Protein AF-0000000077964978 (afdb_homodimer)

Nearest PDB structures (foldseek):
  7sk1-assembly1_A  TM=8.969E-01  e=1.109E-13  Rattus norvegicus
  4xdj-assembly1_A  TM=9.283E-01  e=5.230E-10  Homo sapiens
  6w8f-assembly1_B  TM=9.084E-01  e=6.895E-09  Mus musculus
  6w82-assembly1_B  TM=8.521E-01  e=3.526E-09  Mus musculus
  6w83-assembly1_B  TM=8.823E-01  e=1.155E-08  Mus musculus

InterPro domains:
  IPR001779 Two pore domain potassium channel, TWIK-1 [PR01096] (26-46)
  IPR001779 Two pore domain potassium channel, TWIK-1 [PR01096] (47-63)
  IPR001779 Two pore domain potassium channel, TWIK-1 [PR01096] (124-151)
  IPR003280 Two pore domain potassium channel [PR01333] (87-115)
  IPR003280 Two pore domain potassium channel [PR01333] (198-207)
  IPR003280 Two pore domain potassium channel [PTHR11003] (4-211)
  IPR013099 Potassium channel domain [PF07885] (67-130)
  IPR013099 Potassium channel domain [PF07885] (166-213)

Foldseek 3Di:
DVVVVVVVVVVVVVCCVVCVVVVVVVVVVVVVVLVVVCVVPVVDDSVNVVVVVVVVVVVVLQLQPPDDPPDRDDCPDPLNVVLCVVLVLVLQCQSNHDDDDPVSVVCSVVVNVPSNVVVVVVVVVVVVVCCCVQPVPQLVVCCVVVVDPSVRSVVVSVVVVVVCCCCVQAVVQLVVLPVQPVPDDSVRSSVVSVCLVVSVRHNPDQRQPVHDPVRRSVRSVVSD/DVVVVVVVVVVVVVCCVVCVVVVVVVVVVVVVVLVVVCVVPVVDDPVNVVVVVVVVVVVVLQLQPPDDPPDRDDCPDPLNVVLCVVLVLVLQCQSNHDDDDPVSVVCSVVVNVPSNVVVVVVVVVVVVVCCCVQPVPQLVVCCVVVVDPSVRSVVVSVVVVVVCCCCVQAVVQLVVLPVQPVPDDSVRSSVVSVCLVVSVRNNPDQRQPVHDPVRRSVRSVVSD

pLDDT: mean 82.5, std 12.32, range [48.19, 96.38]

Structure (mmCIF, N/CA/C/O backbone):
data_AF-0000000077964978-model_v1
#
loop_
_entity.id
_entity.type
_entity.pdbx_description
1 polymer 'Potassium channel domain-containing protein'
#
loop_
_atom_site.group_PDB
_atom_site.id
_atom_site.type_symbol
_atom_site.label_atom_id
_atom_site.label_alt_id
_atom_site.label_comp_id
_atom_site.label_asym_id
_atom_site.label_entity_id
_atom_site.label_seq_id
_atom_site.pdbx_PDB_ins_code
_atom_site.Cartn_x
_atom_site.Cartn_y
_atom_site.Cartn_z
_atom_site.occupancy
_atom_site.B_iso_or_equiv
_atom_site.auth_seq_id
_atom_site.auth_comp_id
_atom_site.auth_asym_id
_atom_site.auth_atom_id
_atom_site.pdbx_PDB_model_num
ATOM 1 N N . MET A 1 1 ? -13.477 -11.719 -21.312 1 79.12 1 MET A N 1
ATOM 2 C CA . MET A 1 1 ? -12.883 -10.383 -21.219 1 79.12 1 MET A CA 1
ATOM 3 C C . MET A 1 1 ? -13.961 -9.328 -21 1 79.12 1 MET A C 1
ATOM 5 O O . MET A 1 1 ? -13.859 -8.5 -20.094 1 79.12 1 MET A O 1
ATOM 9 N N . ALA A 1 2 ? -15.039 -9.367 -21.719 1 83.62 2 ALA A N 1
ATOM 10 C CA . ALA A 1 2 ? -16.109 -8.383 -21.578 1 83.62 2 ALA A CA 1
ATOM 11 C C . ALA A 1 2 ? -16.75 -8.469 -20.203 1 83.62 2 ALA A C 1
ATOM 13 O O . ALA A 1 2 ? -17 -7.445 -19.562 1 83.62 2 ALA A O 1
ATOM 14 N N . MET A 1 3 ? -16.906 -9.633 -19.688 1 89.06 3 MET A N 1
ATOM 15 C CA . MET A 1 3 ? -17.5 -9.828 -18.359 1 89.06 3 MET A CA 1
ATOM 16 C C . MET A 1 3 ? -16.578 -9.312 -17.266 1 89.06 3 MET A C 1
ATOM 18 O O . MET A 1 3 ? -17.031 -8.773 -16.266 1 89.06 3 MET A O 1
ATOM 22 N N . TYR A 1 4 ? -15.383 -9.453 -17.531 1 90 4 TYR A N 1
ATOM 23 C CA . TYR A 1 4 ? -14.414 -8.977 -16.547 1 90 4 TYR A CA 1
ATOM 24 C C . TYR A 1 4 ? -14.391 -7.453 -16.516 1 90 4 TYR A C 1
ATOM 26 O O . TYR A 1 4 ? -14.312 -6.859 -15.43 1 90 4 TYR A O 1
ATOM 34 N N . VAL A 1 5 ? -14.5 -6.859 -17.688 1 90.94 5 VAL A N 1
ATOM 35 C CA . VAL A 1 5 ? -14.531 -5.402 -17.766 1 90.94 5 VAL A CA 1
ATOM 36 C C . VAL A 1 5 ? -15.781 -4.871 -17.062 1 90.94 5 VAL A C 1
ATOM 38 O O . VAL A 1 5 ? -15.719 -3.889 -16.328 1 90.94 5 VAL A O 1
ATOM 41 N N . LEU A 1 6 ? -16.859 -5.531 -17.281 1 93.69 6 LEU A N 1
ATOM 42 C CA . LEU A 1 6 ? -18.094 -5.145 -16.609 1 93.69 6 LEU A CA 1
ATOM 43 C C . LEU A 1 6 ? -18 -5.328 -15.109 1 93.69 6 LEU A C 1
ATOM 45 O O . LEU A 1 6 ? -18.516 -4.512 -14.344 1 93.69 6 LEU A O 1
ATOM 49 N N . PHE A 1 7 ? -17.312 -6.414 -14.758 1 94.69 7 PHE A N 1
ATOM 50 C CA . PHE A 1 7 ? -17.078 -6.672 -13.344 1 94.69 7 PHE A CA 1
ATOM 51 C C . PHE A 1 7 ? -16.266 -5.543 -12.719 1 94.69 7 PHE A C 1
ATOM 53 O O . PHE A 1 7 ? -16.594 -5.074 -11.625 1 94.69 7 PHE A O 1
ATOM 60 N N . ILE A 1 8 ? -15.328 -5.059 -13.406 1 93.75 8 ILE A N 1
ATOM 61 C CA . ILE A 1 8 ? -14.469 -3.982 -12.93 1 93.75 8 ILE A CA 1
ATOM 62 C C . ILE A 1 8 ? -15.266 -2.682 -12.852 1 93.75 8 ILE A C 1
ATOM 64 O O . ILE A 1 8 ? -15.195 -1.963 -11.852 1 93.75 8 ILE A O 1
ATOM 68 N N . ILE A 1 9 ? -16.016 -2.389 -13.836 1 94.38 9 ILE A N 1
ATOM 69 C CA . ILE A 1 9 ? -16.812 -1.168 -13.891 1 94.38 9 ILE A CA 1
ATOM 70 C C . ILE A 1 9 ? -17.859 -1.187 -12.773 1 94.38 9 ILE A C 1
ATOM 72 O O . ILE A 1 9 ? -18.078 -0.171 -12.109 1 94.38 9 ILE A O 1
ATOM 76 N N . PHE A 1 10 ? -18.438 -2.346 -12.586 1 95.94 10 PHE A N 1
ATOM 77 C CA . PHE A 1 10 ? -19.422 -2.502 -11.516 1 95.94 10 PHE A CA 1
ATOM 78 C C . PHE A 1 10 ? -18.797 -2.182 -10.156 1 95.94 10 PHE A C 1
ATOM 80 O O . PHE A 1 10 ? -19.375 -1.43 -9.367 1 95.94 10 PHE A O 1
ATOM 87 N N . GLY A 1 11 ? -17.641 -2.725 -9.898 1 95.62 11 GLY A N 1
ATOM 88 C CA . GLY A 1 11 ? -16.953 -2.439 -8.648 1 95.62 11 GLY A CA 1
ATOM 89 C C . GLY A 1 11 ? -16.641 -0.968 -8.461 1 95.62 11 GLY A C 1
ATOM 90 O O . GLY A 1 11 ? -16.812 -0.425 -7.367 1 95.62 11 GLY A O 1
ATOM 91 N N . ALA A 1 12 ? -16.219 -0.323 -9.516 1 94.5 12 ALA A N 1
ATOM 92 C CA . ALA A 1 12 ? -15.867 1.092 -9.461 1 94.5 12 ALA A CA 1
ATOM 93 C C . ALA A 1 12 ? -17.094 1.955 -9.164 1 94.5 12 ALA A C 1
ATOM 95 O O . ALA A 1 12 ? -17.031 2.865 -8.336 1 94.5 12 ALA A O 1
ATOM 96 N N . VAL A 1 13 ? -18.172 1.664 -9.805 1 96.06 13 VAL A N 1
ATOM 97 C CA . VAL A 1 13 ? -19.391 2.447 -9.641 1 96.06 13 VAL A CA 1
ATOM 98 C C . VAL A 1 13 ? -19.953 2.252 -8.234 1 96.06 13 VAL A C 1
ATOM 100 O O . VAL A 1 13 ? -20.359 3.215 -7.582 1 96.06 13 VAL A O 1
ATOM 103 N N . VAL A 1 14 ? -19.969 1.035 -7.766 1 96.31 14 VAL A N 1
ATOM 104 C CA . VAL A 1 14 ? -20.5 0.744 -6.434 1 96.31 14 VAL A CA 1
ATOM 105 C C . VAL A 1 14 ? -19.672 1.496 -5.383 1 96.31 14 VAL A C 1
ATOM 107 O O . VAL A 1 14 ? -20.234 2.125 -4.484 1 96.31 14 VAL A O 1
ATOM 110 N N . LEU A 1 15 ? -18.391 1.481 -5.539 1 94.69 15 LEU A N 1
ATOM 111 C CA . LEU A 1 15 ? -17.531 2.16 -4.57 1 94.69 15 LEU A CA 1
ATOM 112 C C . LEU A 1 15 ? -17.703 3.672 -4.656 1 94.69 15 LEU A C 1
ATOM 114 O O . LEU A 1 15 ? -17.703 4.363 -3.637 1 94.69 15 LEU A O 1
ATOM 118 N N . MET A 1 16 ? -17.812 4.105 -5.867 1 94.12 16 MET A N 1
ATOM 119 C CA . MET A 1 16 ? -18.047 5.531 -6.059 1 94.12 16 MET A CA 1
ATOM 120 C C . MET A 1 16 ? -19.297 5.984 -5.328 1 94.12 16 MET A C 1
ATOM 122 O O . MET A 1 16 ? -19.281 6.977 -4.598 1 94.12 16 MET A O 1
ATOM 126 N N . VAL A 1 17 ? -20.375 5.273 -5.473 1 94.81 17 VAL A N 1
ATOM 127 C CA . VAL A 1 17 ? -21.672 5.629 -4.898 1 94.81 17 VAL A CA 1
ATOM 128 C C . VAL A 1 17 ? -21.625 5.457 -3.383 1 94.81 17 VAL A C 1
ATOM 130 O O . VAL A 1 17 ? -22.156 6.289 -2.643 1 94.81 17 VAL A O 1
ATOM 133 N N . LEU A 1 18 ? -20.922 4.465 -2.893 1 94.44 18 LEU A N 1
ATOM 134 C CA . LEU A 1 18 ? -20.891 4.16 -1.467 1 94.44 18 LEU A CA 1
ATOM 135 C C . LEU A 1 18 ? -20 5.145 -0.718 1 94.44 18 LEU A C 1
ATOM 137 O O . LEU A 1 18 ? -20.297 5.516 0.42 1 94.44 18 LEU A O 1
ATOM 141 N N . GLU A 1 19 ? -18.938 5.574 -1.352 1 94.5 19 GLU A N 1
ATOM 142 C CA . GLU A 1 19 ? -17.891 6.258 -0.6 1 94.5 19 GLU A CA 1
ATOM 143 C C . GLU A 1 19 ? -17.969 7.77 -0.79 1 94.5 19 GLU A C 1
ATOM 145 O O . GLU A 1 19 ? -17.469 8.531 0.034 1 94.5 19 GLU A O 1
ATOM 150 N N . GLN A 1 20 ? -18.625 8.258 -1.766 1 91.69 20 GLN A N 1
ATOM 151 C CA . GLN A 1 20 ? -18.688 9.688 -2.053 1 91.69 20 GLN A CA 1
ATOM 152 C C . GLN A 1 20 ? -19.328 10.453 -0.904 1 91.69 20 GLN A C 1
ATOM 154 O O . GLN A 1 20 ? -18.828 11.5 -0.492 1 91.69 20 GLN A O 1
ATOM 159 N N . PRO A 1 21 ? -20.484 9.961 -0.372 1 91.69 21 PRO A N 1
ATOM 160 C CA . PRO A 1 21 ? -21.078 10.672 0.752 1 91.69 21 PRO A CA 1
ATOM 161 C C . PRO A 1 21 ? -20.188 10.711 1.983 1 91.69 21 PRO A C 1
ATOM 163 O O . PRO A 1 21 ? -20.125 11.734 2.672 1 91.69 21 PRO A O 1
ATOM 166 N N . GLU A 1 22 ? -19.484 9.625 2.289 1 91.94 22 GLU A N 1
ATOM 167 C CA . GLU A 1 22 ? -18.578 9.57 3.43 1 91.94 22 GLU A CA 1
ATOM 168 C C . GLU A 1 22 ? -17.391 10.516 3.229 1 91.94 22 GLU A C 1
ATOM 170 O O . GLU A 1 22 ? -16.953 11.18 4.168 1 91.94 22 GLU A O 1
ATOM 175 N N . GLU A 1 23 ? -16.922 10.539 2.021 1 90.19 23 GLU A N 1
ATOM 176 C CA . GLU A 1 23 ? -15.82 11.438 1.697 1 90.19 23 GLU A CA 1
ATOM 177 C C . GLU A 1 23 ? -16.234 12.898 1.888 1 90.19 23 GLU A C 1
ATOM 179 O O . GLU A 1 23 ? -15.461 13.695 2.438 1 90.19 23 GLU A O 1
ATOM 184 N N . SER A 1 24 ? -17.422 13.219 1.438 1 89.12 24 SER A N 1
ATOM 185 C CA . SER A 1 24 ? -17.906 14.586 1.579 1 89.12 24 SER A CA 1
ATOM 186 C C . SER A 1 24 ? -18.031 14.984 3.047 1 89.12 24 SER A C 1
ATOM 188 O O . SER A 1 24 ? -17.766 16.125 3.412 1 89.12 24 SER A O 1
ATOM 190 N N . LEU A 1 25 ? -18.438 14.047 3.826 1 89.88 25 LEU A N 1
ATOM 191 C CA . LEU A 1 25 ? -18.547 14.297 5.258 1 89.88 25 LEU A CA 1
ATOM 192 C C . LEU A 1 25 ? -17.188 14.57 5.871 1 89.88 25 LEU A C 1
ATOM 194 O O . LEU A 1 25 ? -17.031 15.469 6.703 1 89.88 25 LEU A O 1
ATOM 198 N N . LEU A 1 26 ? -16.203 13.82 5.469 1 88.69 26 LEU A N 1
ATOM 199 C CA . LEU A 1 26 ? -14.859 13.992 5.988 1 88.69 26 LEU A CA 1
ATOM 200 C C . LEU A 1 26 ? -14.273 15.328 5.547 1 88.69 26 LEU A C 1
ATOM 202 O O . LEU A 1 26 ? -13.586 16 6.324 1 88.69 26 LEU A O 1
ATOM 206 N N . VAL A 1 27 ? -14.531 15.664 4.312 1 87.62 27 VAL A N 1
ATOM 207 C CA . VAL A 1 27 ? -14.055 16.938 3.795 1 87.62 27 VAL A CA 1
ATOM 208 C C . VAL A 1 27 ? -14.664 18.078 4.598 1 87.62 27 VAL A C 1
ATOM 210 O O . VAL A 1 27 ? -13.977 19.047 4.953 1 87.62 27 VAL A O 1
ATOM 213 N N . LYS A 1 28 ? -15.922 17.953 4.863 1 88.12 28 LYS A N 1
ATOM 214 C CA . LYS A 1 28 ? -16.594 18.969 5.676 1 88.12 28 LYS A CA 1
ATOM 215 C C . LYS A 1 28 ? -16 19.047 7.074 1 88.12 28 LYS A C 1
ATOM 217 O O . LYS A 1 28 ? -15.844 20.125 7.637 1 88.12 28 LYS A O 1
ATOM 222 N N . GLU A 1 29 ? -15.648 17.922 7.586 1 88.19 29 GLU A N 1
ATOM 223 C CA . GLU A 1 29 ? -15.031 17.875 8.914 1 88.19 29 GLU A CA 1
ATOM 224 C C . GLU A 1 29 ? -13.703 18.609 8.93 1 88.19 29 GLU A C 1
ATOM 226 O O . GLU A 1 29 ? -13.414 19.359 9.867 1 88.19 29 GLU A O 1
ATOM 231 N N . VAL A 1 30 ? -12.914 18.406 7.922 1 88.19 30 VAL A N 1
ATOM 232 C CA . VAL A 1 30 ? -11.609 19.062 7.848 1 88.19 30 VAL A CA 1
ATOM 233 C C . VAL A 1 30 ? -11.797 20.562 7.688 1 88.19 30 VAL A C 1
ATOM 235 O O . VAL A 1 30 ? -11.07 21.359 8.297 1 88.19 30 VAL A O 1
ATOM 238 N N . ARG A 1 31 ? -12.75 20.938 6.918 1 87.69 31 ARG A N 1
ATOM 239 C CA . ARG A 1 31 ? -13.031 22.359 6.715 1 87.69 31 ARG A CA 1
ATOM 240 C C . ARG A 1 31 ? -13.492 23.016 8.016 1 87.69 31 ARG A C 1
ATOM 242 O O . ARG A 1 31 ? -13.102 24.156 8.305 1 87.69 31 ARG A O 1
ATOM 249 N N . GLU A 1 32 ? -14.281 22.312 8.703 1 90.94 32 GLU A N 1
ATOM 250 C CA . GLU A 1 32 ? -14.742 22.828 9.984 1 90.94 32 GLU A CA 1
ATOM 251 C C . GLU A 1 32 ? -13.594 22.938 10.984 1 90.94 32 GLU A C 1
ATOM 253 O O . GLU A 1 32 ? -13.516 23.906 11.742 1 90.94 32 GLU A O 1
ATOM 258 N N . LEU A 1 33 ? -12.734 21.953 11.008 1 90.38 33 LEU A N 1
ATOM 259 C CA . LEU A 1 33 ? -11.562 21.984 11.875 1 90.38 33 LEU A CA 1
ATOM 260 C C . LEU A 1 33 ? -10.672 23.188 11.555 1 90.38 33 LEU A C 1
ATOM 262 O O . LEU A 1 33 ? -10.203 23.875 12.461 1 90.38 33 LEU A O 1
ATOM 266 N N . LYS A 1 34 ? -10.453 23.406 10.312 1 90.94 34 LYS A N 1
ATOM 267 C CA . LYS A 1 34 ? -9.633 24.531 9.859 1 90.94 34 LYS A CA 1
ATOM 268 C C . LYS A 1 34 ? -10.273 25.859 10.227 1 90.94 34 LYS A C 1
ATOM 270 O O . LYS A 1 34 ? -9.609 26.766 10.742 1 90.94 34 LYS A O 1
ATOM 275 N N . ALA A 1 35 ? -11.586 25.953 9.969 1 92.12 35 ALA A N 1
ATOM 276 C CA . ALA A 1 35 ? -12.32 27.172 10.281 1 92.12 35 ALA A CA 1
ATOM 277 C C . ALA A 1 35 ? -12.273 27.484 11.773 1 92.12 35 ALA A C 1
ATOM 279 O O . ALA A 1 35 ? -12.055 28.625 12.18 1 92.12 35 ALA A O 1
ATOM 280 N N . ARG A 1 36 ? -12.477 26.469 12.523 1 93.38 36 ARG A N 1
ATOM 281 C CA . ARG A 1 36 ? -12.43 26.625 13.977 1 93.38 36 ARG A CA 1
ATOM 282 C C . ARG A 1 36 ? -11.039 27.062 14.43 1 93.38 36 ARG A C 1
ATOM 284 O O . ARG A 1 36 ? -10.906 27.906 15.312 1 93.38 36 ARG A O 1
ATOM 291 N N . PHE A 1 37 ? -10.008 26.453 13.883 1 94.44 37 PHE A N 1
ATOM 292 C CA . PHE A 1 37 ? -8.633 26.812 14.211 1 94.44 37 PHE A CA 1
ATOM 293 C C . PHE A 1 37 ? -8.352 28.266 13.867 1 94.44 37 PHE A C 1
ATOM 295 O O . PHE A 1 37 ? -7.75 28.984 14.664 1 94.44 37 PHE A O 1
ATOM 302 N N . LEU A 1 38 ? -8.789 28.734 12.711 1 93.88 38 LEU A N 1
ATOM 303 C CA . LEU A 1 38 ? -8.57 30.094 12.266 1 93.88 38 LEU A CA 1
ATOM 304 C C . LEU A 1 38 ? -9.359 31.078 13.125 1 93.88 38 LEU A C 1
ATOM 306 O O . LEU A 1 38 ? -8.883 32.188 13.398 1 93.88 38 LEU A O 1
ATOM 310 N N . ASP A 1 39 ? -10.562 30.672 13.539 1 95.06 39 ASP A N 1
ATOM 311 C CA . ASP A 1 39 ? -11.391 31.516 14.398 1 95.06 39 ASP A CA 1
ATOM 312 C C . ASP A 1 39 ? -10.734 31.719 15.758 1 95.06 39 ASP A C 1
ATOM 314 O O . ASP A 1 39 ? -10.773 32.812 16.312 1 95.06 39 ASP A O 1
ATOM 318 N N . ASN A 1 40 ? -10.086 30.672 16.266 1 94.62 40 ASN A N 1
ATOM 319 C CA . ASN A 1 40 ? -9.453 30.719 17.594 1 94.62 40 ASN A CA 1
ATOM 320 C C . ASN A 1 40 ? -8.086 31.406 17.531 1 94.62 40 ASN A C 1
ATOM 322 O O . ASN A 1 40 ? -7.543 31.797 18.562 1 94.62 40 ASN A O 1
ATOM 326 N N . ASN A 1 41 ? -7.531 31.453 16.359 1 94.88 41 ASN A N 1
ATOM 327 C CA . ASN A 1 41 ? -6.23 32.094 16.156 1 94.88 41 ASN A CA 1
ATOM 328 C C . ASN A 1 41 ? -6.27 33.094 15.023 1 94.88 41 ASN A C 1
ATOM 330 O O . ASN A 1 41 ? -5.727 32.844 13.945 1 94.88 41 ASN A O 1
ATOM 334 N N . PRO A 1 42 ? -6.75 34.344 15.312 1 92.12 42 PRO A N 1
ATOM 335 C CA . PRO A 1 42 ? -6.977 35.344 14.258 1 92.12 42 PRO A CA 1
ATOM 336 C C . PRO A 1 42 ? -5.68 35.875 13.664 1 92.12 42 PRO A C 1
ATOM 338 O O . PRO A 1 42 ? -5.688 36.469 12.578 1 92.12 42 PRO A O 1
ATOM 341 N N . CYS A 1 43 ? -4.543 35.594 14.203 1 93.5 43 CYS A N 1
ATOM 342 C CA . CYS A 1 43 ? -3.27 36.094 13.695 1 93.5 43 CYS A CA 1
ATOM 343 C C . CYS A 1 43 ? -2.779 35.25 12.531 1 93.5 43 CYS A C 1
ATOM 345 O O . CYS A 1 43 ? -1.848 35.625 11.82 1 93.5 43 CYS A O 1
ATOM 347 N N . VAL A 1 44 ? -3.408 34.125 12.336 1 94.56 44 VAL A N 1
ATOM 348 C CA . VAL A 1 44 ? -2.963 33.188 11.305 1 94.56 44 VAL A CA 1
ATOM 349 C C . VAL A 1 44 ? -3.703 33.5 10 1 94.56 44 VAL A C 1
ATOM 351 O O . VAL A 1 44 ? -4.934 33.531 9.977 1 94.56 44 VAL A O 1
ATOM 354 N N . ASP A 1 45 ? -2.895 33.719 8.977 1 92.44 45 ASP A N 1
ATOM 355 C CA . ASP A 1 45 ? -3.457 33.875 7.637 1 92.44 45 ASP A CA 1
ATOM 356 C C . ASP A 1 45 ? -3.807 32.531 7.035 1 92.44 45 ASP A C 1
ATOM 358 O O . ASP A 1 45 ? -3.061 31.547 7.195 1 92.44 45 ASP A O 1
ATOM 362 N N . GLU A 1 46 ? -4.934 32.406 6.371 1 90.25 46 GLU A N 1
ATOM 363 C CA . 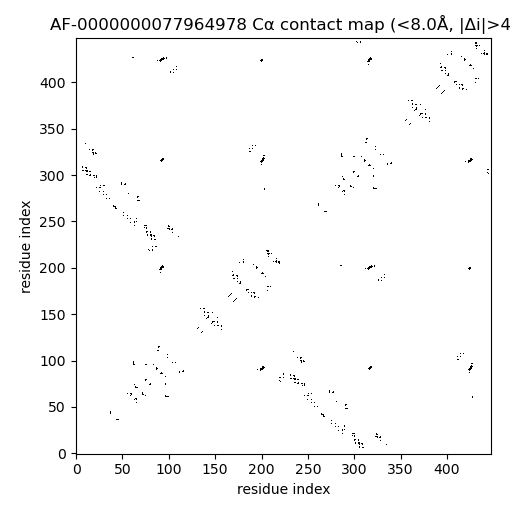GLU A 1 46 ? -5.41 31.156 5.809 1 90.25 46 GLU A CA 1
ATOM 364 C C . GLU A 1 46 ? -4.426 30.609 4.781 1 90.25 46 GLU A C 1
ATOM 366 O O . GLU A 1 46 ? -4.148 29.406 4.758 1 90.25 46 GLU A O 1
ATOM 371 N N . LYS A 1 47 ? -3.943 31.469 3.943 1 89.69 47 LYS A N 1
ATOM 372 C CA . LYS A 1 47 ? -3.008 31.031 2.91 1 89.69 47 LYS A CA 1
ATOM 373 C C . LYS A 1 47 ? -1.709 30.516 3.525 1 89.69 47 LYS A C 1
ATOM 375 O O . LYS A 1 47 ? -1.144 29.516 3.055 1 89.69 47 LYS A O 1
ATOM 380 N N . ARG A 1 48 ? -1.276 31.125 4.547 1 89.5 48 ARG A N 1
ATOM 381 C CA . ARG A 1 48 ? -0.055 30.703 5.223 1 89.5 48 ARG A CA 1
ATOM 382 C C . ARG A 1 48 ? -0.26 29.375 5.941 1 89.5 48 ARG A C 1
ATOM 384 O O . ARG A 1 48 ? 0.646 28.531 5.984 1 89.5 48 ARG A O 1
ATOM 391 N N . LEU A 1 49 ? -1.457 29.25 6.512 1 91.5 49 LEU A N 1
ATOM 392 C CA . LEU A 1 49 ? -1.788 27.984 7.156 1 91.5 49 LEU A CA 1
ATOM 393 C C . LEU A 1 49 ? -1.807 26.844 6.141 1 91.5 49 LEU A C 1
ATOM 395 O O . LEU A 1 49 ? -1.262 25.766 6.398 1 91.5 49 LEU A O 1
ATOM 399 N N . ASP A 1 50 ? -2.385 27.125 4.98 1 89.06 50 ASP A N 1
ATOM 400 C CA . ASP A 1 50 ? -2.451 26.109 3.932 1 89.06 50 ASP A CA 1
ATOM 401 C C . ASP A 1 50 ? -1.054 25.703 3.463 1 89.06 50 ASP A C 1
ATOM 403 O O . ASP A 1 50 ? -0.787 24.531 3.223 1 89.06 50 ASP A O 1
ATOM 407 N N . LEU A 1 51 ? -0.2 26.688 3.311 1 88.19 51 LEU A N 1
ATOM 408 C CA . LEU A 1 51 ? 1.172 26.406 2.898 1 88.19 51 LEU A CA 1
ATOM 409 C C . LEU A 1 51 ? 1.896 25.578 3.947 1 88.19 51 LEU A C 1
ATOM 411 O O . LEU A 1 51 ? 2.602 24.625 3.609 1 88.19 51 LEU A O 1
ATOM 415 N N . PHE A 1 52 ? 1.631 25.953 5.188 1 91.5 52 PHE A N 1
ATOM 416 C CA . PHE A 1 52 ? 2.219 25.203 6.289 1 91.5 52 PHE A CA 1
ATOM 417 C C . PHE A 1 52 ? 1.733 23.766 6.281 1 91.5 52 PHE A C 1
ATOM 419 O O . PHE A 1 52 ? 2.535 22.828 6.379 1 91.5 52 PHE A O 1
ATOM 426 N N . LEU A 1 53 ? 0.469 23.609 6.156 1 88.31 53 LEU A N 1
ATOM 427 C CA . LEU A 1 53 ? -0.125 22.266 6.152 1 88.31 53 LEU A CA 1
ATOM 428 C C . LEU A 1 53 ? 0.38 21.453 4.965 1 88.31 53 LEU A C 1
ATOM 430 O O . LEU A 1 53 ? 0.696 20.266 5.109 1 88.31 53 LEU A O 1
ATOM 434 N N . ASN A 1 54 ? 0.487 22.016 3.809 1 85.25 54 ASN A N 1
ATOM 435 C CA . ASN A 1 54 ? 0.972 21.312 2.625 1 85.25 54 ASN A CA 1
ATOM 436 C C . ASN A 1 54 ? 2.41 20.828 2.807 1 85.25 54 ASN A C 1
ATOM 438 O O . ASN A 1 54 ? 2.758 19.719 2.391 1 85.25 54 ASN A O 1
ATOM 442 N N . ASN A 1 55 ? 3.221 21.656 3.438 1 87.19 55 ASN A N 1
ATOM 443 C CA . ASN A 1 55 ? 4.609 21.281 3.68 1 87.19 55 ASN A CA 1
ATOM 444 C C . ASN A 1 55 ? 4.719 20.141 4.688 1 87.19 55 ASN A C 1
ATOM 446 O O . ASN A 1 55 ? 5.488 19.203 4.48 1 87.19 55 ASN A O 1
ATOM 450 N N . VAL A 1 56 ? 3.889 20.234 5.672 1 85.56 56 VAL A N 1
ATOM 451 C CA . VAL A 1 56 ? 3.926 19.188 6.699 1 85.56 56 VAL A CA 1
ATOM 452 C C . VAL A 1 56 ? 3.375 17.891 6.133 1 85.56 56 VAL A C 1
ATOM 454 O O . VAL A 1 56 ? 3.904 16.812 6.414 1 85.56 56 VAL A O 1
ATOM 457 N N . PHE A 1 57 ? 2.396 17.953 5.273 1 83.12 57 PHE A N 1
ATOM 458 C CA . PHE A 1 57 ? 1.795 16.766 4.672 1 83.12 57 PHE A CA 1
ATOM 459 C C . PHE A 1 57 ? 2.771 16.094 3.719 1 83.12 57 PHE A C 1
ATOM 461 O O . PHE A 1 57 ? 2.799 14.859 3.621 1 83.12 57 PHE A O 1
ATOM 468 N N . SER A 1 58 ? 3.479 16.859 3.061 1 80.81 58 SER A N 1
ATOM 469 C CA . SER A 1 58 ? 4.441 16.297 2.123 1 80.81 58 SER A CA 1
ATOM 470 C C . SER A 1 58 ? 5.492 15.461 2.846 1 80.81 58 SER A C 1
ATOM 472 O O . SER A 1 58 ? 5.941 14.438 2.328 1 80.81 58 SER A O 1
ATOM 474 N N . VAL A 1 59 ? 5.836 15.867 4.062 1 82.38 59 VAL A N 1
ATOM 475 C CA . VAL A 1 59 ? 6.809 15.117 4.852 1 82.38 59 VAL A CA 1
ATOM 476 C C . VAL A 1 59 ? 6.145 13.891 5.469 1 82.38 59 VAL A C 1
ATOM 478 O O . VAL A 1 59 ? 6.75 12.82 5.539 1 82.38 59 VAL A O 1
ATOM 481 N N . ASN A 1 60 ? 4.922 14.047 5.801 1 78.12 60 ASN A N 1
ATOM 482 C CA . ASN A 1 60 ? 4.184 12.938 6.398 1 78.12 60 ASN A CA 1
ATOM 483 C C . ASN A 1 60 ? 3.955 11.812 5.395 1 78.12 60 ASN A C 1
ATOM 485 O O . ASN A 1 60 ? 3.959 10.633 5.762 1 78.12 60 ASN A O 1
ATOM 489 N N . LYS A 1 61 ? 3.725 12.203 4.223 1 76 61 LYS A N 1
ATOM 490 C CA . LYS A 1 61 ? 3.531 11.203 3.172 1 76 61 LYS A CA 1
ATOM 491 C C . LYS A 1 61 ? 4.766 10.32 3.016 1 76 61 LYS A C 1
ATOM 493 O O . LYS A 1 61 ? 4.672 9.188 2.541 1 76 61 LYS A O 1
ATOM 498 N N . ARG A 1 62 ? 5.887 10.828 3.479 1 77.94 62 ARG A N 1
ATOM 499 C CA . ARG A 1 62 ? 7.133 10.07 3.4 1 77.94 62 ARG A CA 1
ATOM 500 C C . ARG A 1 62 ? 7.316 9.188 4.633 1 77.94 62 ARG A C 1
ATOM 502 O O . ARG A 1 62 ? 8.391 8.617 4.84 1 77.94 62 ARG A O 1
ATOM 509 N N . GLY A 1 63 ? 6.258 9.047 5.359 1 70.56 63 GLY A N 1
ATOM 510 C CA . GLY A 1 63 ? 6.266 8.109 6.477 1 70.56 63 GLY A CA 1
ATOM 511 C C . GLY A 1 63 ? 6.805 8.719 7.758 1 70.56 63 GLY A C 1
ATOM 512 O O . GLY A 1 63 ? 7.125 7.996 8.703 1 70.56 63 GLY A O 1
ATOM 513 N N . VAL A 1 64 ? 7.195 9.883 7.766 1 67.81 64 VAL A N 1
ATOM 514 C CA . VAL A 1 64 ? 7.734 10.5 8.977 1 67.81 64 VAL A CA 1
ATOM 515 C C . VAL A 1 64 ? 6.602 11.125 9.781 1 67.81 64 VAL A C 1
ATOM 517 O O . VAL A 1 64 ? 5.887 12 9.289 1 67.81 64 VAL A O 1
ATOM 520 N N . ALA A 1 65 ? 6.031 10.312 10.734 1 58.62 65 ALA A N 1
ATOM 521 C CA . ALA A 1 65 ? 4.949 10.75 11.609 1 58.62 65 ALA A CA 1
ATOM 522 C C . ALA A 1 65 ? 5.352 12 12.398 1 58.62 65 ALA A C 1
ATOM 524 O O . ALA A 1 65 ? 6.383 12.008 13.07 1 58.62 65 ALA A O 1
ATOM 525 N N . VAL A 1 66 ? 5.23 13.141 11.797 1 53.19 66 VAL A N 1
ATOM 526 C CA . VAL A 1 66 ? 5.594 14.438 12.359 1 53.19 66 VAL A CA 1
ATOM 527 C C . VAL A 1 66 ? 5.398 14.406 13.875 1 53.19 66 VAL A C 1
ATOM 529 O O . VAL A 1 66 ? 6.273 14.844 14.633 1 53.19 66 VAL A O 1
ATOM 532 N N . LEU A 1 67 ? 4.188 14.383 14.445 1 51.09 67 LEU A N 1
ATOM 533 C CA . LEU A 1 67 ? 3.623 15.539 15.141 1 51.09 67 LEU A CA 1
ATOM 534 C C . LEU A 1 67 ? 4.02 15.539 16.609 1 51.09 67 LEU A C 1
ATOM 536 O O . LEU A 1 67 ? 3.746 16.5 17.328 1 51.09 67 LEU A O 1
ATOM 540 N N . ASN A 1 68 ? 3.797 14.391 17.391 1 49.75 68 ASN A N 1
ATOM 541 C CA . ASN A 1 68 ? 3.734 14.969 18.734 1 49.75 68 ASN A CA 1
ATOM 542 C C . ASN A 1 68 ? 5.113 15.406 19.219 1 49.75 68 ASN A C 1
ATOM 544 O O . ASN A 1 68 ? 6.121 14.789 18.875 1 49.75 68 ASN A O 1
ATOM 548 N N . SER A 1 69 ? 5.355 16.719 19.297 1 48.53 69 SER A N 1
ATOM 549 C CA . SER A 1 69 ? 6.48 17.344 19.969 1 48.53 69 SER A CA 1
ATOM 550 C C . SER A 1 69 ? 7.199 16.375 20.891 1 48.53 69 SER A C 1
ATOM 552 O O . SER A 1 69 ? 8.414 16.469 21.078 1 48.53 69 SER A O 1
ATOM 554 N N . GLU A 1 70 ? 6.539 15.453 21.609 1 50.41 70 GLU A N 1
ATOM 555 C CA . GLU A 1 70 ? 7.195 14.805 22.734 1 50.41 70 GLU A CA 1
ATOM 556 C C . GLU A 1 70 ? 7.77 13.445 22.344 1 50.41 70 GLU A C 1
ATOM 558 O O . GLU A 1 70 ? 8.672 12.93 23 1 50.41 70 GLU A O 1
ATOM 563 N N . SER A 1 71 ? 7.172 12.758 21.375 1 53.53 71 SER A N 1
ATOM 564 C CA . SER A 1 71 ? 7.746 11.422 21.25 1 53.53 71 SER A CA 1
ATOM 565 C C . SER A 1 71 ? 7.977 11.062 19.781 1 53.53 71 SER A C 1
ATOM 567 O O . SER A 1 71 ? 7.035 11.039 18.984 1 53.53 71 SER A O 1
ATOM 569 N N . TYR A 1 72 ? 9.188 11.508 19.297 1 55.84 72 TYR A N 1
ATOM 570 C CA . TYR A 1 72 ? 9.602 11.078 17.969 1 55.84 72 TYR A CA 1
ATOM 571 C C . TYR A 1 72 ? 9.758 9.562 17.906 1 55.84 72 TYR A C 1
ATOM 573 O O . TYR A 1 72 ? 10.461 8.969 18.719 1 55.84 72 TYR A O 1
ATOM 581 N N . GLU A 1 73 ? 8.773 8.969 17.266 1 63.44 73 GLU A N 1
ATOM 582 C CA . GLU A 1 73 ? 8.969 7.535 17.062 1 63.44 73 GLU A CA 1
ATOM 583 C C . GLU A 1 73 ? 9.695 7.266 15.742 1 63.44 73 GLU A C 1
ATOM 585 O O . GLU A 1 73 ? 9.25 7.699 14.68 1 63.44 73 GLU A O 1
ATOM 590 N N . CYS A 1 74 ? 10.984 6.77 15.875 1 70.25 74 CYS A N 1
ATOM 591 C CA . CYS A 1 74 ? 11.789 6.387 14.727 1 70.25 74 CYS A CA 1
ATOM 592 C C . CYS A 1 74 ? 11.102 5.297 13.914 1 70.25 74 CYS A C 1
ATOM 594 O O . CYS A 1 74 ? 10.719 4.258 14.453 1 70.25 74 CYS A O 1
ATOM 596 N N . ASN A 1 75 ? 10.844 5.594 12.664 1 76.12 75 ASN A N 1
ATOM 597 C CA . ASN A 1 75 ? 10.211 4.617 11.781 1 76.12 75 ASN A CA 1
ATOM 598 C C . ASN A 1 75 ? 11.219 3.59 11.273 1 76.12 75 ASN A C 1
ATOM 600 O O . ASN A 1 75 ? 10.836 2.506 10.828 1 76.12 75 ASN A O 1
ATOM 604 N N . PHE A 1 76 ? 12.492 3.994 11.312 1 84.31 76 PHE A N 1
ATOM 605 C CA . PHE A 1 76 ? 13.477 3.055 10.797 1 84.31 76 PHE A CA 1
ATOM 606 C C . PHE A 1 76 ? 14.352 2.512 11.914 1 84.31 76 PHE A C 1
ATOM 608 O O . PHE A 1 76 ? 15.578 2.449 11.781 1 84.31 76 PHE A O 1
ATOM 615 N N . ASP A 1 77 ? 13.641 2.17 12.992 1 85.94 77 ASP A N 1
ATOM 616 C CA . ASP A 1 77 ? 14.305 1.353 14.008 1 85.94 77 ASP A CA 1
ATOM 617 C C . ASP A 1 77 ? 14.406 -0.104 13.555 1 85.94 77 ASP A C 1
ATOM 619 O O . ASP A 1 77 ? 13.938 -0.457 12.469 1 85.94 77 ASP A O 1
ATOM 623 N N . PHE A 1 78 ? 15.055 -0.926 14.336 1 87.88 78 PHE A N 1
ATOM 624 C CA . PHE A 1 78 ? 15.305 -2.303 13.922 1 87.88 78 PHE A CA 1
ATOM 625 C C . PHE A 1 78 ? 13.992 -3.051 13.719 1 87.88 78 PHE A C 1
ATOM 627 O O . PHE A 1 78 ? 13.781 -3.674 12.672 1 87.88 78 PHE A O 1
ATOM 634 N N . THR A 1 79 ? 13.047 -3.002 14.625 1 83.94 79 THR A N 1
ATOM 635 C CA . THR A 1 79 ? 11.789 -3.736 14.562 1 83.94 79 THR A CA 1
ATOM 636 C C . THR A 1 79 ? 10.938 -3.254 13.391 1 83.94 79 THR A C 1
ATOM 638 O O . THR A 1 79 ? 10.359 -4.062 12.656 1 83.94 79 THR A O 1
ATOM 641 N N . SER A 1 80 ? 10.945 -1.96 13.203 1 84.81 80 SER A N 1
ATOM 642 C CA . SER A 1 80 ? 10.156 -1.397 12.117 1 84.81 80 SER A CA 1
ATOM 643 C C . SER A 1 80 ? 10.773 -1.721 10.758 1 84.81 80 SER A C 1
ATOM 645 O O . SER A 1 80 ? 10.055 -1.955 9.781 1 84.81 80 SER A O 1
ATOM 647 N N . SER A 1 81 ? 12.109 -1.698 10.773 1 90.19 81 SER A N 1
ATOM 648 C CA . SER A 1 81 ? 12.789 -2.062 9.539 1 90.19 81 SER A CA 1
ATOM 649 C C . SER A 1 81 ? 12.57 -3.533 9.195 1 90.19 81 SER A C 1
ATOM 651 O O . SER A 1 81 ? 12.43 -3.891 8.023 1 90.19 81 SER A O 1
ATOM 653 N N . LEU A 1 82 ? 12.562 -4.316 10.227 1 90.88 82 LEU A N 1
ATOM 654 C CA . LEU A 1 82 ? 12.273 -5.73 10.031 1 90.88 82 LEU A CA 1
ATOM 655 C C . LEU A 1 82 ? 10.867 -5.93 9.484 1 90.88 82 LEU A C 1
ATOM 657 O O . LEU A 1 82 ? 10.664 -6.715 8.555 1 90.88 82 LEU A O 1
ATOM 661 N N . PHE A 1 83 ? 9.938 -5.25 10.039 1 87.94 83 PHE A N 1
ATOM 662 C CA . PHE A 1 83 ? 8.555 -5.305 9.578 1 87.94 83 PHE A CA 1
ATOM 663 C C . PHE A 1 83 ? 8.461 -4.887 8.117 1 87.94 83 PHE A C 1
ATOM 665 O O . PHE A 1 83 ? 7.758 -5.527 7.328 1 87.94 83 PHE A O 1
ATOM 672 N N . PHE A 1 84 ? 9.172 -3.896 7.809 1 91.06 84 PHE A N 1
ATOM 673 C CA . PHE A 1 84 ? 9.156 -3.391 6.441 1 91.06 84 PHE A CA 1
ATOM 674 C C . PHE A 1 84 ? 9.703 -4.434 5.473 1 91.06 84 PHE A C 1
ATOM 676 O O . PHE A 1 84 ? 9.094 -4.703 4.434 1 91.06 84 PHE A O 1
ATOM 683 N N . VAL A 1 85 ? 10.766 -5.02 5.805 1 92.81 85 VAL A N 1
ATOM 684 C CA . VAL A 1 85 ? 11.445 -5.953 4.914 1 92.81 85 VAL A CA 1
ATOM 685 C C . VAL A 1 85 ? 10.578 -7.191 4.707 1 92.81 85 VAL A C 1
ATOM 687 O O . VAL A 1 85 ? 10.406 -7.656 3.576 1 92.81 85 VAL A O 1
ATOM 690 N N . VAL A 1 86 ? 9.984 -7.676 5.727 1 90.5 86 VAL A N 1
ATOM 691 C CA . VAL A 1 86 ? 9.164 -8.883 5.625 1 90.5 86 VAL A CA 1
ATOM 692 C C . VAL A 1 86 ? 7.926 -8.594 4.777 1 90.5 86 VAL A C 1
ATOM 694 O O . VAL A 1 86 ? 7.582 -9.383 3.891 1 90.5 86 VAL A O 1
ATOM 697 N N . THR A 1 87 ? 7.281 -7.484 5.035 1 89.88 87 THR A N 1
ATOM 698 C CA . THR A 1 87 ? 6.09 -7.137 4.262 1 89.88 87 THR A CA 1
ATOM 699 C C . THR A 1 87 ? 6.461 -6.801 2.82 1 89.88 87 THR A C 1
ATOM 701 O O . THR A 1 87 ? 5.73 -7.152 1.891 1 89.88 87 THR A O 1
ATOM 704 N N . TYR A 1 88 ? 7.586 -6.262 2.68 1 91.94 88 TYR A N 1
ATOM 705 C CA . TYR A 1 88 ? 8.07 -5.902 1.353 1 91.94 88 TYR A CA 1
ATOM 706 C C . TYR A 1 88 ? 8.352 -7.145 0.518 1 91.94 88 TYR A C 1
ATOM 708 O O . TYR A 1 88 ? 7.969 -7.211 -0.654 1 91.94 88 TYR A O 1
ATOM 716 N N . LEU A 1 89 ? 8.961 -8.133 1.16 1 92.38 89 LEU A N 1
ATOM 717 C CA . LEU A 1 89 ? 9.32 -9.359 0.459 1 92.38 89 LEU A CA 1
ATOM 718 C C . LEU A 1 89 ? 8.086 -10.203 0.167 1 92.38 89 LEU A C 1
ATOM 720 O O . LEU A 1 89 ? 8.086 -11.016 -0.76 1 92.38 89 LEU A O 1
ATOM 724 N N . THR A 1 90 ? 7.043 -10.031 0.928 1 89.81 90 THR A N 1
ATOM 725 C CA . THR A 1 90 ? 5.777 -10.719 0.67 1 89.81 90 THR A CA 1
ATOM 726 C C . THR A 1 90 ? 4.895 -9.883 -0.256 1 89.81 90 THR A C 1
ATOM 728 O O . THR A 1 90 ? 3.744 -10.25 -0.512 1 89.81 90 THR A O 1
ATOM 731 N N . THR A 1 91 ? 5.352 -8.766 -0.72 1 90.31 91 THR A N 1
ATOM 732 C CA . THR A 1 91 ? 4.742 -7.855 -1.681 1 90.31 91 THR A CA 1
ATOM 733 C C . THR A 1 91 ? 3.5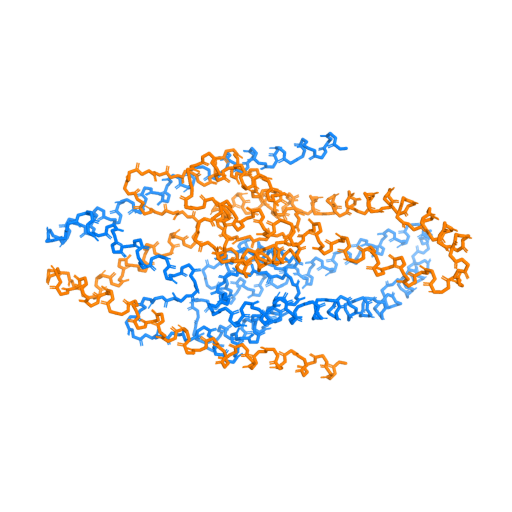29 -7.156 -1.07 1 90.31 91 THR A C 1
ATOM 735 O O . THR A 1 91 ? 2.592 -6.793 -1.783 1 90.31 91 THR A O 1
ATOM 738 N N . THR A 1 92 ? 3.494 -7.164 0.281 1 90.81 92 THR A N 1
ATOM 739 C CA . THR A 1 92 ? 2.496 -6.387 1.004 1 90.81 92 THR A CA 1
ATOM 740 C C . THR A 1 92 ? 3.029 -4.992 1.326 1 90.81 92 THR A C 1
ATOM 742 O O . THR A 1 92 ? 3.936 -4.844 2.148 1 90.81 92 THR A O 1
ATOM 745 N N . GLY A 1 93 ? 2.617 -3.959 0.717 1 88.19 93 GLY A N 1
ATOM 746 C CA . GLY A 1 93 ? 3.064 -2.594 0.939 1 88.19 93 GLY A CA 1
ATOM 747 C C . GLY A 1 93 ? 2.064 -1.758 1.715 1 88.19 93 GLY A C 1
ATOM 748 O O . GLY A 1 93 ? 1.142 -1.186 1.133 1 88.19 93 GLY A O 1
ATOM 749 N N . TYR A 1 94 ? 2.307 -1.542 2.965 1 86.25 94 TYR A N 1
ATOM 750 C CA . TYR A 1 94 ? 1.403 -0.74 3.781 1 86.25 94 TYR A CA 1
ATOM 751 C C . TYR A 1 94 ? 1.636 0.749 3.551 1 86.25 94 TYR A C 1
ATOM 753 O O . TYR A 1 94 ? 0.736 1.564 3.766 1 86.25 94 TYR A O 1
ATOM 761 N N . GLY A 1 95 ? 2.889 1.102 3.217 1 84.56 95 GLY A N 1
ATOM 762 C CA . GLY A 1 95 ? 3.191 2.486 2.891 1 84.56 95 GLY A CA 1
ATOM 763 C C . GLY A 1 95 ? 3.445 3.346 4.113 1 84.56 95 GLY A C 1
ATOM 764 O O . GLY A 1 95 ? 3.604 4.562 4 1 84.56 95 GLY A O 1
ATOM 765 N N . THR A 1 96 ? 3.393 2.793 5.355 1 81.06 96 THR A N 1
ATOM 766 C CA . THR A 1 96 ? 3.66 3.551 6.57 1 81.06 96 THR A CA 1
ATOM 767 C C . THR A 1 96 ? 5.145 3.885 6.684 1 81.06 96 THR A C 1
ATOM 769 O O . THR A 1 96 ? 5.516 4.895 7.281 1 81.06 96 THR A O 1
ATOM 772 N N . THR A 1 97 ? 5.93 3.023 6.152 1 83.94 97 THR A N 1
ATOM 773 C CA . THR A 1 97 ? 7.371 3.232 6.066 1 83.94 97 THR A CA 1
ATOM 774 C C . THR A 1 97 ? 7.855 3.074 4.625 1 83.94 97 THR A C 1
ATOM 776 O O . THR A 1 97 ? 7.57 2.064 3.979 1 83.94 97 THR A O 1
ATOM 779 N N . VAL A 1 98 ? 8.414 4.102 4.121 1 89.31 98 VAL A N 1
ATOM 780 C CA . VAL A 1 98 ? 8.898 4.07 2.744 1 89.31 98 VAL A CA 1
ATOM 781 C C . VAL A 1 98 ? 10.352 4.527 2.695 1 89.31 98 VAL A C 1
ATOM 783 O O . VAL A 1 98 ? 10.781 5.344 3.516 1 89.31 98 VAL A O 1
ATOM 786 N N . PRO A 1 99 ? 11.102 3.955 1.794 1 92.12 99 PRO A N 1
ATOM 787 C CA . PRO A 1 99 ? 12.484 4.422 1.657 1 92.12 99 PRO A CA 1
ATOM 788 C C . PRO A 1 99 ? 12.57 5.898 1.287 1 92.12 99 PRO A C 1
ATOM 790 O O . PRO A 1 99 ? 11.867 6.359 0.384 1 92.12 99 PRO A O 1
ATOM 793 N N . LEU A 1 100 ? 13.422 6.613 1.993 1 91.81 100 LEU A N 1
ATOM 794 C CA . LEU A 1 100 ? 13.539 8.062 1.848 1 91.81 100 LEU A CA 1
ATOM 795 C C . LEU A 1 100 ? 14.734 8.43 0.974 1 91.81 100 LEU A C 1
ATOM 797 O O . LEU A 1 100 ? 14.648 9.344 0.151 1 91.81 100 LEU A O 1
ATOM 801 N N . SER A 1 101 ? 15.797 7.688 1.104 1 93.06 101 SER A N 1
ATOM 802 C CA . SER A 1 101 ? 17.031 8 0.411 1 93.06 101 SER A CA 1
ATOM 803 C C . SER A 1 101 ? 17.125 7.281 -0.931 1 93.06 101 SER A C 1
ATOM 805 O O . SER A 1 101 ? 16.469 6.258 -1.135 1 93.06 101 SER A O 1
ATOM 807 N N . ASP A 1 102 ? 17.875 7.844 -1.875 1 93.88 102 ASP A N 1
ATOM 808 C CA . ASP A 1 102 ? 18.125 7.203 -3.164 1 93.88 102 ASP A CA 1
ATOM 809 C C . ASP A 1 102 ? 18.828 5.859 -2.984 1 93.88 102 ASP A C 1
ATOM 811 O O . ASP A 1 102 ? 18.531 4.895 -3.695 1 93.88 102 ASP A O 1
ATOM 815 N N . GLU A 1 103 ? 19.703 5.898 -2.01 1 94.31 103 GLU A N 1
ATOM 816 C CA . GLU A 1 103 ? 20.422 4.656 -1.733 1 94.31 103 GLU A CA 1
ATOM 817 C C . GLU A 1 103 ? 19.469 3.578 -1.216 1 94.31 103 GLU A C 1
ATOM 819 O O . GLU A 1 103 ? 19.594 2.406 -1.576 1 94.31 103 GLU A O 1
ATOM 824 N N . GLY A 1 104 ? 18.562 4.012 -0.342 1 94.56 104 GLY A N 1
ATOM 825 C CA . GLY A 1 104 ? 17.578 3.064 0.163 1 94.56 104 GLY A CA 1
ATOM 826 C C . GLY A 1 104 ? 16.672 2.518 -0.918 1 94.56 104 GLY A C 1
ATOM 827 O O . GLY A 1 104 ? 16.406 1.316 -0.96 1 94.56 104 GLY A O 1
ATOM 828 N N . ARG A 1 105 ? 16.219 3.391 -1.834 1 94.56 105 ARG A N 1
ATOM 829 C CA . ARG A 1 105 ? 15.367 2.98 -2.943 1 94.56 105 ARG A CA 1
ATOM 830 C C . ARG A 1 105 ? 16.094 2.014 -3.869 1 94.56 105 ARG A C 1
ATOM 832 O O . ARG A 1 105 ? 15.531 1.008 -4.301 1 94.56 105 ARG A O 1
ATOM 839 N N . GLY A 1 106 ? 17.281 2.354 -4.18 1 94.5 106 GLY A N 1
ATOM 840 C CA . GLY A 1 106 ? 18.078 1.455 -5 1 94.5 106 GLY A CA 1
ATOM 841 C C . GLY A 1 106 ? 18.297 0.098 -4.355 1 94.5 106 GLY A C 1
ATOM 842 O O . GLY A 1 106 ? 18.188 -0.934 -5.023 1 94.5 106 GLY A O 1
ATOM 843 N N . PHE A 1 107 ? 18.609 0.14 -3.07 1 95.56 107 PHE A N 1
ATOM 844 C CA . PHE A 1 107 ? 18.812 -1.103 -2.334 1 95.56 107 PHE A CA 1
ATOM 845 C C . PHE A 1 107 ? 17.547 -1.961 -2.377 1 95.56 107 PHE A C 1
ATOM 847 O O . PHE A 1 107 ? 17.625 -3.176 -2.58 1 95.56 107 PHE A O 1
ATOM 854 N N . CYS A 1 108 ? 16.359 -1.332 -2.184 1 93.75 108 CYS A N 1
ATOM 855 C CA . CYS A 1 108 ? 15.102 -2.064 -2.176 1 93.75 108 CYS A CA 1
ATOM 856 C C . CYS A 1 108 ? 14.852 -2.736 -3.521 1 93.75 108 CYS A C 1
ATOM 858 O O . CYS A 1 108 ? 14.383 -3.875 -3.574 1 93.75 108 CYS A O 1
ATOM 860 N N . VAL A 1 109 ? 15.188 -2.076 -4.617 1 92.25 109 VAL A N 1
ATOM 861 C CA . VAL A 1 109 ? 14.977 -2.623 -5.953 1 92.25 109 VAL A CA 1
ATOM 862 C C . VAL A 1 109 ? 15.836 -3.867 -6.145 1 92.25 109 VAL A C 1
ATOM 864 O O . VAL A 1 109 ? 15.336 -4.926 -6.527 1 92.25 109 VAL A O 1
ATOM 867 N N . VAL A 1 110 ? 17.109 -3.764 -5.809 1 93.31 110 VAL A N 1
ATOM 868 C CA . VAL A 1 110 ? 18.047 -4.863 -6.004 1 93.31 110 VAL A CA 1
ATOM 869 C C . VAL A 1 110 ? 17.734 -5.988 -5.02 1 93.31 110 VAL A C 1
ATOM 871 O O . VAL A 1 110 ? 17.719 -7.164 -5.398 1 93.31 110 VAL A O 1
ATOM 874 N N . TYR A 1 111 ? 17.516 -5.609 -3.777 1 93.88 111 TYR A N 1
ATOM 875 C CA . TYR A 1 111 ? 17.234 -6.559 -2.703 1 93.88 111 TYR A CA 1
ATOM 876 C C . TYR A 1 111 ? 16 -7.391 -3.01 1 93.88 111 TYR A C 1
ATOM 878 O O . TYR A 1 111 ? 15.984 -8.602 -2.777 1 93.88 111 TYR A O 1
ATOM 886 N N . CYS A 1 112 ? 15.055 -6.844 -3.588 1 89.62 112 CYS A N 1
ATOM 887 C CA . CYS A 1 112 ? 13.797 -7.543 -3.805 1 89.62 112 CYS A CA 1
ATOM 888 C C . CYS A 1 112 ? 13.852 -8.383 -5.074 1 89.62 112 CYS A C 1
ATOM 890 O O . CYS A 1 112 ? 13.062 -9.312 -5.242 1 89.62 112 CYS A O 1
ATOM 892 N N . LEU A 1 113 ? 14.703 -7.98 -5.988 1 87.69 113 LEU A N 1
ATOM 893 C CA . LEU A 1 113 ? 14.898 -8.812 -7.168 1 87.69 113 LEU A CA 1
ATOM 894 C C . LEU A 1 113 ? 15.297 -10.234 -6.773 1 87.69 113 LEU A C 1
ATOM 896 O O . LEU A 1 113 ? 14.898 -11.203 -7.426 1 87.69 113 LEU A O 1
ATOM 900 N N . VAL A 1 114 ? 15.977 -10.258 -5.656 1 91.5 114 VAL A N 1
ATOM 901 C CA . VAL A 1 114 ? 16.422 -11.555 -5.152 1 91.5 114 VAL A CA 1
ATOM 902 C C . VAL A 1 114 ? 15.438 -12.055 -4.09 1 91.5 114 VAL A C 1
ATOM 904 O O . VAL A 1 114 ? 15.094 -13.242 -4.062 1 91.5 114 VAL A O 1
ATOM 907 N N . GLY A 1 115 ? 15.008 -11.188 -3.305 1 93.5 115 GLY A N 1
ATOM 908 C CA . GLY A 1 115 ? 14.211 -11.539 -2.143 1 93.5 115 GLY A CA 1
ATOM 909 C C . GLY A 1 115 ? 12.844 -12.094 -2.502 1 93.5 115 GLY A C 1
ATOM 910 O O . GLY A 1 115 ? 12.391 -13.078 -1.917 1 93.5 115 GLY A O 1
ATOM 911 N N . ILE A 1 116 ? 12.141 -11.492 -3.479 1 90.25 116 ILE A N 1
ATOM 912 C CA . ILE A 1 116 ? 10.781 -11.883 -3.83 1 90.25 116 ILE A CA 1
ATOM 913 C C . ILE A 1 116 ? 10.789 -13.305 -4.395 1 90.25 116 ILE A C 1
ATOM 915 O O . ILE A 1 116 ? 10.055 -14.172 -3.92 1 90.25 116 ILE A O 1
ATOM 919 N N . PRO A 1 117 ? 11.656 -13.617 -5.418 1 88.19 117 PRO A N 1
ATOM 920 C CA . PRO A 1 117 ? 11.719 -15.008 -5.891 1 88.19 117 PRO A CA 1
ATOM 921 C C . PRO A 1 117 ? 12.086 -15.992 -4.785 1 88.19 117 PRO A C 1
ATOM 923 O O . PRO A 1 117 ? 11.547 -17.094 -4.738 1 88.19 117 PRO A O 1
ATOM 926 N N . LEU A 1 118 ? 12.945 -15.555 -3.934 1 91.38 118 LEU A N 1
ATOM 927 C CA . LEU A 1 118 ? 13.32 -16.422 -2.82 1 91.38 118 LEU A CA 1
ATOM 928 C C . LEU A 1 118 ? 12.125 -16.688 -1.912 1 91.38 118 LEU A C 1
ATOM 930 O O . LEU A 1 118 ? 11.914 -17.812 -1.466 1 91.38 118 LEU A O 1
ATOM 934 N N . ASN A 1 119 ? 11.414 -15.656 -1.633 1 90.56 119 ASN A N 1
ATOM 935 C CA . ASN A 1 119 ? 10.211 -15.805 -0.822 1 90.56 119 ASN A CA 1
ATOM 936 C C . ASN A 1 119 ? 9.18 -16.688 -1.513 1 90.56 119 ASN A C 1
ATOM 938 O O . ASN A 1 119 ? 8.523 -17.516 -0.865 1 90.56 119 ASN A O 1
ATOM 942 N N . MET A 1 120 ? 9.016 -16.516 -2.826 1 87.75 120 MET A N 1
ATOM 943 C CA . MET A 1 120 ? 8.07 -17.328 -3.596 1 87.75 120 MET A CA 1
ATOM 944 C C . MET A 1 120 ? 8.469 -18.797 -3.572 1 87.75 120 MET A C 1
ATOM 946 O O . MET A 1 120 ? 7.609 -19.672 -3.479 1 87.75 120 MET A O 1
ATOM 950 N N . LEU A 1 121 ? 9.766 -19.031 -3.719 1 89 121 LEU A N 1
ATOM 951 C CA . LEU A 1 121 ? 10.266 -20.406 -3.678 1 89 121 LEU A CA 1
ATOM 952 C C . LEU A 1 121 ? 10.039 -21.031 -2.305 1 89 121 LEU A C 1
ATOM 954 O O . LEU A 1 121 ? 9.648 -22.188 -2.205 1 89 121 LEU A O 1
ATOM 958 N N . LEU A 1 122 ? 10.289 -20.25 -1.342 1 88.62 122 LEU A N 1
ATOM 959 C CA . LEU A 1 122 ? 10.078 -20.734 0.018 1 88.62 122 LEU A CA 1
ATOM 960 C C . LEU A 1 122 ? 8.602 -21.047 0.26 1 88.62 122 LEU A C 1
ATOM 962 O O . LEU A 1 122 ? 8.273 -22.094 0.824 1 88.62 122 LEU A O 1
ATOM 966 N N . LEU A 1 123 ? 7.785 -20.172 -0.197 1 85.62 123 LEU A N 1
ATOM 967 C CA . LEU A 1 123 ? 6.352 -20.375 -0.018 1 85.62 123 LEU A CA 1
ATOM 968 C C . LEU A 1 123 ? 5.875 -21.594 -0.81 1 85.62 123 LEU A C 1
ATOM 970 O O . LEU A 1 123 ? 5.031 -22.344 -0.336 1 85.62 123 LEU A O 1
ATOM 974 N N . SER A 1 124 ? 6.363 -21.734 -1.979 1 85.62 124 SER A N 1
ATOM 975 C CA . SER A 1 124 ? 6.023 -22.891 -2.801 1 85.62 124 SER A CA 1
ATOM 976 C C . SER A 1 124 ? 6.473 -24.188 -2.139 1 85.62 124 SER A C 1
ATOM 978 O O . SER A 1 124 ? 5.738 -25.172 -2.139 1 85.62 124 SER A O 1
ATOM 980 N N . SER A 1 125 ? 7.707 -24.172 -1.644 1 88.19 125 SER A N 1
ATOM 981 C CA . SER A 1 125 ? 8.227 -25.344 -0.954 1 88.19 125 SER A CA 1
ATOM 982 C C . SER A 1 125 ? 7.395 -25.672 0.278 1 88.19 125 SER A C 1
ATOM 984 O O . SER A 1 125 ? 7.152 -26.859 0.569 1 88.19 125 SER A O 1
ATOM 986 N N . LEU A 1 126 ? 6.984 -24.703 0.978 1 84.44 126 LEU A N 1
ATOM 987 C CA . LEU A 1 126 ? 6.145 -24.891 2.152 1 84.44 126 LEU A CA 1
ATOM 988 C C . LEU A 1 126 ? 4.785 -25.469 1.76 1 84.44 126 LEU A C 1
ATOM 990 O O . LEU A 1 126 ? 4.258 -26.344 2.439 1 84.44 126 LEU A O 1
ATOM 994 N N . THR A 1 127 ? 4.211 -24.984 0.678 1 83.62 127 THR A N 1
ATOM 995 C CA . THR A 1 127 ? 2.926 -25.453 0.185 1 83.62 127 THR A CA 1
ATOM 996 C C . THR A 1 127 ? 3.021 -26.922 -0.231 1 83.62 127 THR A C 1
ATOM 998 O O . THR A 1 127 ? 2.131 -27.719 0.073 1 83.62 127 THR A O 1
ATOM 1001 N N . GLN A 1 128 ? 4.125 -27.25 -0.875 1 85.69 128 GLN A N 1
ATOM 1002 C CA . GLN A 1 128 ? 4.332 -28.625 -1.326 1 85.69 128 GLN A CA 1
ATOM 1003 C C . GLN A 1 128 ? 4.504 -29.578 -0.142 1 85.69 128 GLN A C 1
ATOM 1005 O O . GLN A 1 128 ? 4.059 -30.719 -0.188 1 85.69 128 GLN A O 1
ATOM 1010 N N . ALA A 1 129 ? 5.168 -29.109 0.864 1 84 129 ALA A N 1
ATOM 1011 C CA . ALA A 1 129 ? 5.395 -29.922 2.061 1 84 129 ALA A CA 1
ATOM 1012 C C . ALA A 1 129 ? 4.086 -30.188 2.803 1 84 129 ALA A C 1
ATOM 1014 O O . ALA A 1 129 ? 3.939 -31.219 3.469 1 84 129 ALA A O 1
ATOM 1015 N N . LEU A 1 130 ? 3.145 -29.266 2.672 1 80.69 130 LEU A N 1
ATOM 1016 C CA . LEU A 1 130 ? 1.888 -29.359 3.406 1 80.69 130 LEU A CA 1
ATOM 1017 C C . LEU A 1 130 ? 0.868 -30.188 2.633 1 80.69 130 LEU A C 1
ATOM 1019 O O . LEU A 1 130 ? -0.055 -30.766 3.225 1 80.69 130 LEU A O 1
ATOM 1023 N N . LEU A 1 131 ? 1.054 -30.344 1.311 1 78.5 131 LEU A N 1
ATOM 1024 C CA . LEU A 1 131 ? 0.087 -30.969 0.411 1 78.5 131 LEU A CA 1
ATOM 1025 C C . LEU A 1 131 ? -0.192 -32.406 0.823 1 78.5 131 LEU A C 1
ATOM 1027 O O . LEU A 1 131 ? -1.351 -32.812 0.913 1 78.5 131 LEU A O 1
ATOM 1031 N N . PRO A 1 132 ? 0.812 -33.156 1.098 1 75.75 132 PRO A N 1
ATOM 1032 C CA . PRO A 1 132 ? 0.544 -34.531 1.499 1 75.75 132 PRO A CA 1
ATOM 1033 C C . PRO A 1 132 ? -0.27 -34.625 2.787 1 75.75 132 PRO A C 1
ATOM 1035 O O . PRO A 1 132 ? -1.025 -35.594 2.977 1 75.75 132 PRO A O 1
ATOM 1038 N N . TRP A 1 133 ? -0.101 -33.656 3.66 1 73.94 133 TRP A N 1
ATOM 1039 C CA . TRP A 1 133 ? -0.808 -33.656 4.938 1 73.94 133 TRP A CA 1
ATOM 1040 C C . TRP A 1 133 ? -2.262 -33.219 4.754 1 73.94 133 TRP A C 1
ATOM 1042 O O . TRP A 1 133 ? -3.137 -33.656 5.516 1 73.94 133 TRP A O 1
ATOM 1052 N N . VAL A 1 134 ? -2.477 -32.469 3.703 1 74.06 134 VAL A N 1
ATOM 1053 C CA . VAL A 1 134 ? -3.809 -31.906 3.525 1 74.06 134 VAL A CA 1
ATOM 1054 C C . VAL A 1 134 ? -4.594 -32.75 2.512 1 74.06 134 VAL A C 1
ATOM 1056 O O . VAL A 1 134 ? -5.816 -32.844 2.613 1 74.06 134 VAL A O 1
ATOM 1059 N N . THR A 1 135 ? -4.105 -33.281 1.437 1 69.19 135 THR A N 1
ATOM 1060 C CA . THR A 1 135 ? -4.844 -33.969 0.38 1 69.19 135 THR A CA 1
ATOM 1061 C C . THR A 1 135 ? -4.809 -35.469 0.582 1 69.19 135 THR A C 1
ATOM 1063 O O . THR A 1 135 ? -5.828 -36.156 0.435 1 69.19 135 THR A O 1
ATOM 1066 N N . HIS A 1 136 ? -3.68 -36 0.727 1 63.53 136 HIS A N 1
ATOM 1067 C CA . HIS A 1 136 ? -3.574 -37.469 0.635 1 63.53 136 HIS A CA 1
ATOM 1068 C C . HIS A 1 136 ? -4.273 -38.125 1.808 1 63.53 136 HIS A C 1
ATOM 1070 O O . HIS A 1 136 ? -5.066 -39.062 1.612 1 63.53 136 HIS A O 1
ATOM 1076 N N . GLY A 1 137 ? -3.986 -37.625 2.963 1 62.88 137 GLY A N 1
ATOM 1077 C CA . GLY A 1 137 ? -4.484 -38.375 4.117 1 62.88 137 GLY A CA 1
ATOM 1078 C C . GLY A 1 137 ? -5.988 -38.25 4.293 1 62.88 137 GLY A C 1
ATOM 1079 O O . GLY A 1 137 ? -6.699 -39.25 4.32 1 62.88 137 GLY A O 1
ATOM 1080 N N . PRO A 1 138 ? -6.438 -37.094 4.156 1 65.56 138 PRO A N 1
ATOM 1081 C CA . PRO A 1 138 ? -7.84 -36.906 4.531 1 65.56 138 PRO A CA 1
ATOM 1082 C C . PRO A 1 138 ? -8.805 -37.375 3.453 1 65.56 138 PRO A C 1
ATOM 1084 O O . PRO A 1 138 ? -9.875 -37.906 3.768 1 65.56 138 PRO A O 1
ATOM 1087 N N . ILE A 1 139 ? -8.453 -37.375 2.184 1 64.75 139 ILE A N 1
ATOM 1088 C CA . ILE A 1 139 ? -9.344 -37.781 1.111 1 64.75 139 ILE A CA 1
ATOM 1089 C C . ILE A 1 139 ? -9.547 -39.312 1.184 1 64.75 139 ILE A C 1
ATOM 1091 O O . ILE A 1 139 ? -10.664 -39.781 1.042 1 64.75 139 ILE A O 1
ATOM 1095 N N . GLN A 1 140 ? -8.453 -39.938 1.366 1 65.94 140 GLN A N 1
ATOM 1096 C CA . GLN A 1 140 ? -8.547 -41.406 1.471 1 65.94 140 GLN A CA 1
ATOM 1097 C C . GLN A 1 140 ? -9.352 -41.812 2.699 1 65.94 140 GLN A C 1
ATOM 1099 O O . GLN A 1 140 ? -10.148 -42.75 2.643 1 65.94 140 GLN A O 1
ATOM 1104 N N . SER A 1 141 ? -9.102 -41 3.691 1 65.44 141 SER A N 1
ATOM 1105 C CA . SER A 1 141 ? -9.812 -41.344 4.918 1 65.44 141 SER A CA 1
ATOM 1106 C C . SER A 1 141 ? -11.305 -41.062 4.781 1 65.44 141 SER A C 1
ATOM 1108 O O . SER A 1 141 ? -12.133 -41.844 5.273 1 65.44 141 SER A O 1
ATOM 1110 N N . LEU A 1 142 ? -11.586 -40.031 4.07 1 67.5 142 LEU A N 1
ATOM 1111 C CA . LEU A 1 142 ? -12.992 -39.719 3.887 1 67.5 142 LEU A CA 1
ATOM 1112 C C . LEU A 1 142 ? -13.672 -40.719 2.988 1 67.5 142 LEU A C 1
ATOM 1114 O O . LEU A 1 142 ? -14.844 -41.062 3.193 1 67.5 142 LEU A O 1
ATOM 1118 N N . GLN A 1 143 ? -12.906 -41.188 2.027 1 66 143 GLN A N 1
ATOM 1119 C CA . GLN A 1 143 ? -13.445 -42.219 1.15 1 66 143 GLN A CA 1
ATOM 1120 C C . GLN A 1 143 ? -13.727 -43.5 1.922 1 66 143 GLN A C 1
ATOM 1122 O O . GLN A 1 143 ? -14.766 -44.125 1.729 1 66 143 GLN A O 1
ATOM 1127 N N . ILE A 1 144 ? -12.82 -43.781 2.75 1 67 144 ILE A N 1
ATOM 1128 C CA . ILE A 1 144 ? -12.922 -45.031 3.465 1 67 144 ILE A CA 1
ATOM 1129 C C . ILE A 1 144 ? -13.961 -44.906 4.578 1 67 144 ILE A C 1
ATOM 1131 O O . ILE A 1 144 ? -14.805 -45.812 4.746 1 67 144 ILE A O 1
ATOM 1135 N N . PHE A 1 145 ? -13.891 -43.812 5.207 1 67.5 145 PHE A N 1
ATOM 1136 C CA . PHE A 1 145 ? -14.711 -43.75 6.41 1 67.5 145 PHE A CA 1
ATOM 1137 C C . PHE A 1 145 ? -16.156 -43.375 6.055 1 67.5 145 PHE A C 1
ATOM 1139 O O . PHE A 1 145 ? -17.094 -43.875 6.66 1 67.5 145 PHE A O 1
ATOM 1146 N N . TRP A 1 146 ? -16.281 -42.531 5.051 1 70.19 146 TRP A N 1
ATOM 1147 C CA . TRP A 1 146 ? -17.641 -42.031 4.801 1 70.19 146 TRP A CA 1
ATOM 1148 C C . TRP A 1 146 ? -18.188 -42.625 3.502 1 70.19 146 TRP A C 1
ATOM 1150 O O . TRP A 1 146 ? -19.359 -42.406 3.158 1 70.19 146 TRP A O 1
ATOM 1160 N N . GLY A 1 147 ? -17.391 -43.5 2.854 1 68.88 147 GLY A N 1
ATOM 1161 C CA . GLY A 1 147 ? -17.875 -44.156 1.646 1 68.88 147 GLY A CA 1
ATOM 1162 C C . GLY A 1 147 ? -18.203 -43.188 0.53 1 68.88 147 GLY A C 1
ATOM 1163 O O . GLY A 1 147 ? -19.125 -43.438 -0.256 1 68.88 147 GLY A O 1
ATOM 1164 N N . LEU A 1 148 ? -17.656 -42.062 0.651 1 72.75 148 LEU A N 1
ATOM 1165 C CA . LEU A 1 148 ? -17.953 -41.031 -0.359 1 72.75 148 LEU A CA 1
ATOM 1166 C C . LEU A 1 148 ? -17.125 -41.281 -1.618 1 72.75 148 LEU A C 1
ATOM 1168 O O . LEU A 1 148 ? -16.047 -41.875 -1.557 1 72.75 148 LEU A O 1
ATOM 1172 N N . SER A 1 149 ? -17.797 -41.094 -2.793 1 77.19 149 SER A N 1
ATOM 1173 C CA . SER A 1 149 ? -17.047 -41.188 -4.043 1 77.19 149 SER A CA 1
ATOM 1174 C C . SER A 1 149 ? -15.852 -40.219 -4.035 1 77.19 149 SER A C 1
ATOM 1176 O O . SER A 1 149 ? -15.773 -39.312 -3.199 1 77.19 149 SER A O 1
ATOM 1178 N N . HIS A 1 150 ? -14.875 -40.5 -4.918 1 76.69 150 HIS A N 1
ATOM 1179 C CA . HIS A 1 150 ? -13.648 -39.688 -4.988 1 76.69 150 HIS A CA 1
ATOM 1180 C C . HIS A 1 150 ? -13.953 -38.219 -5.211 1 76.69 150 HIS A C 1
ATOM 1182 O O . HIS A 1 150 ? -13.375 -37.344 -4.547 1 76.69 150 HIS A O 1
ATOM 1188 N N . ASN A 1 151 ? -14.914 -38 -6.031 1 76.31 151 ASN A N 1
ATOM 1189 C CA . ASN A 1 151 ? -15.266 -36.625 -6.352 1 76.31 151 ASN A CA 1
ATOM 1190 C C . ASN A 1 151 ? -15.977 -35.938 -5.188 1 76.31 151 ASN A C 1
ATOM 1192 O O . ASN A 1 151 ? -15.727 -34.75 -4.91 1 76.31 151 ASN A O 1
ATOM 1196 N N . GLN A 1 152 ? -16.797 -36.719 -4.551 1 79.94 152 GLN A N 1
ATOM 1197 C CA . GLN A 1 152 ? -17.516 -36.188 -3.408 1 79.94 152 GLN A CA 1
ATOM 1198 C C . GLN A 1 152 ? -16.578 -35.938 -2.23 1 79.94 152 GLN A C 1
ATOM 1200 O O . GLN A 1 152 ? -16.688 -34.906 -1.537 1 79.94 152 GLN A O 1
ATOM 1205 N N . ALA A 1 153 ? -15.656 -36.812 -2.1 1 76.75 153 ALA A N 1
ATOM 1206 C CA . ALA A 1 153 ? -14.695 -36.688 -1.006 1 76.75 153 ALA A CA 1
ATOM 1207 C C . ALA A 1 153 ? -13.781 -35.5 -1.213 1 76.75 153 ALA A C 1
ATOM 1209 O O . ALA A 1 153 ? -13.438 -34.781 -0.257 1 76.75 153 ALA A O 1
ATOM 1210 N N . ALA A 1 154 ? -13.477 -35.312 -2.494 1 75.06 154 ALA A N 1
ATOM 1211 C CA . ALA A 1 154 ? -12.625 -34.156 -2.826 1 75.06 154 ALA A CA 1
ATOM 1212 C C . ALA A 1 154 ? -13.328 -32.844 -2.541 1 75.06 154 ALA A C 1
ATOM 1214 O O . ALA A 1 154 ? -12.719 -31.891 -2.041 1 75.06 154 ALA A O 1
ATOM 1215 N N . LEU A 1 155 ? -14.547 -32.875 -2.812 1 77.56 155 LEU A N 1
ATOM 1216 C CA . LEU A 1 155 ? -15.328 -31.656 -2.584 1 77.56 155 LEU A CA 1
ATOM 1217 C C . LEU A 1 155 ? -15.445 -31.359 -1.093 1 77.56 155 LEU A C 1
ATOM 1219 O O . LEU A 1 155 ? -15.297 -30.203 -0.672 1 77.56 155 LEU A O 1
ATOM 1223 N N . VAL A 1 156 ? -15.711 -32.406 -0.381 1 78.81 156 VAL A N 1
ATOM 1224 C CA . VAL A 1 156 ? -15.859 -32.25 1.062 1 78.81 156 VAL A CA 1
ATOM 1225 C C . VAL A 1 156 ? -14.523 -31.797 1.668 1 78.81 156 VAL A C 1
ATOM 1227 O O . VAL A 1 156 ? -14.492 -30.922 2.541 1 78.81 156 VAL A O 1
ATOM 1230 N N . HIS A 1 157 ? -13.508 -32.375 1.197 1 77.81 157 HIS A N 1
ATOM 1231 C CA . HIS A 1 157 ? -12.18 -32.031 1.675 1 77.81 1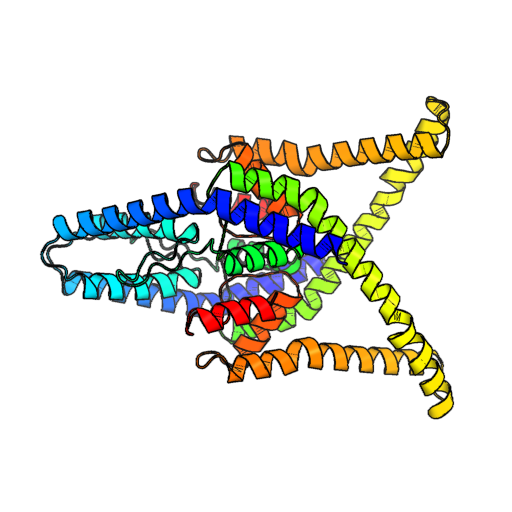57 HIS A CA 1
ATOM 1232 C C . HIS A 1 157 ? -11.828 -30.594 1.323 1 77.81 157 HIS A C 1
ATOM 1234 O O . HIS A 1 157 ? -11.305 -29.844 2.16 1 77.81 157 HIS A O 1
ATOM 1240 N N . CYS A 1 158 ? -12.133 -30.141 0.101 1 76.44 158 CYS A N 1
ATOM 1241 C CA . CYS A 1 158 ? -11.859 -28.766 -0.34 1 76.44 158 CYS A CA 1
ATOM 1242 C C . CYS A 1 158 ? -12.656 -27.766 0.485 1 76.44 158 CYS A C 1
ATOM 1244 O O . CYS A 1 158 ? -12.125 -26.719 0.878 1 76.44 158 CYS A O 1
ATOM 1246 N N . CYS A 1 159 ? -13.875 -28.188 0.724 1 79.44 159 CYS A N 1
ATOM 1247 C CA . CYS A 1 159 ? -14.719 -27.312 1.515 1 79.44 159 CYS A CA 1
ATOM 1248 C C . CYS A 1 159 ? -14.219 -27.203 2.949 1 79.44 159 CYS A C 1
ATOM 1250 O O . CYS A 1 159 ? -14.219 -26.125 3.539 1 79.44 159 CYS A O 1
ATOM 1252 N N . PHE A 1 160 ? -13.812 -28.328 3.434 1 81 160 PHE A N 1
ATOM 1253 C CA . PHE A 1 160 ? -13.297 -28.344 4.797 1 81 160 PHE A CA 1
ATOM 1254 C C . PHE A 1 160 ? -12.016 -27.531 4.898 1 81 160 PHE A C 1
ATOM 1256 O O . PHE A 1 160 ? -11.859 -26.719 5.812 1 81 160 PHE A O 1
ATOM 1263 N N . LEU A 1 161 ? -11.156 -27.688 3.959 1 80.31 161 LEU A N 1
ATOM 1264 C CA . LEU A 1 161 ? -9.906 -26.938 3.955 1 80.31 161 LEU A CA 1
ATOM 1265 C C . LEU A 1 161 ? -10.148 -25.453 3.793 1 80.31 161 LEU A C 1
ATOM 1267 O O . LEU A 1 161 ? -9.484 -24.625 4.43 1 80.31 161 LEU A O 1
ATOM 1271 N N . GLY A 1 162 ? -11.078 -25.188 2.912 1 79.88 162 GLY A N 1
ATOM 1272 C CA . GLY A 1 162 ? -11.469 -23.797 2.756 1 79.88 162 GLY A CA 1
ATOM 1273 C C . GLY A 1 162 ? -11.992 -23.172 4.039 1 79.88 162 GLY A C 1
ATOM 1274 O O . GLY A 1 162 ? -11.602 -22.062 4.395 1 79.88 162 GLY A O 1
ATOM 1275 N N . PHE A 1 163 ? -12.773 -23.922 4.672 1 83.19 163 PHE A N 1
ATOM 1276 C CA . PHE A 1 163 ? -13.344 -23.453 5.93 1 83.19 163 PHE A CA 1
ATOM 1277 C C . PHE A 1 163 ? -12.258 -23.25 6.977 1 83.19 163 PHE A C 1
ATOM 1279 O O . PHE A 1 163 ? -12.25 -22.234 7.684 1 83.19 163 PHE A O 1
ATOM 1286 N N . CYS A 1 164 ? -11.406 -24.141 7.055 1 83.56 164 CYS A N 1
ATOM 1287 C CA . CYS A 1 164 ? -10.32 -24.062 8.023 1 83.56 164 CYS A CA 1
ATOM 1288 C C . CYS A 1 164 ? -9.406 -22.891 7.723 1 83.56 164 CYS A C 1
ATOM 1290 O O . CYS A 1 164 ? -9 -22.156 8.633 1 83.56 164 CYS A O 1
ATOM 1292 N N . THR A 1 165 ? -9.148 -22.734 6.461 1 80.94 165 THR A N 1
ATOM 1293 C CA . THR A 1 165 ? -8.281 -21.625 6.055 1 80.94 165 THR A CA 1
ATOM 1294 C C . THR A 1 165 ? -8.938 -20.281 6.379 1 80.94 165 THR A C 1
ATOM 1296 O O . THR A 1 165 ? -8.289 -19.391 6.934 1 80.94 165 THR A O 1
ATOM 1299 N N . ILE A 1 166 ? -10.164 -20.172 6.105 1 83.44 166 ILE A N 1
ATOM 1300 C CA . ILE A 1 166 ? -10.898 -18.938 6.371 1 83.44 166 ILE A CA 1
ATOM 1301 C C . ILE A 1 166 ? -10.938 -18.688 7.875 1 83.44 166 ILE A C 1
ATOM 1303 O O . ILE A 1 166 ? -10.703 -17.562 8.32 1 83.44 166 ILE A O 1
ATOM 1307 N N . THR A 1 167 ? -11.195 -19.672 8.609 1 87.5 167 THR A N 1
ATOM 1308 C CA . THR A 1 167 ? -11.297 -19.531 10.062 1 87.5 167 THR A CA 1
ATOM 1309 C C . THR A 1 167 ? -9.93 -19.203 10.664 1 87.5 167 THR A C 1
ATOM 1311 O O . THR A 1 167 ? -9.812 -18.281 11.461 1 87.5 167 THR A O 1
ATOM 1314 N N . LEU A 1 168 ? -8.953 -19.859 10.211 1 86.94 168 LEU A N 1
ATOM 1315 C CA . LEU A 1 168 ? -7.633 -19.75 10.828 1 86.94 168 LEU A CA 1
ATOM 1316 C C . LEU A 1 168 ? -6.941 -18.453 10.383 1 86.94 168 LEU A C 1
ATOM 1318 O O . LEU A 1 168 ? -6.215 -17.844 11.164 1 86.94 168 LEU A O 1
ATOM 1322 N N . PHE A 1 169 ? -7.309 -18.047 9.172 1 85.31 169 PHE A N 1
ATOM 1323 C CA . PHE A 1 169 ? -6.52 -16.938 8.656 1 85.31 169 PHE A CA 1
ATOM 1324 C C . PHE A 1 169 ? -7.348 -15.656 8.609 1 85.31 169 PHE A C 1
ATOM 1326 O O . PHE A 1 169 ? -6.801 -14.562 8.484 1 85.31 169 PHE A O 1
ATOM 1333 N N . PHE A 1 170 ? -8.609 -15.797 8.781 1 87.12 170 PHE A N 1
ATOM 1334 C CA . PHE A 1 170 ? -9.43 -14.594 8.688 1 87.12 170 PHE A CA 1
ATOM 1335 C C . PHE A 1 170 ? -10.242 -14.383 9.961 1 87.12 170 PHE A C 1
ATOM 1337 O O . PHE A 1 170 ? -10.031 -13.414 10.688 1 87.12 170 PHE A O 1
ATOM 1344 N N . LEU A 1 171 ? -10.984 -15.352 10.375 1 89.19 171 LEU A N 1
ATOM 1345 C CA . LEU A 1 171 ? -11.93 -15.156 11.477 1 89.19 171 LEU A CA 1
ATOM 1346 C C . LEU A 1 171 ? -11.195 -15.094 12.812 1 89.19 171 LEU A C 1
ATOM 1348 O O . LEU A 1 171 ? -11.43 -14.18 13.609 1 89.19 171 LEU A O 1
ATOM 1352 N N . LEU A 1 172 ? -10.312 -15.961 13.078 1 90.38 172 LEU A N 1
ATOM 1353 C CA . LEU A 1 172 ? -9.617 -16 14.359 1 90.38 172 LEU A CA 1
ATOM 1354 C C . LEU A 1 172 ? -8.688 -14.797 14.516 1 90.38 172 LEU A C 1
ATOM 1356 O O . LEU A 1 172 ? -8.758 -14.078 15.516 1 90.38 172 LEU A O 1
ATOM 1360 N N . PRO A 1 173 ? -7.91 -14.586 13.547 1 88 173 PRO A N 1
ATOM 1361 C CA . PRO A 1 173 ? -7.07 -13.398 13.695 1 88 173 PRO A CA 1
ATOM 1362 C C . PRO A 1 173 ? -7.883 -12.109 13.789 1 88 173 PRO A C 1
ATOM 1364 O O . PRO A 1 173 ? -7.496 -11.18 14.5 1 88 173 PRO A O 1
ATOM 1367 N N . ALA A 1 174 ? -8.93 -12 13.039 1 90.06 174 ALA A N 1
ATOM 1368 C CA . ALA A 1 174 ? -9.797 -10.828 13.133 1 90.06 174 ALA A CA 1
ATOM 1369 C C . ALA A 1 174 ? -10.367 -10.68 14.539 1 90.06 174 ALA A C 1
ATOM 1371 O O . ALA A 1 174 ? -10.461 -9.562 15.062 1 90.06 174 ALA A O 1
ATOM 1372 N N . GLY A 1 175 ? -10.773 -11.789 15.109 1 90.44 175 GLY A N 1
ATOM 1373 C CA . GLY A 1 175 ? -11.234 -11.781 16.484 1 90.44 175 GLY A CA 1
ATOM 1374 C C . GLY A 1 175 ? -10.164 -11.344 17.469 1 90.44 175 GLY A C 1
ATOM 1375 O O . GLY A 1 175 ? -10.43 -10.562 18.391 1 90.44 175 GLY A O 1
ATOM 1376 N N . ALA A 1 176 ? -8.992 -11.797 17.297 1 87.62 176 ALA A N 1
ATOM 1377 C CA . ALA A 1 176 ? -7.875 -11.422 18.156 1 87.62 176 ALA A CA 1
ATOM 1378 C C . ALA A 1 176 ? -7.566 -9.93 18.031 1 87.62 176 ALA A C 1
ATOM 1380 O O . ALA A 1 176 ? -7.355 -9.25 19.047 1 87.62 176 ALA A O 1
ATOM 1381 N N . LEU A 1 177 ? -7.582 -9.469 16.766 1 87.69 177 LEU A N 1
ATOM 1382 C CA . LEU A 1 177 ? -7.305 -8.055 16.547 1 87.69 177 LEU A CA 1
ATOM 1383 C C . LEU A 1 177 ? -8.422 -7.18 17.109 1 87.69 177 LEU A C 1
ATOM 1385 O O . LEU A 1 177 ? -8.172 -6.082 17.594 1 87.69 177 LEU A O 1
ATOM 1389 N N . TYR A 1 178 ? -9.609 -7.715 17.031 1 88.81 178 TYR A N 1
ATOM 1390 C CA . TYR A 1 178 ? -10.758 -7.012 17.578 1 88.81 178 TYR A CA 1
ATOM 1391 C C . TYR A 1 178 ? -10.625 -6.852 19.094 1 88.81 178 TYR A C 1
ATOM 1393 O O . TYR A 1 178 ? -10.922 -5.793 19.641 1 88.81 178 TYR A O 1
ATOM 1401 N N . LEU A 1 179 ? -10.117 -7.82 19.75 1 86.56 179 LEU A N 1
ATOM 1402 C CA . LEU A 1 179 ? -9.953 -7.801 21.203 1 86.56 179 LEU A CA 1
ATOM 1403 C C . LEU A 1 179 ? -8.75 -6.957 21.609 1 86.56 179 LEU A C 1
ATOM 1405 O O . LEU A 1 179 ? -8.766 -6.312 22.656 1 86.56 179 LEU A O 1
ATOM 1409 N N . LEU A 1 180 ? -7.75 -6.914 20.766 1 82.69 180 LEU A N 1
ATOM 1410 C CA . LEU A 1 180 ? -6.508 -6.23 21.094 1 82.69 180 LEU A CA 1
ATOM 1411 C C . LEU A 1 180 ? -6.605 -4.742 20.781 1 82.69 180 LEU A C 1
ATOM 1413 O O . LEU A 1 180 ? -6.016 -3.914 21.484 1 82.69 180 LEU A O 1
ATOM 1417 N N . GLU A 1 181 ? -7.328 -4.516 19.641 1 82.06 181 GLU A N 1
ATOM 1418 C CA . GLU A 1 181 ? -7.465 -3.119 19.234 1 82.06 181 GLU A CA 1
ATOM 1419 C C . GLU A 1 181 ? -8.781 -2.529 19.734 1 82.06 181 GLU A C 1
ATOM 1421 O O . GLU A 1 181 ? -9.859 -2.984 19.344 1 82.06 181 GLU A O 1
ATOM 1426 N N . GLU A 1 182 ? -8.742 -1.618 20.547 1 80 182 GLU A N 1
ATOM 1427 C CA . GLU A 1 182 ? -9.922 -1.082 21.219 1 80 182 GLU A CA 1
ATOM 1428 C C . GLU A 1 182 ? -10.797 -0.286 20.266 1 80 182 GLU A C 1
ATOM 1430 O O . GLU A 1 182 ? -12.016 -0.236 20.422 1 80 182 GLU A O 1
ATOM 1435 N N . HIS A 1 183 ? -10.266 0.205 19.188 1 81.94 183 HIS A N 1
ATOM 1436 C CA . HIS A 1 183 ? -11.062 1.126 18.391 1 81.94 183 HIS A CA 1
ATOM 1437 C C . HIS A 1 183 ? -11.445 0.502 17.047 1 81.94 183 HIS A C 1
ATOM 1439 O O . HIS A 1 183 ? -12.023 1.169 16.188 1 81.94 183 HIS A O 1
ATOM 1445 N N . TRP A 1 184 ? -11.141 -0.771 16.969 1 86.81 184 TRP A N 1
ATOM 1446 C CA . TRP A 1 184 ? -11.484 -1.427 15.711 1 86.81 184 TRP A CA 1
ATOM 1447 C C . TRP A 1 184 ? -12.797 -2.199 15.836 1 86.81 184 TRP A C 1
ATOM 1449 O O . TRP A 1 184 ? -13.016 -2.898 16.828 1 86.81 184 TRP A O 1
ATOM 1459 N N . SER A 1 185 ? -13.664 -2.025 14.922 1 91.31 185 SER A N 1
ATOM 1460 C CA . SER A 1 185 ? -14.789 -2.947 14.789 1 91.31 185 SER A CA 1
ATOM 1461 C C . SER A 1 185 ? -14.336 -4.293 14.234 1 91.31 185 SER A C 1
ATOM 1463 O O . SER A 1 185 ? -13.234 -4.41 13.695 1 91.31 185 SER A O 1
ATOM 1465 N N . TYR A 1 186 ? -15.148 -5.305 14.492 1 92.06 186 TYR A N 1
ATOM 1466 C CA . TYR A 1 186 ? -14.812 -6.621 13.961 1 92.06 186 TYR A CA 1
ATOM 1467 C C . TYR A 1 186 ? -14.672 -6.574 12.445 1 92.06 186 TYR A C 1
ATOM 1469 O O . TYR A 1 186 ? -13.797 -7.234 11.875 1 92.06 186 TYR A O 1
ATOM 1477 N N . LEU A 1 187 ? -15.523 -5.781 11.789 1 92 187 LEU A N 1
ATOM 1478 C CA . LEU A 1 187 ? -15.438 -5.648 10.344 1 92 187 LEU A CA 1
ATOM 1479 C C . LEU A 1 187 ? -14.102 -5.031 9.93 1 92 187 LEU A C 1
ATOM 1481 O O . LEU A 1 187 ? -13.492 -5.461 8.953 1 92 187 LEU A O 1
ATOM 1485 N N . GLU A 1 188 ? -13.68 -4.082 10.695 1 92.25 188 GLU A N 1
ATOM 1486 C CA . GLU A 1 188 ? -12.398 -3.445 10.406 1 92.25 188 GLU A CA 1
ATOM 1487 C C . GLU A 1 188 ? -11.242 -4.426 10.578 1 92.25 188 GLU A C 1
ATOM 1489 O O . GLU A 1 188 ? -10.289 -4.414 9.797 1 92.25 188 GLU A O 1
ATOM 1494 N N . ALA A 1 189 ? -11.375 -5.211 11.586 1 91.44 189 ALA A N 1
ATOM 1495 C CA . ALA A 1 189 ? -10.352 -6.23 11.812 1 91.44 189 ALA A CA 1
ATOM 1496 C C . ALA A 1 189 ? -10.344 -7.258 10.688 1 91.44 189 ALA A C 1
ATOM 1498 O O . ALA A 1 189 ? -9.281 -7.656 10.203 1 91.44 189 ALA A O 1
ATOM 1499 N N . LEU A 1 190 ? -11.516 -7.68 10.305 1 91.56 190 LEU A N 1
ATOM 1500 C CA . LEU A 1 190 ? -11.656 -8.617 9.188 1 91.56 190 LEU A CA 1
ATOM 1501 C C . LEU A 1 190 ? -11.094 -8.016 7.902 1 91.56 190 LEU A C 1
ATOM 1503 O O . LEU A 1 190 ? -10.406 -8.695 7.145 1 91.56 190 LEU A O 1
ATOM 1507 N N . TYR A 1 191 ? -11.438 -6.766 7.715 1 91.88 191 TYR A N 1
ATOM 1508 C CA . TYR A 1 191 ? -10.953 -6.027 6.551 1 91.88 191 TYR A CA 1
ATOM 1509 C C . TYR A 1 191 ? -9.43 -5.969 6.539 1 91.88 191 TYR A C 1
ATOM 1511 O O . TYR A 1 191 ? -8.797 -6.227 5.508 1 91.88 191 TYR A O 1
ATOM 1519 N N . PHE A 1 192 ? -8.852 -5.75 7.633 1 91.06 192 PHE A N 1
ATOM 1520 C CA . PHE A 1 192 ? -7.398 -5.688 7.75 1 91.06 192 PHE A CA 1
ATOM 1521 C C . PHE A 1 192 ? -6.77 -7.035 7.414 1 91.06 192 PHE A C 1
ATOM 1523 O O . PHE A 1 192 ? -5.777 -7.098 6.684 1 91.06 192 PHE A O 1
ATOM 1530 N N . CYS A 1 193 ? -7.328 -8.016 8 1 89.31 193 CYS A N 1
ATOM 1531 C CA . CYS A 1 193 ? -6.805 -9.352 7.742 1 89.31 193 CYS A CA 1
ATOM 1532 C C . CYS A 1 193 ? -6.902 -9.703 6.258 1 89.31 193 CYS A C 1
ATOM 1534 O O . CYS A 1 193 ? -5.977 -10.281 5.691 1 89.31 193 CYS A O 1
ATOM 1536 N N . PHE A 1 194 ? -7.934 -9.328 5.668 1 90.12 194 PHE A N 1
ATOM 1537 C CA . PHE A 1 194 ? -8.141 -9.625 4.254 1 90.12 194 PHE A CA 1
ATOM 1538 C C . PHE A 1 194 ? -7.125 -8.898 3.389 1 90.12 194 PHE A C 1
ATOM 1540 O O . PHE A 1 194 ? -6.492 -9.5 2.52 1 90.12 194 PHE A O 1
ATOM 1547 N N . ILE A 1 195 ? -6.938 -7.613 3.592 1 90.38 195 ILE A N 1
ATOM 1548 C CA . ILE A 1 195 ? -6.031 -6.816 2.773 1 90.38 195 ILE A CA 1
ATOM 1549 C C . ILE A 1 195 ? -4.59 -7.262 3.014 1 90.38 195 ILE A C 1
ATOM 1551 O O . ILE A 1 195 ? -3.75 -7.184 2.113 1 90.38 195 ILE A O 1
ATOM 1555 N N . SER A 1 196 ? -4.336 -7.742 4.207 1 88.81 196 SER A N 1
ATOM 1556 C CA . SER A 1 196 ? -2.992 -8.211 4.523 1 88.81 196 SER A CA 1
ATOM 1557 C C . SER A 1 196 ? -2.717 -9.57 3.889 1 88.81 196 SER A C 1
ATOM 1559 O O . SER A 1 196 ? -1.646 -9.789 3.318 1 88.81 196 SER A O 1
ATOM 1561 N N . LEU A 1 197 ? -3.672 -10.445 3.912 1 88.31 197 LEU A N 1
ATOM 1562 C CA . LEU A 1 197 ? -3.479 -11.797 3.4 1 88.31 197 LEU A CA 1
ATOM 1563 C C . LEU A 1 197 ? -3.512 -11.812 1.875 1 88.31 197 LEU A C 1
ATOM 1565 O O . LEU A 1 197 ? -2.818 -12.609 1.242 1 88.31 197 LEU A O 1
ATOM 1569 N N . SER A 1 198 ? -4.324 -10.961 1.299 1 88.38 198 SER A N 1
ATOM 1570 C CA . SER A 1 198 ? -4.344 -10.859 -0.157 1 88.38 198 SER A CA 1
ATOM 1571 C C . SER A 1 198 ? -3.125 -10.102 -0.674 1 88.38 198 SER A C 1
ATOM 1573 O O . SER A 1 198 ? -2.969 -9.914 -1.883 1 88.38 198 SER A O 1
ATOM 1575 N N . THR A 1 199 ? -2.223 -9.555 0.202 1 88.5 199 THR A N 1
ATOM 1576 C CA . THR A 1 199 ? -0.974 -8.844 -0.061 1 88.5 199 THR A CA 1
ATOM 1577 C C . THR A 1 199 ? -1.244 -7.484 -0.7 1 88.5 199 THR A C 1
ATOM 1579 O O . THR A 1 199 ? -0.362 -6.906 -1.336 1 88.5 199 THR A O 1
ATOM 1582 N N . THR A 1 200 ? -2.459 -6.996 -0.682 1 89.94 200 THR A N 1
ATOM 1583 C CA . THR A 1 200 ? -2.789 -5.672 -1.195 1 89.94 200 THR A CA 1
ATOM 1584 C C . THR A 1 200 ? -2.172 -4.582 -0.32 1 89.94 200 THR A C 1
ATOM 1586 O O . THR A 1 200 ? -1.487 -3.688 -0.822 1 89.94 200 THR A O 1
ATOM 1589 N N . GLY A 1 201 ? -2.342 -4.621 1.019 1 88.56 201 GLY A N 1
ATOM 1590 C CA . GLY A 1 201 ? -1.755 -3.674 1.952 1 88.56 201 GLY A CA 1
ATOM 1591 C C . GLY A 1 201 ? -2.127 -2.234 1.652 1 88.56 201 GLY A C 1
ATOM 1592 O O . GLY A 1 201 ? -1.449 -1.562 0.873 1 88.56 201 GLY A O 1
ATOM 1593 N N . LEU A 1 202 ? -3.064 -1.581 2.197 1 89 202 LEU A N 1
ATOM 1594 C CA . LEU A 1 202 ? -3.492 -0.209 1.944 1 89 202 LEU A CA 1
ATOM 1595 C C . LEU A 1 202 ? -2.932 0.738 3 1 89 202 LEU A C 1
ATOM 1597 O O . LEU A 1 202 ? -2.844 1.946 2.771 1 89 202 LEU A O 1
ATOM 1601 N N . GLY A 1 203 ? -2.584 0.26 4.16 1 84.44 203 GLY A N 1
ATOM 1602 C CA . GLY A 1 203 ? -1.911 1.052 5.176 1 84.44 203 GLY A CA 1
ATOM 1603 C C . GLY A 1 203 ? -2.867 1.875 6.02 1 84.44 203 GLY A C 1
ATOM 1604 O O . GLY A 1 203 ? -2.436 2.656 6.871 1 84.44 203 GLY A O 1
ATOM 1605 N N . ASP A 1 204 ? -4.219 1.813 5.805 1 84.19 204 ASP A N 1
ATOM 1606 C CA . ASP A 1 204 ? -5.191 2.596 6.559 1 84.19 204 ASP A CA 1
ATOM 1607 C C . ASP A 1 204 ? -5.359 2.049 7.977 1 84.19 204 ASP A C 1
ATOM 1609 O O . ASP A 1 204 ? -5.605 2.809 8.914 1 84.19 204 ASP A O 1
ATOM 1613 N N . PHE A 1 205 ? -5.223 0.736 8.078 1 81.19 205 PHE A N 1
ATOM 1614 C CA . PHE A 1 205 ? -5.27 0.104 9.391 1 81.19 205 PHE A CA 1
ATOM 1615 C C . PHE A 1 205 ? -3.941 -0.574 9.703 1 81.19 205 PHE A C 1
ATOM 1617 O O . PHE A 1 205 ? -3.4 -1.312 8.883 1 81.19 205 PHE A O 1
ATOM 1624 N N . LEU A 1 206 ? -3.311 -0.094 10.766 1 75.69 206 LEU A N 1
ATOM 1625 C CA . LEU A 1 206 ? -2.105 -0.76 11.25 1 75.69 206 LEU A CA 1
ATOM 1626 C C . LEU A 1 206 ? -2.219 -1.071 12.742 1 75.69 206 LEU A C 1
ATOM 1628 O O . LEU A 1 206 ? -2.5 -0.18 13.547 1 75.69 206 LEU A O 1
ATOM 1632 N N . PRO A 1 207 ? -2.098 -2.365 12.938 1 72.75 207 PRO A N 1
ATOM 1633 C CA . PRO A 1 207 ? -2.203 -2.719 14.352 1 72.75 207 PRO A CA 1
ATOM 1634 C C . PRO A 1 207 ? -1.161 -2.012 15.219 1 72.75 207 PRO A C 1
ATOM 1636 O O . PRO A 1 207 ? -0.026 -1.811 14.781 1 72.75 207 PRO A O 1
ATOM 1639 N N . GLY A 1 208 ? -1.502 -1.527 16.438 1 61.16 208 GLY A N 1
ATOM 1640 C CA . GLY A 1 208 ? -0.591 -0.985 17.438 1 61.16 208 GLY A CA 1
ATOM 1641 C C . GLY A 1 208 ? -0.538 0.531 17.422 1 61.16 208 GLY A C 1
ATOM 1642 O O . GLY A 1 208 ? 0.197 1.133 18.219 1 61.16 208 GLY A O 1
ATOM 1643 N N . ARG A 1 209 ? -1.04 1.261 16.406 1 56.75 209 ARG A N 1
ATOM 1644 C CA . ARG A 1 209 ? -0.909 2.713 16.375 1 56.75 209 ARG A CA 1
ATOM 1645 C C . ARG A 1 209 ? -1.495 3.35 17.625 1 56.75 209 ARG A C 1
ATOM 1647 O O . ARG A 1 209 ? -1.012 4.387 18.094 1 56.75 209 ARG A O 1
ATOM 1654 N N . THR A 1 210 ? -2.465 2.717 18.141 1 48.59 210 THR A N 1
ATOM 1655 C CA . THR A 1 210 ? -3.025 3.303 19.344 1 48.59 210 THR A CA 1
ATOM 1656 C C . THR A 1 210 ? -2.322 2.758 20.594 1 48.59 210 THR A C 1
ATOM 1658 O O . THR A 1 210 ? -2.521 3.264 21.688 1 48.59 210 THR A O 1
ATOM 1661 N N . GLN A 1 211 ? -1.521 1.766 20.375 1 50.59 211 GLN A N 1
ATOM 1662 C CA . GLN A 1 211 ? -0.951 1.135 21.562 1 50.59 211 GLN A CA 1
ATOM 1663 C C . GLN A 1 211 ? 0.499 1.565 21.766 1 50.59 211 GLN A C 1
ATOM 1665 O O . GLN A 1 211 ? 1.071 2.264 20.922 1 50.59 211 GLN A O 1
ATOM 1670 N N . SER A 1 212 ? 1.04 1.272 22.922 1 50.44 212 SER A N 1
ATOM 1671 C CA . SER A 1 212 ? 2.426 1.515 23.312 1 50.44 212 SER A CA 1
ATOM 1672 C C . SER A 1 212 ? 3.395 1.006 22.25 1 50.44 212 SER A C 1
ATOM 1674 O O . SER A 1 212 ? 3.055 0.118 21.469 1 50.44 212 SER A O 1
ATOM 1676 N N . ARG A 1 213 ? 4.469 1.646 22.047 1 55.41 213 ARG A N 1
ATOM 1677 C CA . ARG A 1 213 ? 5.531 1.317 21.094 1 55.41 213 ARG A CA 1
ATOM 1678 C C . ARG A 1 213 ? 5.797 -0.185 21.078 1 55.41 213 ARG A C 1
ATOM 1680 O O . ARG A 1 213 ? 5.953 -0.775 20 1 55.41 213 ARG A O 1
ATOM 1687 N N . ALA A 1 214 ? 5.879 -0.721 22.266 1 52.72 214 ALA A N 1
ATOM 1688 C CA . ALA A 1 214 ? 6.195 -2.141 22.391 1 52.72 214 ALA A CA 1
ATOM 1689 C C . ALA A 1 214 ? 5.102 -3.002 21.766 1 52.72 214 ALA A C 1
ATOM 1691 O O . ALA A 1 214 ? 5.395 -3.963 21.047 1 52.72 214 ALA A O 1
ATOM 1692 N N . ALA A 1 215 ? 3.936 -2.646 21.953 1 54.91 215 ALA A N 1
ATOM 1693 C CA . ALA A 1 215 ? 2.803 -3.412 21.438 1 54.91 215 ALA A CA 1
ATOM 1694 C C . ALA A 1 215 ? 2.713 -3.311 19.922 1 54.91 215 ALA A C 1
ATOM 1696 O O . ALA A 1 215 ? 2.416 -4.297 19.25 1 54.91 215 ALA A O 1
ATOM 1697 N N . ARG A 1 216 ? 3.162 -2.246 19.516 1 62.28 216 ARG A N 1
ATOM 1698 C CA . ARG A 1 216 ? 3.182 -2.004 18.078 1 62.28 216 ARG A CA 1
ATOM 1699 C C . ARG A 1 216 ? 4.191 -2.91 17.391 1 62.28 216 ARG A C 1
ATOM 1701 O O . ARG A 1 216 ? 3.885 -3.52 16.359 1 62.28 216 ARG A O 1
ATOM 1708 N N . GLN A 1 217 ? 5.281 -2.881 18.031 1 61.81 217 GLN A N 1
ATOM 1709 C CA . GLN A 1 217 ? 6.355 -3.68 17.453 1 61.81 217 GLN A CA 1
ATOM 1710 C C . GLN A 1 217 ? 5.98 -5.16 17.406 1 61.81 217 GLN A C 1
ATOM 1712 O O . GLN A 1 217 ? 6.238 -5.844 16.422 1 61.81 217 GLN A O 1
ATOM 1717 N N . TRP A 1 218 ? 5.34 -5.543 18.406 1 55.66 218 TRP A N 1
ATOM 1718 C CA . TRP A 1 218 ? 4.949 -6.945 18.484 1 55.66 218 TRP A CA 1
ATOM 1719 C C . TRP A 1 218 ? 3.861 -7.266 17.469 1 55.66 218 TRP A C 1
ATOM 1721 O O . TRP A 1 218 ? 3.898 -8.32 16.828 1 55.66 218 TRP A O 1
ATOM 1731 N N . LEU A 1 219 ? 3.057 -6.371 17.406 1 58 219 LEU A N 1
ATOM 1732 C CA . LEU A 1 219 ? 1.923 -6.609 16.516 1 58 219 LEU A CA 1
ATOM 1733 C C . LEU A 1 219 ? 2.354 -6.551 15.055 1 58 219 LEU A C 1
ATOM 1735 O O . LEU A 1 219 ? 1.894 -7.352 14.234 1 58 219 LEU A O 1
ATOM 1739 N N . GLU A 1 220 ? 3.232 -5.668 14.898 1 63.88 220 GLU A N 1
ATOM 1740 C CA . GLU A 1 220 ? 3.795 -5.609 13.555 1 63.88 220 GLU A CA 1
ATOM 1741 C C . GLU A 1 220 ? 4.516 -6.906 13.195 1 63.88 220 GLU A C 1
ATOM 1743 O O . GLU A 1 220 ? 4.375 -7.418 12.086 1 63.88 220 GLU A O 1
ATOM 1748 N N . PHE A 1 221 ? 5.168 -7.301 14.258 1 58.5 221 PHE A N 1
ATOM 1749 C CA . PHE A 1 221 ? 5.91 -8.539 14.062 1 58.5 221 PHE A CA 1
ATOM 1750 C C . PHE A 1 221 ? 4.961 -9.719 13.875 1 58.5 221 PHE A C 1
ATOM 1752 O O . PHE A 1 221 ? 5.168 -10.555 12.992 1 58.5 221 PHE A O 1
ATOM 1759 N N . ALA A 1 222 ? 3.939 -9.719 14.633 1 56.81 222 ALA A N 1
ATOM 1760 C CA . ALA A 1 222 ? 2.988 -10.82 14.594 1 56.81 222 ALA A CA 1
ATOM 1761 C C . ALA A 1 222 ? 2.23 -10.852 13.266 1 56.81 222 ALA A C 1
ATOM 1763 O O . ALA A 1 222 ? 1.938 -11.922 12.734 1 56.81 222 ALA A O 1
ATOM 1764 N N . THR A 1 223 ? 2.027 -9.719 12.773 1 58.47 223 THR A N 1
ATOM 1765 C CA . THR A 1 223 ? 1.262 -9.602 11.539 1 58.47 223 THR A CA 1
ATOM 1766 C C . THR A 1 223 ? 2.127 -9.945 10.328 1 58.47 223 THR A C 1
ATOM 1768 O O . THR A 1 223 ? 1.619 -10.406 9.305 1 58.47 223 THR A O 1
ATOM 1771 N N . SER A 1 224 ? 3.389 -9.641 10.461 1 57.38 224 SER A N 1
ATOM 1772 C CA . SER A 1 224 ? 4.309 -9.938 9.375 1 57.38 224 SER A CA 1
ATOM 1773 C C . SER A 1 224 ? 4.465 -11.445 9.18 1 57.38 224 SER A C 1
ATOM 1775 O O . SER A 1 224 ? 4.574 -11.922 8.047 1 57.38 224 SER A O 1
ATOM 1777 N N . MET B 1 1 ? 16.219 -22.266 5.531 1 79.12 1 MET B N 1
ATOM 1778 C CA . MET B 1 1 ? 15.469 -21.406 6.449 1 79.12 1 MET B CA 1
ATOM 1779 C C . MET B 1 1 ? 16.406 -20.453 7.188 1 79.12 1 MET B C 1
ATOM 1781 O O . MET B 1 1 ? 16.172 -19.25 7.223 1 79.12 1 MET B O 1
ATOM 1785 N N . ALA B 1 2 ? 17.5 -20.922 7.672 1 83.62 2 ALA B N 1
ATOM 1786 C CA . ALA B 1 2 ? 18.453 -20.078 8.391 1 83.62 2 ALA B CA 1
ATOM 1787 C C . ALA B 1 2 ? 19.016 -19 7.477 1 83.62 2 ALA B C 1
ATOM 1789 O O . ALA B 1 2 ? 19.141 -17.828 7.871 1 83.62 2 ALA B O 1
ATOM 1790 N N . MET B 1 3 ? 19.281 -19.312 6.266 1 89 3 MET B N 1
ATOM 1791 C CA . MET B 1 3 ? 19.828 -18.375 5.305 1 89 3 MET B CA 1
ATOM 1792 C C . MET B 1 3 ? 18.797 -17.312 4.938 1 89 3 MET B C 1
ATOM 1794 O O . MET B 1 3 ? 19.141 -16.141 4.734 1 89 3 MET B O 1
ATOM 1798 N N . TYR B 1 4 ? 17.641 -17.719 4.934 1 89.75 4 TYR B N 1
ATOM 1799 C CA . TYR B 1 4 ? 16.562 -16.781 4.621 1 89.75 4 TYR B CA 1
ATOM 1800 C C . TYR B 1 4 ? 16.375 -15.781 5.754 1 89.75 4 TYR B C 1
ATOM 1802 O O . TYR B 1 4 ? 16.172 -14.586 5.512 1 89.75 4 TYR B O 1
ATOM 1810 N N . VAL B 1 5 ? 16.484 -16.297 6.973 1 90.88 5 VAL B N 1
ATOM 1811 C CA . VAL B 1 5 ? 16.344 -15.422 8.141 1 90.88 5 VAL B CA 1
ATOM 1812 C C . VAL B 1 5 ? 17.5 -14.414 8.172 1 90.88 5 VAL B C 1
ATOM 1814 O O . VAL B 1 5 ? 17.281 -13.234 8.445 1 90.88 5 VAL B O 1
ATOM 1817 N N . LEU B 1 6 ? 18.656 -14.875 7.852 1 93.75 6 LEU B N 1
ATOM 1818 C CA . LEU B 1 6 ? 19.797 -13.984 7.793 1 93.75 6 LEU B CA 1
ATOM 1819 C C . LEU B 1 6 ? 19.641 -12.953 6.68 1 93.75 6 LEU B C 1
ATOM 1821 O O . LEU B 1 6 ? 20.031 -11.797 6.836 1 93.75 6 LEU B O 1
ATOM 1825 N N . PHE B 1 7 ? 19.062 -13.469 5.594 1 94.62 7 PHE B N 1
ATOM 1826 C CA . PHE B 1 7 ? 18.781 -12.57 4.473 1 94.62 7 PHE B CA 1
ATOM 1827 C C . PHE B 1 7 ? 17.828 -11.469 4.891 1 94.62 7 PHE B C 1
ATOM 1829 O O . PHE B 1 7 ? 18.031 -10.297 4.562 1 94.62 7 PHE B O 1
ATOM 1836 N N . ILE B 1 8 ? 16.875 -11.789 5.648 1 93.69 8 ILE B N 1
ATOM 1837 C CA . ILE B 1 8 ? 15.875 -10.836 6.125 1 93.69 8 ILE B CA 1
ATOM 1838 C C . ILE B 1 8 ? 16.516 -9.859 7.109 1 93.69 8 ILE B C 1
ATOM 1840 O O . ILE B 1 8 ? 16.312 -8.648 7.008 1 93.69 8 ILE B O 1
ATOM 1844 N N . ILE B 1 9 ? 17.281 -10.344 8.008 1 94.38 9 ILE B N 1
ATOM 1845 C CA . ILE B 1 9 ? 17.938 -9.523 9.016 1 94.38 9 ILE B CA 1
ATOM 1846 C C . ILE B 1 9 ? 18.906 -8.562 8.344 1 94.38 9 ILE B C 1
ATOM 1848 O O . ILE B 1 9 ? 19 -7.387 8.703 1 94.38 9 ILE B O 1
ATOM 1852 N N . PHE B 1 10 ? 19.625 -9.094 7.363 1 96.06 10 PHE B N 1
ATOM 1853 C CA . PHE B 1 10 ? 20.562 -8.266 6.605 1 96.06 10 PHE B CA 1
ATOM 1854 C C . PHE B 1 10 ? 19.828 -7.098 5.953 1 96.06 10 PHE B C 1
ATOM 1856 O O . PHE B 1 10 ? 20.281 -5.953 6.047 1 96.06 10 PHE B O 1
ATOM 1863 N N . GLY B 1 11 ? 18.734 -7.367 5.309 1 95.62 11 GLY B N 1
ATOM 1864 C CA . GLY B 1 11 ? 17.953 -6.305 4.688 1 95.62 11 GLY B CA 1
ATOM 1865 C C . GLY B 1 11 ? 17.469 -5.262 5.676 1 95.62 11 GLY B C 1
ATOM 1866 O O . GLY B 1 11 ? 17.531 -4.062 5.402 1 95.62 11 GLY B O 1
ATOM 1867 N N . ALA B 1 12 ? 17.047 -5.703 6.82 1 94.5 12 ALA B N 1
ATOM 1868 C CA . ALA B 1 12 ? 16.531 -4.801 7.848 1 94.5 12 ALA B CA 1
ATOM 1869 C C . ALA B 1 12 ? 17.625 -3.895 8.383 1 94.5 12 ALA B C 1
ATOM 1871 O O . ALA B 1 12 ? 17.422 -2.689 8.547 1 94.5 12 ALA B O 1
ATOM 1872 N N . VAL B 1 13 ? 18.766 -4.457 8.633 1 96.12 13 VAL B N 1
ATOM 1873 C CA . VAL B 1 13 ? 19.891 -3.699 9.188 1 96.12 13 VAL B CA 1
ATOM 1874 C C . VAL B 1 13 ? 20.391 -2.686 8.164 1 96.12 13 VAL B C 1
ATOM 1876 O O . VAL B 1 13 ? 20.656 -1.529 8.5 1 96.12 13 VAL B O 1
ATOM 1879 N N . VAL B 1 14 ? 20.516 -3.092 6.938 1 96.38 14 VAL B N 1
ATOM 1880 C CA . VAL B 1 14 ? 20.984 -2.201 5.887 1 96.38 14 VAL B CA 1
ATOM 1881 C C . VAL B 1 14 ? 20.047 -1.012 5.742 1 96.38 14 VAL B C 1
ATOM 1883 O O . VAL B 1 14 ? 20.484 0.138 5.68 1 96.38 14 VAL B O 1
ATOM 1886 N N . LEU B 1 15 ? 18.781 -1.29 5.762 1 94.75 15 LEU B N 1
ATOM 1887 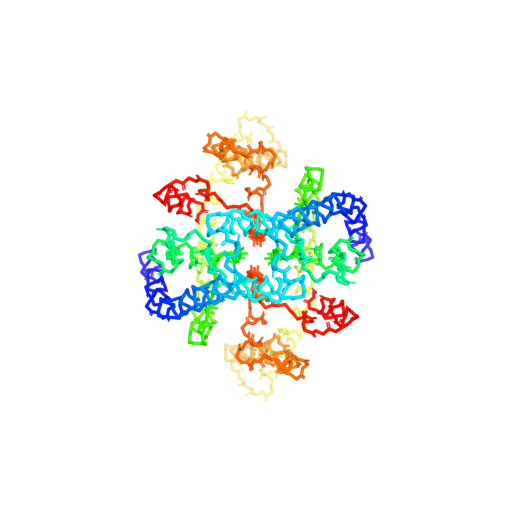C CA . LEU B 1 15 ? 17.812 -0.215 5.613 1 94.75 15 LEU B CA 1
ATOM 1888 C C . LEU B 1 15 ? 17.812 0.699 6.832 1 94.75 15 LEU B C 1
ATOM 1890 O O . LEU B 1 15 ? 17.672 1.918 6.703 1 94.75 15 LEU B O 1
ATOM 1894 N N . MET B 1 16 ? 17.922 0.073 7.938 1 94.19 16 MET B N 1
ATOM 1895 C CA . MET B 1 16 ? 18 0.859 9.164 1 94.19 16 MET B CA 1
ATOM 1896 C C . MET B 1 16 ? 19.172 1.845 9.109 1 94.19 16 MET B C 1
ATOM 1898 O O . MET B 1 16 ? 19 3.029 9.398 1 94.19 16 MET B O 1
ATOM 1902 N N . VAL B 1 17 ? 20.328 1.406 8.727 1 94.81 17 VAL B N 1
ATOM 1903 C CA . VAL B 1 17 ? 21.531 2.213 8.703 1 94.81 17 VAL B CA 1
ATOM 1904 C C . VAL B 1 17 ? 21.438 3.26 7.594 1 94.81 17 VAL B C 1
ATOM 1906 O O . VAL B 1 17 ? 21.828 4.414 7.781 1 94.81 17 VAL B O 1
ATOM 1909 N N . LEU B 1 18 ? 20.828 2.936 6.477 1 94.56 18 LEU B N 1
ATOM 1910 C CA . LEU B 1 18 ? 20.75 3.828 5.324 1 94.56 18 LEU B CA 1
ATOM 1911 C C . LEU B 1 18 ? 19.719 4.926 5.555 1 94.56 18 LEU B C 1
ATOM 1913 O O . LEU B 1 18 ? 19.906 6.066 5.125 1 94.56 18 LEU B O 1
ATOM 1917 N N . GLU B 1 19 ? 18.656 4.59 6.238 1 94.56 19 GLU B N 1
ATOM 1918 C CA . GLU B 1 19 ? 17.5 5.48 6.223 1 94.56 19 GLU B CA 1
ATOM 1919 C C . GLU B 1 19 ? 17.422 6.305 7.508 1 94.56 19 GLU B C 1
ATOM 1921 O O . GLU B 1 19 ? 16.781 7.359 7.535 1 94.56 19 GLU B O 1
ATOM 1926 N N . GLN B 1 20 ? 18.047 5.938 8.539 1 91.75 20 GLN B N 1
ATOM 1927 C CA . GLN B 1 20 ? 17.953 6.633 9.82 1 91.75 20 GLN B CA 1
ATOM 1928 C C . GLN B 1 20 ? 18.453 8.07 9.703 1 91.75 20 GLN B C 1
ATOM 1930 O O . GLN B 1 20 ? 17.828 8.992 10.219 1 91.75 20 GLN B O 1
ATOM 1935 N N . PRO B 1 21 ? 19.641 8.281 9.055 1 91.81 21 PRO B N 1
ATOM 1936 C CA . PRO B 1 21 ? 20.094 9.664 8.914 1 91.81 21 PRO B CA 1
ATOM 1937 C C . PRO B 1 21 ? 19.141 10.531 8.102 1 91.81 21 PRO B C 1
ATOM 1939 O O . PRO B 1 21 ? 18.922 11.695 8.445 1 91.81 21 PRO B O 1
ATOM 1942 N N . GLU B 1 22 ? 18.547 9.992 7.031 1 92 22 GLU B N 1
ATOM 1943 C CA . GLU B 1 22 ? 17.594 10.734 6.215 1 92 22 GLU B CA 1
ATOM 1944 C C . GLU B 1 22 ? 16.328 11.047 7 1 92 22 GLU B C 1
ATOM 1946 O O . GLU B 1 22 ? 15.766 12.141 6.879 1 92 22 GLU B O 1
ATOM 1951 N N . GLU B 1 23 ? 15.922 10.086 7.766 1 90.31 23 GLU B N 1
ATOM 1952 C CA . GLU B 1 23 ? 14.742 10.289 8.609 1 90.31 23 GLU B CA 1
ATOM 1953 C C . GLU B 1 23 ? 14.969 11.406 9.617 1 90.31 23 GLU B C 1
ATOM 1955 O O . GLU B 1 23 ? 14.094 12.25 9.828 1 90.31 23 GLU B O 1
ATOM 1960 N N . SER B 1 24 ? 16.125 11.398 10.219 1 89.25 24 SER B N 1
ATOM 1961 C CA . SER B 1 24 ? 16.453 12.43 11.195 1 89.25 24 SER B CA 1
ATOM 1962 C C . SER B 1 24 ? 16.453 13.812 10.562 1 89.25 24 SER B C 1
ATOM 1964 O O . SER B 1 24 ? 16.062 14.797 11.195 1 89.25 24 SER B O 1
ATOM 1966 N N . LEU B 1 25 ? 16.938 13.867 9.367 1 90 25 LEU B N 1
ATOM 1967 C CA . LEU B 1 25 ? 16.938 15.141 8.648 1 90 25 LEU B CA 1
ATOM 1968 C C . LEU B 1 25 ? 15.523 15.625 8.383 1 90 25 LEU B C 1
ATOM 1970 O O . LEU B 1 25 ? 15.234 16.812 8.531 1 90 25 LEU B O 1
ATOM 1974 N N . LEU B 1 26 ? 14.664 14.727 8.031 1 88.69 26 LEU B N 1
ATOM 1975 C CA . LEU B 1 26 ? 13.273 15.086 7.754 1 88.69 26 LEU B CA 1
ATOM 1976 C C . LEU B 1 26 ? 12.562 15.523 9.031 1 88.69 26 LEU B C 1
ATOM 1978 O O . LEU B 1 26 ? 11.766 16.469 9.008 1 88.69 26 LEU B O 1
ATOM 1982 N N . VAL B 1 27 ? 12.836 14.828 10.086 1 87.75 27 VAL B N 1
ATOM 1983 C CA . VAL B 1 27 ? 12.25 15.188 11.375 1 87.75 27 VAL B CA 1
ATOM 1984 C C . VAL B 1 27 ? 12.688 16.594 11.766 1 87.75 27 VAL B C 1
ATOM 1986 O O . VAL B 1 27 ? 11.875 17.406 12.234 1 87.75 27 VAL B O 1
ATOM 1989 N N . LYS B 1 28 ? 13.938 16.859 11.57 1 88.12 28 LYS B N 1
ATOM 1990 C CA . LYS B 1 28 ? 14.453 18.203 11.852 1 88.12 28 LYS B CA 1
ATOM 1991 C C . LYS B 1 28 ? 13.773 19.25 10.977 1 88.12 28 LYS B C 1
ATOM 1993 O O . LYS B 1 28 ? 13.469 20.344 11.445 1 88.12 28 LYS B O 1
ATOM 1998 N N . GLU B 1 29 ? 13.523 18.875 9.773 1 88.38 29 GLU B N 1
ATOM 1999 C CA . GLU B 1 29 ? 12.852 19.797 8.859 1 88.38 29 GLU B CA 1
ATOM 2000 C C . GLU B 1 29 ? 11.445 20.125 9.344 1 88.38 29 GLU B C 1
ATOM 2002 O O . GLU B 1 29 ? 11.031 21.297 9.297 1 88.38 29 GLU B O 1
ATOM 2007 N N . VAL B 1 30 ? 10.742 19.156 9.781 1 88.19 30 VAL B N 1
ATOM 2008 C CA . VAL B 1 30 ? 9.383 19.359 10.266 1 88.19 30 VAL B CA 1
ATOM 2009 C C . VAL B 1 30 ? 9.406 20.219 11.531 1 88.19 30 VAL B C 1
ATOM 2011 O O . VAL B 1 30 ? 8.562 21.094 11.703 1 88.19 30 VAL B O 1
ATOM 2014 N N . ARG B 1 31 ? 10.344 19.969 12.352 1 87.75 31 ARG B N 1
ATOM 2015 C CA . ARG B 1 31 ? 10.477 20.734 13.586 1 87.75 31 ARG B CA 1
ATOM 2016 C C . ARG B 1 31 ? 10.781 22.203 13.281 1 87.75 31 ARG B C 1
ATOM 2018 O O . ARG B 1 31 ? 10.258 23.109 13.938 1 87.75 31 ARG B O 1
ATOM 2025 N N . GLU B 1 32 ? 11.617 22.375 12.344 1 91.06 32 GLU B N 1
ATOM 2026 C CA . GLU B 1 32 ? 11.945 23.734 11.945 1 91.06 32 GLU B CA 1
ATOM 2027 C C . GLU B 1 32 ? 10.742 24.438 11.328 1 91.06 32 GLU B C 1
ATOM 2029 O O . GLU B 1 32 ? 10.508 25.625 11.578 1 91.06 32 GLU B O 1
ATOM 2034 N N . LEU B 1 33 ? 10 23.734 10.516 1 90.44 33 LEU B N 1
ATOM 2035 C CA . LEU B 1 33 ? 8.789 24.281 9.922 1 90.44 33 LEU B CA 1
ATOM 2036 C C . LEU B 1 33 ? 7.793 24.703 11 1 90.44 33 LEU B C 1
ATOM 2038 O O . LEU B 1 33 ? 7.199 25.781 10.93 1 90.44 33 LEU B O 1
ATOM 2042 N N . LYS B 1 34 ? 7.613 23.875 11.953 1 90.94 34 LYS B N 1
ATOM 2043 C CA . LYS B 1 34 ? 6.699 24.156 13.055 1 90.94 34 LYS B CA 1
ATOM 2044 C C . LYS B 1 34 ? 7.172 25.344 13.875 1 90.94 34 LYS B C 1
ATOM 2046 O O . LYS B 1 34 ? 6.383 26.234 14.203 1 90.94 34 LYS B O 1
ATOM 2051 N N . ALA B 1 35 ? 8.469 25.359 14.188 1 92.19 35 ALA B N 1
ATOM 2052 C CA . ALA B 1 35 ? 9.047 26.453 14.953 1 92.19 35 ALA B CA 1
ATOM 2053 C C . ALA B 1 35 ? 8.891 27.781 14.227 1 92.19 35 ALA B C 1
ATOM 2055 O O . ALA B 1 35 ? 8.523 28.797 14.836 1 92.19 35 ALA B O 1
ATOM 2056 N N . ARG B 1 36 ? 9.172 27.734 12.984 1 93.44 36 ARG B N 1
ATOM 2057 C CA . ARG B 1 36 ? 9.031 28.953 12.18 1 93.44 36 ARG B CA 1
ATOM 2058 C C . ARG B 1 36 ? 7.578 29.422 12.141 1 93.44 36 ARG B C 1
ATOM 2060 O O . ARG B 1 36 ? 7.305 30.609 12.219 1 93.44 36 ARG B O 1
ATOM 2067 N N . PHE B 1 37 ? 6.645 28.5 11.961 1 94.38 37 PHE B N 1
ATOM 2068 C CA . PHE B 1 37 ? 5.223 28.812 11.945 1 94.38 37 PHE B CA 1
ATOM 2069 C C . PHE B 1 37 ? 4.801 29.453 13.273 1 94.38 37 PHE B C 1
ATOM 2071 O O . PHE B 1 37 ? 4.082 30.453 13.281 1 94.38 37 PHE B O 1
ATOM 2078 N N . LEU B 1 38 ? 5.238 28.922 14.391 1 93.94 38 LEU B N 1
ATOM 2079 C CA . LEU B 1 38 ? 4.895 29.422 15.719 1 93.94 38 LEU B CA 1
ATOM 2080 C C . LEU B 1 38 ? 5.523 30.781 15.961 1 93.94 38 LEU B C 1
ATOM 2082 O O . LEU B 1 38 ? 4.918 31.641 16.594 1 93.94 38 LEU B O 1
ATOM 2086 N N . ASP B 1 39 ? 6.746 30.969 15.453 1 95.12 39 ASP B N 1
ATOM 2087 C CA . ASP B 1 39 ? 7.43 32.25 15.586 1 95.12 39 ASP B CA 1
ATOM 2088 C C . ASP B 1 39 ? 6.684 33.344 14.836 1 95.12 39 ASP B C 1
ATOM 2090 O O . ASP B 1 39 ? 6.566 34.469 15.328 1 95.12 39 ASP B O 1
ATOM 2094 N N . ASN B 1 40 ? 6.129 33 13.664 1 94.62 40 ASN B N 1
ATOM 2095 C CA . ASN B 1 40 ? 5.43 33.969 12.828 1 94.62 40 ASN B CA 1
ATOM 2096 C C . ASN B 1 40 ? 4.004 34.219 13.312 1 94.62 40 ASN B C 1
ATOM 2098 O O . ASN B 1 40 ? 3.363 35.188 12.922 1 94.62 40 ASN B O 1
ATOM 2102 N N . ASN B 1 41 ? 3.492 33.281 14.062 1 94.94 41 ASN B N 1
ATOM 2103 C CA . ASN B 1 41 ? 2.143 33.406 14.609 1 94.94 41 ASN B CA 1
ATOM 2104 C C . ASN B 1 41 ? 2.129 33.156 16.125 1 94.94 41 ASN B C 1
ATOM 2106 O O . ASN B 1 41 ? 1.686 32.125 16.594 1 94.94 41 ASN B O 1
ATOM 2110 N N . PRO B 1 42 ? 2.451 34.219 16.906 1 92 42 PRO B N 1
ATOM 2111 C CA . PRO B 1 42 ? 2.623 34.062 18.344 1 92 42 PRO B CA 1
ATOM 2112 C C . PRO B 1 42 ? 1.304 33.812 19.078 1 92 42 PRO B C 1
ATOM 2114 O O . PRO B 1 42 ? 1.305 33.344 20.219 1 92 42 PRO B O 1
ATOM 2117 N N . CYS B 1 43 ? 0.177 33.938 18.469 1 93.5 43 CYS B N 1
ATOM 2118 C CA . CYS B 1 43 ? -1.117 33.719 19.109 1 93.5 43 CYS B CA 1
ATOM 2119 C C . CYS B 1 43 ? -1.449 32.219 19.172 1 93.5 43 CYS B C 1
ATOM 2121 O O . CYS B 1 43 ? -2.377 31.828 19.891 1 93.5 43 CYS B O 1
ATOM 2123 N N . VAL B 1 44 ? -0.69 31.453 18.484 1 94.44 44 VAL B N 1
ATOM 2124 C CA . VAL B 1 44 ? -0.975 30.016 18.406 1 94.44 44 VAL B CA 1
ATOM 2125 C C . VAL B 1 44 ? -0.207 29.281 19.5 1 94.44 44 VAL B C 1
ATOM 2127 O O . VAL B 1 44 ? 1.013 29.422 19.609 1 94.44 44 VAL B O 1
ATOM 2130 N N . ASP B 1 45 ? -0.969 28.547 20.297 1 92.38 45 ASP B N 1
ATOM 2131 C CA . ASP B 1 45 ? -0.36 27.688 21.297 1 92.38 45 ASP B CA 1
ATOM 2132 C C . ASP B 1 45 ? 0.172 26.406 20.656 1 92.38 45 ASP B C 1
ATOM 2134 O O . ASP B 1 45 ? -0.469 25.828 19.781 1 92.38 45 ASP B O 1
ATOM 2138 N N . GLU B 1 46 ? 1.326 25.953 21.078 1 90.25 46 GLU B N 1
ATOM 2139 C CA . GLU B 1 46 ? 1.97 24.781 20.5 1 90.25 46 GLU B CA 1
ATOM 2140 C C . GLU B 1 46 ? 1.109 23.531 20.688 1 90.25 46 GLU B C 1
ATOM 2142 O O . GLU B 1 46 ? 0.968 22.719 19.766 1 90.25 46 GLU B O 1
ATOM 2147 N N . LYS B 1 47 ? 0.58 23.375 21.844 1 89.69 47 LYS B N 1
ATOM 2148 C CA . LYS B 1 47 ? -0.245 22.203 22.125 1 89.69 47 LYS B CA 1
ATOM 2149 C C . LYS B 1 47 ? -1.506 22.203 21.266 1 89.69 47 LYS B C 1
ATOM 2151 O O . LYS B 1 47 ? -1.93 21.156 20.781 1 89.69 47 LYS B O 1
ATOM 2156 N N . ARG B 1 48 ? -2.061 23.312 21.078 1 89.44 48 ARG B N 1
ATOM 2157 C CA . ARG B 1 48 ? -3.26 23.438 20.25 1 89.44 48 ARG B CA 1
ATOM 2158 C C . ARG B 1 48 ? -2.943 23.172 18.781 1 89.44 48 ARG B C 1
ATOM 2160 O O . ARG B 1 48 ? -3.75 22.562 18.062 1 89.44 48 ARG B O 1
ATOM 2167 N N . LEU B 1 49 ? -1.771 23.672 18.391 1 91.5 49 LEU B N 1
ATOM 2168 C CA . LEU B 1 49 ? -1.332 23.406 17.016 1 91.5 49 LEU B CA 1
ATOM 2169 C C . LEU B 1 49 ? -1.134 21.906 16.797 1 91.5 49 LEU B C 1
ATOM 2171 O O . LEU B 1 49 ? -1.567 21.359 15.781 1 91.5 49 LEU B O 1
ATOM 2175 N N . ASP B 1 50 ? -0.541 21.25 17.781 1 89.06 50 ASP B N 1
ATOM 2176 C CA . ASP B 1 50 ? -0.305 19.812 17.672 1 89.06 50 ASP B CA 1
ATOM 2177 C C . ASP B 1 50 ? -1.623 19.031 17.594 1 89.06 50 ASP B C 1
ATOM 2179 O O . ASP B 1 50 ? -1.744 18.078 16.828 1 89.06 50 ASP B O 1
ATOM 2183 N N . LEU B 1 51 ? -2.568 19.453 18.391 1 88.25 51 LEU B N 1
ATOM 2184 C CA . LEU B 1 51 ? -3.877 18.797 18.375 1 88.25 51 LEU B CA 1
ATOM 2185 C C . LEU B 1 51 ? -4.559 19 17.031 1 88.25 51 LEU B C 1
ATOM 2187 O O . LEU B 1 51 ? -5.137 18.062 16.469 1 88.25 51 LEU B O 1
ATOM 2191 N N . PHE B 1 52 ? -4.402 20.219 16.547 1 91.5 52 PHE B N 1
ATOM 2192 C CA . PHE B 1 52 ? -4.957 20.531 15.234 1 91.5 52 PHE B CA 1
ATOM 2193 C C . PHE B 1 52 ? -4.312 19.656 14.156 1 91.5 52 PHE B C 1
ATOM 2195 O O . PHE B 1 52 ? -5.012 19.047 13.344 1 91.5 52 PHE B O 1
ATOM 2202 N N . LEU B 1 53 ? -3.031 19.594 14.18 1 88.38 53 LEU B N 1
ATOM 2203 C CA . LEU B 1 53 ? -2.293 18.812 13.195 1 88.38 53 LEU B CA 1
ATOM 2204 C C . LEU B 1 53 ? -2.643 17.328 13.305 1 88.38 53 LEU B C 1
ATOM 2206 O O . LEU B 1 53 ? -2.832 16.656 12.289 1 88.38 53 LEU B O 1
ATOM 2210 N N . ASN B 1 54 ? -2.754 16.797 14.461 1 85.19 54 ASN B N 1
ATOM 2211 C CA . ASN B 1 54 ? -3.096 15.383 14.664 1 85.19 54 ASN B CA 1
ATOM 2212 C C . ASN B 1 54 ? -4.477 15.062 14.102 1 85.19 54 ASN B C 1
ATOM 2214 O O . ASN B 1 54 ? -4.68 14 13.5 1 85.19 54 ASN B O 1
ATOM 2218 N N . ASN B 1 55 ? -5.402 15.969 14.297 1 87.19 55 ASN B N 1
ATOM 2219 C CA . ASN B 1 55 ? -6.754 15.773 13.781 1 87.19 55 ASN B CA 1
ATOM 2220 C C . ASN B 1 55 ? -6.785 15.805 12.258 1 87.19 55 ASN B C 1
ATOM 2222 O O . ASN B 1 55 ? -7.434 14.969 11.625 1 87.19 55 ASN B O 1
ATOM 2226 N N . VAL B 1 56 ? -6.027 16.703 11.734 1 85.56 56 VAL B N 1
ATOM 2227 C CA . VAL B 1 56 ? -6 16.828 10.281 1 85.56 56 VAL B CA 1
ATOM 2228 C C . VAL B 1 56 ? -5.277 15.633 9.672 1 85.56 56 VAL B C 1
ATOM 2230 O O . VAL B 1 56 ? -5.699 15.102 8.641 1 85.56 56 VAL B O 1
ATOM 2233 N N . PHE B 1 57 ? -4.27 15.125 10.328 1 83.19 57 PHE B N 1
ATOM 2234 C CA . PHE B 1 57 ? -3.51 13.977 9.836 1 83.19 57 PHE B CA 1
ATOM 2235 C C . PHE B 1 57 ? -4.355 12.711 9.883 1 83.19 57 PHE B C 1
ATOM 2237 O O . PHE B 1 57 ? -4.238 11.852 9 1 83.19 57 PHE B O 1
ATOM 2244 N N . SER B 1 58 ? -5.105 12.625 10.859 1 80.75 58 SER B N 1
ATOM 2245 C CA . SER B 1 58 ? -5.949 11.445 10.984 1 80.75 58 SER B CA 1
ATOM 2246 C C . SER B 1 58 ? -6.938 11.352 9.82 1 80.75 58 SER B C 1
ATOM 2248 O O . SER B 1 58 ? -7.246 10.258 9.352 1 80.75 58 SER B O 1
ATOM 2250 N N . VAL B 1 59 ? -7.387 12.492 9.336 1 82.5 59 VAL B N 1
ATOM 2251 C CA . VAL B 1 59 ? -8.312 12.508 8.203 1 82.5 59 VAL B CA 1
ATOM 2252 C C . VAL B 1 59 ? -7.543 12.273 6.906 1 82.5 59 VAL B C 1
ATOM 2254 O O . VAL B 1 59 ? -8.031 11.586 6.008 1 82.5 59 VAL B O 1
ATOM 2257 N N . ASN B 1 60 ? -6.359 12.773 6.867 1 78 60 ASN B N 1
ATOM 2258 C CA . ASN B 1 60 ? -5.535 12.617 5.676 1 78 60 ASN B CA 1
ATOM 2259 C C . ASN B 1 60 ? -5.129 11.156 5.469 1 78 60 ASN B C 1
ATOM 2261 O O . ASN B 1 60 ? -5.016 10.695 4.332 1 78 60 ASN B O 1
ATOM 2265 N N . LYS B 1 61 ? -4.883 10.531 6.523 1 75.88 61 LYS B N 1
ATOM 2266 C CA . LYS B 1 61 ? -4.523 9.117 6.445 1 75.88 61 LYS B CA 1
ATOM 2267 C C . LYS B 1 61 ? -5.645 8.297 5.805 1 75.88 61 LYS B C 1
ATOM 2269 O O . LYS B 1 61 ? -5.395 7.23 5.242 1 75.88 61 LYS B O 1
ATOM 2274 N N . ARG B 1 62 ? -6.828 8.844 5.844 1 77.94 62 ARG B N 1
ATOM 2275 C CA . ARG B 1 62 ? -7.973 8.164 5.25 1 77.94 62 ARG B CA 1
ATOM 2276 C C . ARG B 1 62 ? -8.125 8.539 3.777 1 77.94 62 ARG B C 1
ATOM 2278 O O . ARG B 1 62 ? -9.141 8.211 3.152 1 77.94 62 ARG B O 1
ATOM 2285 N N . GLY B 1 63 ? -7.098 9.133 3.254 1 70.25 63 GLY B N 1
ATOM 2286 C CA . GLY B 1 63 ? -7.062 9.398 1.824 1 70.25 63 GLY B CA 1
ATOM 2287 C C . GLY B 1 63 ? -7.742 10.703 1.44 1 70.25 63 GLY B C 1
ATOM 2288 O O . GLY B 1 63 ? -8.031 10.938 0.265 1 70.25 63 GLY B O 1
ATOM 2289 N N . VAL B 1 64 ? -8.234 11.43 2.322 1 67.62 64 VAL B N 1
ATOM 2290 C CA . VAL B 1 64 ? -8.906 12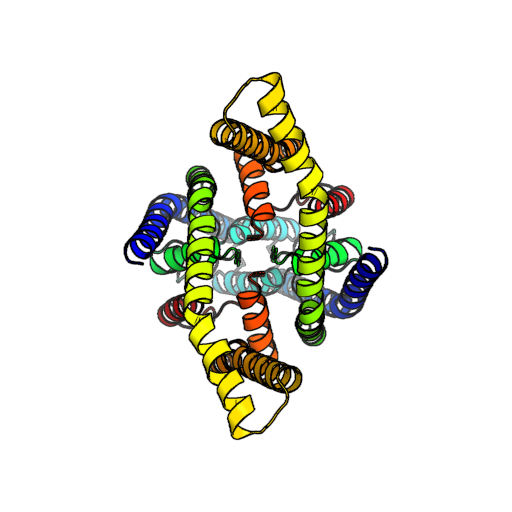.68 1.988 1 67.62 64 VAL B CA 1
ATOM 2291 C C . VAL B 1 64 ? -7.898 13.828 2.002 1 67.62 64 VAL B C 1
ATOM 2293 O O . VAL B 1 64 ? -7.258 14.086 3.023 1 67.62 64 VAL B O 1
ATOM 2296 N N . ALA B 1 65 ? -7.309 14.148 0.812 1 58.69 65 ALA B N 1
ATOM 2297 C CA . ALA B 1 65 ? -6.336 15.227 0.637 1 58.69 65 ALA B CA 1
ATOM 2298 C C . ALA B 1 65 ? -6.941 16.578 1.009 1 58.69 65 ALA B C 1
ATOM 2300 O O . ALA B 1 65 ? -7.926 17.016 0.406 1 58.69 65 ALA B O 1
ATOM 2301 N N . VAL B 1 66 ? -7.066 16.859 2.34 1 54.12 66 VAL B N 1
ATOM 2302 C CA . VAL B 1 66 ? -7.699 18.062 2.865 1 54.12 66 VAL B CA 1
ATOM 2303 C C . VAL B 1 66 ? -7.285 19.281 2.027 1 54.12 66 VAL B C 1
ATOM 2305 O O . VAL B 1 66 ? -7.871 20.359 2.148 1 54.12 66 VAL B O 1
ATOM 2308 N N . LEU B 1 67 ? -6.047 19.422 1.535 1 52.25 67 LEU B N 1
ATOM 2309 C CA . LEU B 1 67 ? -5.387 20.672 1.889 1 52.25 67 LEU B CA 1
ATOM 2310 C C . LEU B 1 67 ? -5.973 21.844 1.099 1 52.25 67 LEU B C 1
ATOM 2312 O O . LEU B 1 67 ? -5.977 22.984 1.572 1 52.25 67 LEU B O 1
ATOM 2316 N N . ASN B 1 68 ? -5.906 21.812 -0.306 1 50.81 68 ASN B N 1
ATOM 2317 C CA . ASN B 1 68 ? -5.977 23.188 -0.766 1 50.81 68 ASN B CA 1
ATOM 2318 C C . ASN B 1 68 ? -7.414 23.703 -0.774 1 50.81 68 ASN B C 1
ATOM 2320 O O . ASN B 1 68 ? -8.344 22.969 -1.101 1 50.81 68 ASN B O 1
ATOM 2324 N N . SER B 1 69 ? -7.754 24.609 0.171 1 48.5 69 SER B N 1
ATOM 2325 C CA . SER B 1 69 ? -8.969 25.406 0.188 1 48.5 69 SER B CA 1
ATOM 2326 C C . SER B 1 69 ? -9.633 25.438 -1.188 1 48.5 69 SER B C 1
ATOM 2328 O O . SER B 1 69 ? -10.859 25.516 -1.292 1 48.5 69 SER B O 1
ATOM 2330 N N . GLU B 1 70 ? -8.93 25.531 -2.299 1 50.44 70 GLU B N 1
ATOM 2331 C CA . GLU B 1 70 ? -9.562 25.922 -3.555 1 50.44 70 GLU B CA 1
ATOM 2332 C C . GLU B 1 70 ? -9.984 24.703 -4.363 1 50.44 70 GLU B C 1
ATOM 2334 O O . GLU B 1 70 ? -10.859 24.781 -5.227 1 50.44 70 GLU B O 1
ATOM 2339 N N . SER B 1 71 ? -9.266 23.594 -4.242 1 53.41 71 SER B N 1
ATOM 2340 C CA . SER B 1 71 ? -9.703 22.578 -5.199 1 53.41 71 SER B CA 1
ATOM 2341 C C . SER B 1 71 ? -9.805 21.203 -4.543 1 53.41 71 SER B C 1
ATOM 2343 O O . SER B 1 71 ? -8.828 20.703 -3.982 1 53.41 71 SER B O 1
ATOM 2345 N N . TYR B 1 72 ? -11.008 20.984 -3.951 1 56 72 TYR B N 1
ATOM 2346 C CA . TYR B 1 72 ? -11.312 19.656 -3.449 1 56 72 TYR B CA 1
ATOM 2347 C C . TYR B 1 72 ? -11.289 18.625 -4.578 1 56 72 TYR B C 1
ATOM 2349 O O . TYR B 1 72 ? -11.945 18.812 -5.602 1 56 72 TYR B O 1
ATOM 2357 N N . GLU B 1 73 ? -10.219 17.875 -4.574 1 63.44 73 GLU B N 1
ATOM 2358 C CA . GLU B 1 73 ? -10.242 16.781 -5.543 1 63.44 73 GLU B CA 1
ATOM 2359 C C . GLU B 1 73 ? -10.859 15.523 -4.945 1 63.44 73 GLU B C 1
ATOM 2361 O O . GLU B 1 73 ? -10.406 15.031 -3.912 1 63.44 73 GLU B O 1
ATOM 2366 N N . CYS B 1 74 ? -12.094 15.172 -5.469 1 70.38 74 CYS B N 1
ATOM 2367 C CA . CYS B 1 74 ? -12.797 13.961 -5.062 1 70.38 74 CYS B CA 1
ATOM 2368 C C . CYS B 1 74 ? -11.945 12.727 -5.34 1 70.38 74 CYS B C 1
ATOM 2370 O O . CYS B 1 74 ? -11.477 12.523 -6.461 1 70.38 74 CYS B O 1
ATOM 2372 N N . ASN B 1 75 ? -11.656 11.992 -4.301 1 76.06 75 ASN B N 1
ATOM 2373 C CA . ASN B 1 75 ? -10.875 10.766 -4.449 1 76.06 75 ASN B CA 1
ATOM 2374 C C . ASN B 1 75 ? -11.734 9.609 -4.949 1 76.06 75 ASN B C 1
ATOM 2376 O O . ASN B 1 75 ? -11.219 8.617 -5.465 1 76.06 75 ASN B O 1
ATOM 2380 N N . PHE B 1 76 ? -13.047 9.766 -4.758 1 84.5 76 PHE B N 1
ATOM 2381 C CA . PHE B 1 76 ? -13.898 8.664 -5.191 1 84.5 76 PHE B CA 1
ATOM 2382 C C . PHE B 1 76 ? -14.766 9.078 -6.371 1 84.5 76 PHE B C 1
ATOM 2384 O O . PHE B 1 76 ? -15.969 8.797 -6.395 1 84.5 76 PHE B O 1
ATOM 2391 N N . ASP B 1 77 ? -14.078 9.773 -7.285 1 85.94 77 ASP B N 1
ATOM 2392 C CA . ASP B 1 77 ? -14.703 9.953 -8.594 1 85.94 77 ASP B CA 1
ATOM 2393 C C . ASP B 1 77 ? -14.617 8.672 -9.422 1 85.94 77 ASP B C 1
ATOM 2395 O O . ASP B 1 77 ? -14.055 7.672 -8.969 1 85.94 77 ASP B O 1
ATOM 2399 N N . PHE B 1 78 ? -15.227 8.664 -10.594 1 87.94 78 PHE B N 1
ATOM 2400 C CA . PHE B 1 78 ? -15.289 7.445 -11.391 1 87.94 78 PHE B CA 1
ATOM 2401 C C . PHE B 1 78 ? -13.898 6.957 -11.758 1 87.94 78 PHE B C 1
ATOM 2403 O O . PHE B 1 78 ? -13.562 5.789 -11.555 1 87.94 78 PHE B O 1
ATOM 2410 N N . THR B 1 79 ? -12.992 7.789 -12.25 1 83.94 79 THR B N 1
ATOM 2411 C CA . THR B 1 79 ? -11.656 7.414 -12.711 1 83.94 79 THR B CA 1
ATOM 2412 C C . THR B 1 79 ? -10.805 6.922 -11.539 1 83.94 79 THR B C 1
ATOM 2414 O O . THR B 1 79 ? -10.109 5.918 -11.656 1 83.94 79 THR B O 1
ATOM 2417 N N . SER B 1 80 ? -10.945 7.609 -10.43 1 84.75 80 SER B N 1
ATOM 2418 C CA . SER B 1 80 ? -10.172 7.227 -9.258 1 84.75 80 SER B CA 1
ATOM 2419 C C . SER B 1 80 ? -10.672 5.914 -8.664 1 84.75 80 SER B C 1
ATOM 2421 O O . SER B 1 80 ? -9.883 5.102 -8.18 1 84.75 80 SER B O 1
ATOM 2423 N N . SER B 1 81 ? -12 5.793 -8.734 1 90.31 81 SER B N 1
ATOM 2424 C CA . SER B 1 81 ? -12.57 4.539 -8.25 1 90.31 81 SER B CA 1
ATOM 2425 C C . SER B 1 81 ? -12.164 3.369 -9.141 1 90.31 81 SER B C 1
ATOM 2427 O O . SER B 1 81 ? -11.922 2.264 -8.656 1 90.31 81 SER B O 1
ATOM 2429 N N . LEU B 1 82 ? -12.125 3.654 -10.406 1 90.88 82 LEU B N 1
ATOM 2430 C CA . LEU B 1 82 ? -11.672 2.639 -11.344 1 90.88 82 LEU B CA 1
ATOM 2431 C C . LEU B 1 82 ? -10.219 2.252 -11.07 1 90.88 82 LEU B C 1
ATOM 2433 O O . LEU B 1 82 ? -9.883 1.067 -11.062 1 90.88 82 LEU B O 1
ATOM 2437 N N . PHE B 1 83 ? -9.406 3.205 -10.859 1 88.06 83 PHE B N 1
ATOM 2438 C CA . PHE B 1 83 ? -8.008 2.973 -10.539 1 88.06 83 PHE B CA 1
ATOM 2439 C C . PHE B 1 83 ? -7.875 2.131 -9.273 1 88.06 83 PHE B C 1
ATOM 2441 O O . PHE B 1 83 ? -7.066 1.203 -9.219 1 88.06 83 PHE B O 1
ATOM 2448 N N . PHE B 1 84 ? -8.68 2.461 -8.367 1 91.06 84 PHE B N 1
ATOM 2449 C CA . PHE B 1 84 ? -8.648 1.739 -7.098 1 91.06 84 PHE B CA 1
ATOM 2450 C C . PHE B 1 84 ? -9.023 0.276 -7.301 1 91.06 84 PHE B C 1
ATOM 2452 O O . PHE B 1 84 ? -8.336 -0.621 -6.809 1 91.06 84 PHE B O 1
ATOM 2459 N N . VAL B 1 85 ? -10.031 0.037 -8.008 1 92.88 85 VAL B N 1
ATOM 2460 C CA . VAL B 1 85 ? -10.547 -1.313 -8.188 1 92.88 85 VAL B CA 1
ATOM 2461 C C . VAL B 1 85 ? -9.539 -2.162 -8.961 1 92.88 85 VAL B C 1
ATOM 2463 O O . VAL B 1 85 ? -9.258 -3.301 -8.578 1 92.88 85 VAL B O 1
ATOM 2466 N N . VAL B 1 86 ? -8.953 -1.614 -9.953 1 90.56 86 VAL B N 1
ATOM 2467 C CA . VAL B 1 86 ? -8 -2.365 -10.766 1 90.56 86 VAL B CA 1
ATOM 2468 C C . VAL B 1 86 ? -6.762 -2.695 -9.938 1 90.56 86 VAL B C 1
ATOM 2470 O O . VAL B 1 86 ? -6.281 -3.832 -9.953 1 90.56 86 VAL B O 1
ATOM 2473 N N . THR B 1 87 ? -6.25 -1.726 -9.219 1 89.88 87 THR B N 1
ATOM 2474 C CA . THR B 1 87 ? -5.07 -1.961 -8.398 1 89.88 87 THR B CA 1
ATOM 2475 C C . THR B 1 87 ? -5.395 -2.895 -7.238 1 89.88 87 THR B C 1
ATOM 2477 O O . THR B 1 87 ? -4.582 -3.742 -6.867 1 89.88 87 THR B O 1
ATOM 2480 N N . TYR B 1 88 ? -6.562 -2.783 -6.801 1 91.94 88 TYR B N 1
ATOM 2481 C CA . TYR B 1 88 ? -7.016 -3.629 -5.699 1 91.94 88 TYR B CA 1
ATOM 2482 C C . TYR B 1 88 ? -7.109 -5.086 -6.137 1 91.94 88 TYR B C 1
ATOM 2484 O O . TYR B 1 88 ? -6.668 -5.984 -5.418 1 91.94 88 TYR B O 1
ATOM 2492 N N . LEU B 1 89 ? -7.641 -5.285 -7.34 1 92.44 89 LEU B N 1
ATOM 2493 C CA . LEU B 1 89 ? -7.824 -6.637 -7.852 1 92.44 89 LEU B CA 1
ATOM 2494 C C . LEU B 1 89 ? -6.484 -7.254 -8.242 1 92.44 89 LEU B C 1
ATOM 2496 O O . LEU B 1 89 ? -6.344 -8.477 -8.266 1 92.44 89 LEU B O 1
ATOM 2500 N N . THR B 1 90 ? -5.504 -6.449 -8.555 1 89.88 90 THR B N 1
ATOM 2501 C CA . THR B 1 90 ? -4.16 -6.938 -8.844 1 89.88 90 THR B CA 1
ATOM 2502 C C . THR B 1 90 ? -3.326 -7.02 -7.57 1 89.88 90 THR B C 1
ATOM 2504 O O . THR B 1 90 ? -2.129 -7.312 -7.621 1 89.88 90 THR B O 1
ATOM 2507 N N . THR B 1 91 ? -3.885 -6.719 -6.438 1 90.5 91 THR B N 1
ATOM 2508 C CA . THR B 1 91 ? -3.336 -6.805 -5.09 1 90.5 91 THR B CA 1
ATOM 2509 C C . THR B 1 91 ? -2.24 -5.762 -4.887 1 90.5 91 THR B C 1
ATOM 2511 O O . THR B 1 91 ? -1.312 -5.973 -4.102 1 90.5 91 THR B O 1
ATOM 2514 N N . THR B 1 92 ? -2.27 -4.73 -5.758 1 90.94 92 THR B N 1
ATOM 2515 C CA . THR B 1 92 ? -1.401 -3.572 -5.574 1 90.94 92 THR B CA 1
ATOM 2516 C C . THR B 1 92 ? -2.098 -2.502 -4.738 1 90.94 92 THR B C 1
ATOM 2518 O O . THR B 1 92 ? -3.051 -1.871 -5.195 1 90.94 92 THR B O 1
ATOM 2521 N N . GLY B 1 93 ? -1.781 -2.277 -3.521 1 88.19 93 GLY B N 1
ATOM 2522 C CA . GLY B 1 93 ? -2.387 -1.294 -2.637 1 88.19 93 GLY B CA 1
ATOM 2523 C C . GLY B 1 93 ? -1.531 -0.056 -2.445 1 88.19 93 GLY B C 1
ATOM 2524 O O . GLY B 1 93 ? -0.645 -0.034 -1.589 1 88.19 93 GLY B O 1
ATOM 2525 N N . TYR B 1 94 ? -1.864 1.01 -3.096 1 86.31 94 TYR B N 1
ATOM 2526 C CA . TYR B 1 94 ? -1.102 2.246 -2.963 1 86.31 94 TYR B CA 1
ATOM 2527 C C . TYR B 1 94 ? -1.482 2.988 -1.688 1 86.31 94 TYR B C 1
ATOM 2529 O O . TYR B 1 94 ? -0.693 3.773 -1.16 1 86.31 94 TYR B O 1
ATOM 2537 N N . GLY B 1 95 ? -2.75 2.814 -1.262 1 84.75 95 GLY B N 1
ATOM 2538 C CA . GLY B 1 95 ? -3.186 3.406 -0.008 1 84.75 95 GLY B CA 1
ATOM 2539 C C . GLY B 1 95 ? -3.6 4.859 -0.146 1 84.75 95 GLY B C 1
ATOM 2540 O O . GLY B 1 95 ? -3.895 5.523 0.85 1 84.75 95 GLY B O 1
ATOM 2541 N N . THR B 1 96 ? -3.553 5.473 -1.348 1 81.12 96 THR B N 1
ATOM 2542 C CA . THR B 1 96 ? -3.967 6.855 -1.561 1 81.12 96 THR B CA 1
ATOM 2543 C C . THR B 1 96 ? -5.484 6.988 -1.454 1 81.12 96 THR B C 1
ATOM 2545 O O . THR B 1 96 ? -5.996 8.047 -1.081 1 81.12 96 THR B O 1
ATOM 2548 N N . THR B 1 97 ? -6.141 5.945 -1.82 1 83.88 97 THR B N 1
ATOM 2549 C CA . THR B 1 97 ? -7.586 5.855 -1.679 1 83.88 97 THR B CA 1
ATOM 2550 C C . THR B 1 97 ? -7.977 4.598 -0.906 1 83.88 97 THR B C 1
ATOM 2552 O O . THR B 1 97 ? -7.547 3.492 -1.25 1 83.88 97 THR B O 1
ATOM 2555 N N . VAL B 1 98 ? -8.617 4.797 0.176 1 89.38 98 VAL B N 1
ATOM 2556 C CA . VAL B 1 98 ? -9.023 3.67 1.007 1 89.38 98 VAL B CA 1
ATOM 2557 C C . VAL B 1 98 ? -10.516 3.76 1.312 1 89.38 98 VAL B C 1
ATOM 2559 O O . VAL B 1 98 ? -11.07 4.859 1.394 1 89.38 98 VAL B O 1
ATOM 2562 N N . PRO B 1 99 ? -11.141 2.621 1.411 1 92 99 PRO B N 1
ATOM 2563 C CA . PRO B 1 99 ? -12.555 2.66 1.785 1 92 99 PRO B CA 1
ATOM 2564 C C . PRO B 1 99 ? -12.789 3.311 3.146 1 92 99 PRO B C 1
ATOM 2566 O O . PRO B 1 99 ? -12.094 2.998 4.113 1 92 99 PRO B O 1
ATOM 2569 N N . LEU B 1 100 ? -13.766 4.199 3.188 1 91.75 100 LEU B N 1
ATOM 2570 C CA . LEU B 1 100 ? -14.039 5 4.379 1 91.75 100 LEU B CA 1
ATOM 2571 C C . LEU B 1 100 ? -15.219 4.434 5.16 1 91.75 100 LEU B C 1
ATOM 2573 O O . LEU B 1 100 ? -15.195 4.395 6.391 1 91.75 100 LEU B O 1
ATOM 2577 N N . SER B 1 101 ? -16.188 3.951 4.465 1 93 101 SER B N 1
ATOM 2578 C CA . SER B 1 101 ? -17.422 3.482 5.09 1 93 101 SER B CA 1
ATOM 2579 C C . SER B 1 101 ? -17.359 1.991 5.398 1 93 101 SER B C 1
ATOM 2581 O O . SER B 1 101 ? -16.578 1.26 4.781 1 93 101 SER B O 1
ATOM 2583 N N . ASP B 1 102 ? -18.125 1.534 6.387 1 93.88 102 ASP B N 1
ATOM 2584 C CA . ASP B 1 102 ? -18.219 0.114 6.711 1 93.88 102 ASP B CA 1
ATOM 2585 C C . ASP B 1 102 ? -18.781 -0.683 5.535 1 93.88 102 ASP B C 1
ATOM 2587 O O . ASP B 1 102 ? -18.328 -1.803 5.27 1 93.88 102 ASP B O 1
ATOM 2591 N N . GLU B 1 103 ? -19.703 -0.012 4.887 1 94.31 103 GLU B N 1
ATOM 2592 C CA . GLU B 1 103 ? -20.281 -0.672 3.721 1 94.31 103 GLU B CA 1
ATOM 2593 C C . GLU B 1 103 ? -19.25 -0.853 2.615 1 94.31 103 GLU B C 1
ATOM 2595 O O . GLU B 1 103 ? -19.219 -1.886 1.944 1 94.31 103 GLU B O 1
ATOM 2600 N N . GLY B 1 104 ? -18.453 0.2 2.441 1 94.5 104 GLY B N 1
ATOM 2601 C CA . GLY B 1 104 ? -17.391 0.098 1.446 1 94.5 104 GLY B CA 1
ATOM 2602 C C . GLY B 1 104 ? -16.375 -0.975 1.769 1 94.5 104 GLY B C 1
ATOM 2603 O O . GLY B 1 104 ? -15.969 -1.74 0.89 1 94.5 104 GLY B O 1
ATOM 2604 N N . ARG B 1 105 ? -15.977 -1.077 3.045 1 94.56 105 ARG B N 1
ATOM 2605 C CA . ARG B 1 105 ? -15.023 -2.092 3.486 1 94.56 105 ARG B CA 1
ATOM 2606 C C . ARG B 1 105 ? -15.594 -3.494 3.303 1 94.56 105 ARG B C 1
ATOM 2608 O O . ARG B 1 105 ? -14.898 -4.398 2.838 1 94.56 105 ARG B O 1
ATOM 2615 N N . GLY B 1 106 ? -16.781 -3.648 3.703 1 94.5 106 GLY B N 1
ATOM 2616 C CA . GLY B 1 106 ? -17.438 -4.93 3.498 1 94.5 106 GLY B CA 1
ATOM 2617 C C . GLY B 1 106 ? -17.531 -5.324 2.037 1 94.5 106 GLY B C 1
ATOM 2618 O O . GLY B 1 106 ? -17.281 -6.477 1.68 1 94.5 106 GLY B O 1
ATOM 2619 N N . PHE B 1 107 ? -17.922 -4.344 1.217 1 95.62 107 PHE B N 1
ATOM 2620 C CA . PHE B 1 107 ? -18.016 -4.59 -0.218 1 95.62 107 PHE B CA 1
ATOM 2621 C C . PHE B 1 107 ? -16.672 -5.023 -0.781 1 95.62 107 PHE B C 1
ATOM 2623 O O . PHE B 1 107 ? -16.594 -5.957 -1.583 1 95.62 107 PHE B O 1
ATOM 2630 N N . CYS B 1 108 ? -15.57 -4.344 -0.351 1 93.75 108 CYS B N 1
ATOM 2631 C CA . CYS B 1 108 ? -14.234 -4.66 -0.85 1 93.75 108 CYS B CA 1
ATOM 2632 C C . CYS B 1 108 ? -13.844 -6.086 -0.49 1 93.75 108 CYS B C 1
ATOM 2634 O O . CYS B 1 108 ? -13.25 -6.793 -1.302 1 93.75 108 CYS B O 1
ATOM 2636 N N . VAL B 1 109 ? -14.195 -6.547 0.701 1 92.31 109 VAL B N 1
ATOM 2637 C CA . VAL B 1 109 ? -13.852 -7.895 1.148 1 92.31 109 VAL B CA 1
ATOM 2638 C C . VAL B 1 109 ? -14.562 -8.922 0.274 1 92.31 109 VAL B C 1
ATOM 2640 O O . VAL B 1 109 ? -13.93 -9.828 -0.269 1 92.31 109 VAL B O 1
ATOM 2643 N N . VAL B 1 110 ? -15.852 -8.742 0.068 1 93.38 110 VAL B N 1
ATOM 2644 C CA . VAL B 1 110 ? -16.641 -9.695 -0.698 1 93.38 110 VAL B CA 1
ATOM 2645 C C . VAL B 1 110 ? -16.266 -9.625 -2.174 1 93.38 110 VAL B C 1
ATOM 2647 O O . VAL B 1 110 ? -16.094 -10.648 -2.83 1 93.38 110 VAL B O 1
ATOM 2650 N N . TYR B 1 111 ? -16.156 -8.398 -2.67 1 93.88 111 TYR B N 1
ATOM 2651 C CA . TYR B 1 111 ? -15.836 -8.156 -4.07 1 93.88 111 TYR B CA 1
ATOM 2652 C C . TYR B 1 111 ? -14.5 -8.773 -4.449 1 93.88 111 TYR B C 1
ATOM 2654 O O . TYR B 1 111 ? -14.367 -9.367 -5.523 1 93.88 111 TYR B O 1
ATOM 2662 N N . CYS B 1 112 ? -13.586 -8.773 -3.613 1 89.69 112 CYS B N 1
ATOM 2663 C CA . CYS B 1 112 ? -12.25 -9.242 -3.951 1 89.69 112 CYS B CA 1
ATOM 2664 C C . CYS B 1 112 ? -12.141 -10.75 -3.779 1 89.69 112 CYS B C 1
ATOM 2666 O O . CYS B 1 112 ? -11.242 -11.383 -4.344 1 89.69 112 CYS B O 1
ATOM 2668 N N . LEU B 1 113 ? -12.969 -11.281 -2.916 1 87.88 113 LEU B N 1
ATOM 2669 C CA . LEU B 1 113 ? -13.008 -12.734 -2.803 1 87.88 113 LEU B CA 1
ATOM 2670 C C . LEU B 1 113 ? -13.273 -13.383 -4.16 1 87.88 113 LEU B C 1
ATOM 2672 O O . LEU B 1 113 ? -12.734 -14.453 -4.461 1 87.88 113 LEU B O 1
ATOM 2676 N N . VAL B 1 114 ? -14.008 -12.617 -4.93 1 91.56 114 VAL B N 1
ATOM 2677 C CA . VAL B 1 114 ? -14.328 -13.109 -6.266 1 91.56 114 VAL B CA 1
ATOM 2678 C C . VAL B 1 114 ? -13.359 -12.516 -7.285 1 91.56 114 VAL B C 1
ATOM 2680 O O . VAL B 1 114 ? -12.898 -13.211 -8.188 1 91.56 114 VAL B O 1
ATOM 2683 N N . GLY B 1 115 ? -13.07 -11.312 -7.098 1 93.5 115 GLY B N 1
ATOM 2684 C CA . GLY B 1 115 ? -12.297 -10.562 -8.086 1 93.5 115 GLY B CA 1
ATOM 2685 C C . GLY B 1 115 ? -10.867 -11.039 -8.203 1 93.5 115 GLY B C 1
ATOM 2686 O O . GLY B 1 115 ? -10.344 -11.172 -9.312 1 93.5 115 GLY B O 1
ATOM 2687 N N . ILE B 1 116 ? -10.188 -11.32 -7.09 1 90.5 116 ILE B N 1
ATOM 2688 C CA . ILE B 1 116 ? -8.773 -11.688 -7.098 1 90.5 116 ILE B CA 1
ATOM 2689 C C . ILE B 1 116 ? -8.586 -13.016 -7.82 1 90.5 116 ILE B C 1
ATOM 2691 O O . ILE B 1 116 ? -7.793 -13.117 -8.758 1 90.5 116 ILE B O 1
ATOM 2695 N N . PRO B 1 117 ? -9.344 -14.102 -7.449 1 88.31 117 PRO B N 1
ATOM 2696 C CA . PRO B 1 117 ? -9.227 -15.344 -8.211 1 88.31 117 PRO B CA 1
ATOM 2697 C C . PRO B 1 117 ? -9.539 -15.164 -9.695 1 88.31 117 PRO B C 1
ATOM 2699 O O . PRO B 1 117 ? -8.883 -15.773 -10.547 1 88.31 117 PRO B O 1
ATOM 2702 N N . LEU B 1 118 ? -10.492 -14.336 -9.945 1 91.44 118 LEU B N 1
ATOM 2703 C CA . LEU B 1 118 ? -10.828 -14.07 -11.344 1 91.44 118 LEU B CA 1
ATOM 2704 C C . LEU B 1 118 ? -9.664 -13.406 -12.07 1 91.44 118 LEU B C 1
ATOM 2706 O O . LEU B 1 118 ? -9.359 -13.758 -13.211 1 91.44 118 LEU B O 1
ATOM 2710 N N . ASN B 1 119 ? -9.094 -12.461 -11.43 1 90.69 119 ASN B N 1
ATOM 2711 C CA . ASN B 1 119 ? -7.93 -11.797 -12.008 1 90.69 119 ASN B CA 1
ATOM 2712 C C . ASN B 1 119 ? -6.766 -12.766 -12.188 1 90.69 119 ASN B C 1
ATOM 2714 O O . ASN B 1 119 ? -6.059 -12.719 -13.195 1 90.69 119 ASN B O 1
ATOM 2718 N N . MET B 1 120 ? -6.543 -13.648 -11.219 1 87.88 120 MET B N 1
ATOM 2719 C CA . MET B 1 120 ? -5.473 -14.641 -11.289 1 87.88 120 MET B CA 1
ATOM 2720 C C . MET B 1 120 ? -5.703 -15.602 -12.453 1 87.88 120 MET B C 1
ATOM 2722 O O . MET B 1 120 ? -4.758 -15.984 -13.141 1 87.88 120 MET B O 1
ATOM 2726 N N . LEU B 1 121 ? -6.953 -16.016 -12.602 1 89.12 121 LEU B N 1
ATOM 2727 C CA . LEU B 1 121 ? -7.301 -16.906 -13.703 1 89.12 121 LEU B CA 1
ATOM 2728 C C . LEU B 1 121 ? -7.074 -16.219 -15.047 1 89.12 121 LEU B C 1
ATOM 2730 O O . LEU B 1 121 ? -6.562 -16.828 -15.984 1 89.12 121 LEU B O 1
ATOM 2734 N N . LEU B 1 122 ? -7.469 -15.008 -15.07 1 88.81 122 LEU B N 1
ATOM 2735 C CA . LEU B 1 122 ? -7.281 -14.258 -16.297 1 88.81 122 LEU B CA 1
ATOM 2736 C C . LEU B 1 122 ? -5.797 -14.102 -16.625 1 88.81 122 LEU B C 1
ATOM 2738 O O . LEU B 1 122 ? -5.379 -14.297 -17.766 1 88.81 122 LEU B O 1
ATOM 2742 N N . LEU B 1 123 ? -5.051 -13.797 -15.609 1 85.69 123 LEU B N 1
ATOM 2743 C CA . LEU B 1 123 ? -3.615 -13.633 -15.805 1 85.69 123 LEU B CA 1
ATOM 2744 C C . LEU B 1 123 ? -2.963 -14.953 -16.203 1 85.69 123 LEU B C 1
ATOM 2746 O O . LEU B 1 123 ? -2.064 -14.977 -17.047 1 85.69 123 LEU B O 1
ATOM 2750 N N . SER B 1 124 ? -3.371 -15.992 -15.594 1 85.75 124 SER B N 1
ATOM 2751 C CA . SER B 1 124 ? -2.859 -17.312 -15.938 1 85.75 124 SER B CA 1
ATOM 2752 C C . SER B 1 124 ? -3.193 -17.688 -17.375 1 85.75 124 SER B C 1
ATOM 2754 O O . SER B 1 124 ? -2.352 -18.219 -18.094 1 85.75 124 SER B O 1
ATOM 2756 N N . SER B 1 125 ? -4.445 -17.453 -17.75 1 88 125 SER B N 1
ATOM 2757 C CA . SER B 1 125 ? -4.871 -17.719 -19.109 1 88 125 SER B CA 1
ATOM 2758 C C . SER B 1 125 ? -4.074 -16.891 -20.125 1 88 125 SER B C 1
ATOM 2760 O O . SER B 1 125 ? -3.707 -17.391 -21.188 1 88 125 SER B O 1
ATOM 2762 N N . LEU B 1 126 ? -3.82 -15.688 -19.781 1 84.5 126 LEU B N 1
ATOM 2763 C CA . LEU B 1 126 ? -3.031 -14.812 -20.656 1 84.5 126 LEU B CA 1
ATOM 2764 C C . LEU B 1 126 ? -1.595 -15.312 -20.766 1 84.5 126 LEU B C 1
ATOM 2766 O O . LEU B 1 126 ? -1.008 -15.289 -21.844 1 84.5 126 LEU B O 1
ATOM 2770 N N . THR B 1 127 ? -1.028 -15.766 -19.672 1 83.62 127 THR B N 1
ATOM 2771 C CA . THR B 1 127 ? 0.33 -16.297 -19.656 1 83.62 127 THR B CA 1
ATOM 2772 C C . THR B 1 127 ? 0.427 -17.562 -20.516 1 83.62 127 THR B C 1
ATOM 2774 O O . THR B 1 127 ? 1.384 -17.719 -21.281 1 83.62 127 THR B O 1
ATOM 2777 N N . GLN B 1 128 ? -0.594 -18.391 -20.422 1 85.56 128 GLN B N 1
ATOM 2778 C CA . GLN B 1 128 ? -0.613 -19.625 -21.188 1 85.56 128 GLN B CA 1
ATOM 2779 C C . GLN B 1 128 ? -0.746 -19.328 -22.688 1 85.56 128 GLN B C 1
ATOM 2781 O O . GLN B 1 128 ? -0.167 -20.031 -23.516 1 85.56 128 GLN B O 1
ATOM 2786 N N . ALA B 1 129 ? -1.516 -18.344 -23.016 1 83.88 129 ALA B N 1
ATOM 2787 C CA . ALA B 1 129 ? -1.72 -17.969 -24.406 1 83.88 129 ALA B CA 1
ATOM 2788 C C . ALA B 1 129 ? -0.436 -17.422 -25.016 1 83.88 129 ALA B C 1
ATOM 2790 O O . ALA B 1 129 ? -0.209 -17.547 -26.234 1 83.88 129 ALA B O 1
ATOM 2791 N N . LEU B 1 130 ? 0.402 -16.828 -24.188 1 80.56 130 LEU B N 1
ATOM 2792 C CA . LEU B 1 130 ? 1.619 -16.188 -24.672 1 80.56 130 LEU B CA 1
ATOM 2793 C C . LEU B 1 130 ? 2.768 -17.188 -24.75 1 80.56 130 LEU B C 1
ATOM 2795 O O . LEU B 1 130 ? 3.713 -16.984 -25.516 1 80.56 130 LEU B O 1
ATOM 2799 N N . LEU B 1 131 ? 2.674 -18.312 -24.031 1 78.38 131 LEU B N 1
ATOM 2800 C CA . LEU B 1 131 ? 3.754 -19.281 -23.891 1 78.38 131 LEU B CA 1
ATOM 2801 C C . LEU B 1 131 ? 4.176 -19.844 -25.234 1 78.38 131 LEU B C 1
ATOM 2803 O O . LEU B 1 131 ? 5.367 -19.891 -25.547 1 78.38 131 LEU B O 1
ATOM 2807 N N . PRO B 1 132 ? 3.256 -20.234 -26.047 1 75.69 132 PRO B N 1
ATOM 2808 C CA . PRO B 1 132 ? 3.658 -20.766 -27.344 1 75.69 132 PRO B CA 1
ATOM 2809 C C . PRO B 1 132 ? 4.398 -19.734 -28.203 1 75.69 132 PRO B C 1
ATOM 2811 O O . PRO B 1 132 ? 5.246 -20.109 -29.016 1 75.69 132 PRO B O 1
ATOM 2814 N N . TRP B 1 133 ? 4.066 -18.469 -28.016 1 73.62 133 TRP B N 1
ATOM 2815 C CA . TRP B 1 133 ? 4.695 -17.406 -28.797 1 73.62 133 TRP B CA 1
ATOM 2816 C C . TRP B 1 133 ? 6.098 -17.109 -28.281 1 73.62 133 TRP B C 1
ATOM 2818 O O . TRP B 1 133 ? 6.969 -16.688 -29.031 1 73.62 133 TRP B O 1
ATOM 2828 N N . VAL B 1 134 ? 6.285 -17.406 -27.016 1 74.06 134 VAL B N 1
ATOM 2829 C CA . VAL B 1 134 ? 7.551 -17.031 -26.391 1 74.06 134 VAL B CA 1
ATOM 2830 C C . VAL B 1 134 ? 8.484 -18.234 -26.328 1 74.06 134 VAL B C 1
ATOM 2832 O O . VAL B 1 134 ? 9.703 -18.094 -26.422 1 74.06 134 VAL B O 1
ATOM 2835 N N . THR B 1 135 ? 8.125 -19.469 -26.094 1 69.19 135 THR B N 1
ATOM 2836 C CA . THR B 1 135 ? 8.992 -20.625 -25.891 1 69.19 135 THR B CA 1
ATOM 2837 C C . THR B 1 135 ? 9.125 -21.422 -27.188 1 69.19 135 THR B C 1
ATOM 2839 O O . THR B 1 135 ? 10.219 -21.844 -27.562 1 69.19 135 THR B O 1
ATOM 2842 N N . HIS B 1 136 ? 8.062 -21.797 -27.75 1 63.38 136 HIS B N 1
ATOM 2843 C CA . HIS B 1 136 ? 8.133 -22.797 -28.797 1 63.38 136 HIS B CA 1
ATOM 2844 C C . HIS B 1 136 ? 8.805 -22.25 -30.047 1 63.38 136 HIS B C 1
ATOM 2846 O O . HIS B 1 136 ? 9.703 -22.875 -30.609 1 63.38 136 HIS B O 1
ATOM 2852 N N . GLY B 1 137 ? 8.398 -21.094 -30.391 1 63.12 137 GLY B N 1
ATOM 2853 C CA . GLY B 1 137 ? 8.898 -20.609 -31.672 1 63.12 137 GLY B CA 1
ATOM 2854 C C . GLY B 1 137 ? 10.367 -20.219 -31.625 1 63.12 137 GLY B C 1
ATOM 2855 O O . GLY B 1 137 ? 11.172 -20.75 -32.406 1 63.12 137 GLY B O 1
ATOM 2856 N N . PRO B 1 138 ? 10.711 -19.531 -30.641 1 65.5 138 PRO B N 1
ATOM 2857 C CA . PRO B 1 138 ? 12.062 -18.969 -30.688 1 65.5 138 PRO B CA 1
ATOM 2858 C C . PRO B 1 138 ? 13.141 -20 -30.312 1 65.5 138 PRO B C 1
ATOM 2860 O O . PRO B 1 138 ? 14.242 -19.969 -30.859 1 65.5 138 PRO B O 1
ATOM 2863 N N . ILE B 1 139 ? 12.859 -21 -29.5 1 64.94 139 ILE B N 1
ATOM 2864 C CA . ILE B 1 139 ? 13.844 -22 -29.094 1 64.94 139 ILE B CA 1
ATOM 2865 C C . ILE B 1 139 ? 14.211 -22.875 -30.297 1 64.94 139 ILE B C 1
ATOM 2867 O O . ILE B 1 139 ? 15.383 -23.156 -30.531 1 64.94 139 ILE B O 1
ATOM 2871 N N . GLN B 1 140 ? 13.188 -23.281 -30.953 1 66.12 140 GLN B N 1
ATOM 2872 C CA . GLN B 1 140 ? 13.438 -24.109 -32.125 1 66.12 140 GLN B CA 1
ATOM 2873 C C . GLN B 1 140 ? 14.211 -23.328 -33.188 1 66.12 140 GLN B C 1
ATOM 2875 O O . GLN B 1 140 ? 15.102 -23.875 -33.844 1 66.12 140 GLN B O 1
ATOM 2880 N N . SER B 1 141 ? 13.805 -22.078 -33.219 1 65.56 141 SER B N 1
ATOM 2881 C CA . SER B 1 141 ? 14.484 -21.266 -34.219 1 65.56 141 SER B CA 1
ATOM 2882 C C . SER B 1 141 ? 15.953 -21.047 -33.844 1 65.56 141 SER B C 1
ATOM 2884 O O . SER B 1 141 ? 16.828 -21.062 -34.719 1 65.56 141 SER B O 1
ATOM 2886 N N . LEU B 1 142 ? 16.156 -20.906 -32.594 1 67.44 142 LEU B N 1
ATOM 2887 C CA . LEU B 1 142 ? 17.5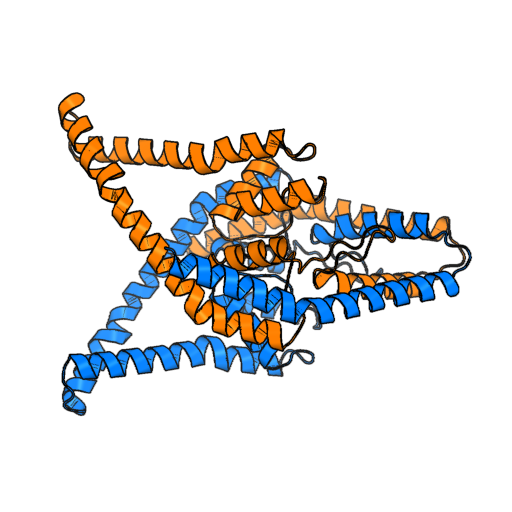31 -20.688 -32.156 1 67.44 142 LEU B CA 1
ATOM 2888 C C . LEU B 1 142 ? 18.359 -21.953 -32.312 1 67.44 142 LEU B C 1
ATOM 2890 O O . LEU B 1 142 ? 19.547 -21.875 -32.656 1 67.44 142 LEU B O 1
ATOM 2894 N N . GLN B 1 143 ? 17.703 -23.047 -32.094 1 66.25 143 GLN B N 1
ATOM 2895 C CA . GLN B 1 143 ? 18.391 -24.312 -32.281 1 66.25 143 GLN B CA 1
ATOM 2896 C C . GLN B 1 143 ? 18.766 -24.5 -33.75 1 66.25 143 GLN B C 1
ATOM 2898 O O . GLN B 1 143 ? 19.891 -24.938 -34.062 1 66.25 143 GLN B O 1
ATOM 2903 N N . ILE B 1 144 ? 17.859 -24.156 -34.531 1 67 144 ILE B N 1
ATOM 2904 C CA . ILE B 1 144 ? 18.062 -24.406 -35.969 1 67 144 ILE B CA 1
ATOM 2905 C C . ILE B 1 144 ? 19.016 -23.359 -36.531 1 67 144 ILE B C 1
ATOM 2907 O O . ILE B 1 144 ? 19.938 -23.703 -37.281 1 67 144 ILE B O 1
ATOM 2911 N N . PHE B 1 145 ? 18.797 -22.188 -36.094 1 67.12 145 PHE B N 1
ATOM 2912 C CA . PHE B 1 145 ? 19.547 -21.125 -36.781 1 67.12 145 PHE B CA 1
ATOM 2913 C C . PHE B 1 145 ? 20.953 -21 -36.188 1 67.12 145 PHE B C 1
ATOM 2915 O O . PHE B 1 145 ? 21.922 -20.766 -36.906 1 67.12 145 PHE B O 1
ATOM 2922 N N . TRP B 1 146 ? 21.062 -21.219 -34.875 1 70.31 146 TRP B N 1
ATOM 2923 C CA . TRP B 1 146 ? 22.359 -20.953 -34.281 1 70.31 146 TRP B CA 1
ATOM 2924 C C . TRP B 1 146 ? 23.047 -22.25 -33.875 1 70.31 146 TRP B C 1
ATOM 2926 O O . TRP B 1 146 ? 24.188 -22.234 -33.438 1 70.31 146 TRP B O 1
ATOM 2936 N N . GLY B 1 147 ? 22.391 -23.391 -34.188 1 68.62 147 GLY B N 1
ATOM 2937 C CA . GLY B 1 147 ? 23 -24.672 -33.906 1 68.62 147 GLY B CA 1
ATOM 2938 C C . GLY B 1 147 ? 23.281 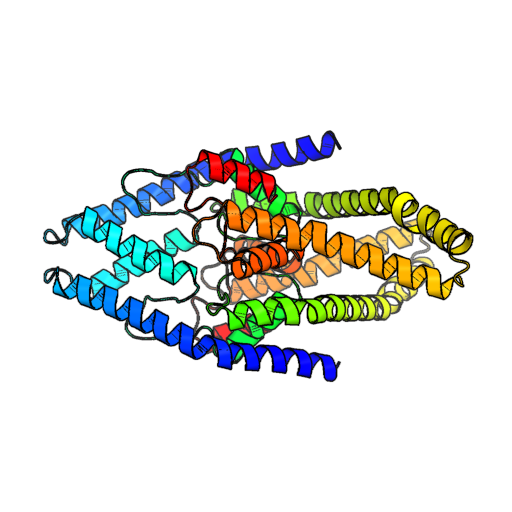-24.875 -32.438 1 68.62 147 GLY B C 1
ATOM 2939 O O . GLY B 1 147 ? 24.266 -25.531 -32.062 1 68.62 147 GLY B O 1
ATOM 2940 N N . LEU B 1 148 ? 22.609 -24.125 -31.641 1 72.56 148 LEU B N 1
ATOM 2941 C CA . LEU B 1 148 ? 22.844 -24.219 -30.203 1 72.56 148 LEU B CA 1
ATOM 2942 C C . LEU B 1 148 ? 22.125 -25.422 -29.609 1 72.56 148 LEU B C 1
ATOM 2944 O O . LEU B 1 148 ? 21.109 -25.875 -30.156 1 72.56 148 LEU B O 1
ATOM 2948 N N . SER B 1 149 ? 22.812 -26.141 -28.688 1 77 149 SER B N 1
ATOM 2949 C CA . SER B 1 149 ? 22.141 -27.234 -27.984 1 77 149 SER B CA 1
ATOM 2950 C C . SER B 1 149 ? 20.844 -26.766 -27.328 1 77 149 SER B C 1
ATOM 2952 O O . SER B 1 149 ? 20.625 -25.562 -27.172 1 77 149 SER B O 1
ATOM 2954 N N . HIS B 1 150 ? 19.953 -27.703 -27.016 1 76.81 150 HIS B N 1
ATOM 2955 C CA . HIS B 1 150 ? 18.656 -27.391 -26.422 1 76.81 150 HIS B CA 1
ATOM 2956 C C . HIS B 1 150 ? 18.812 -26.594 -25.141 1 7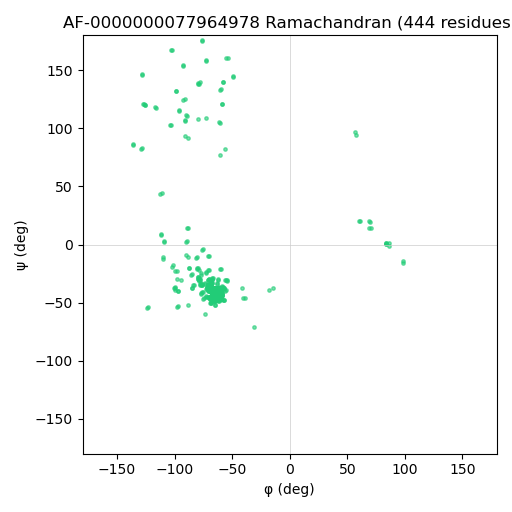6.81 150 HIS B C 1
ATOM 2958 O O . HIS B 1 150 ? 18.094 -25.609 -24.938 1 76.81 150 HIS B O 1
ATOM 2964 N N . ASN B 1 151 ? 19.766 -26.969 -24.391 1 76.19 151 ASN B N 1
ATOM 2965 C CA . ASN B 1 151 ? 19.984 -26.297 -23.109 1 76.19 151 ASN B CA 1
ATOM 2966 C C . ASN B 1 151 ? 20.547 -24.891 -23.297 1 76.19 151 ASN B C 1
ATOM 2968 O O . ASN B 1 151 ? 20.156 -23.969 -22.578 1 76.19 151 ASN B O 1
ATOM 2972 N N . GLN B 1 152 ? 21.406 -24.828 -24.266 1 79.88 152 GLN B N 1
ATOM 2973 C CA . GLN B 1 152 ? 22 -23.531 -24.547 1 79.88 152 GLN B CA 1
ATOM 2974 C C . GLN B 1 152 ? 20.984 -22.578 -25.156 1 79.88 152 GLN B C 1
ATOM 2976 O O . GLN B 1 152 ? 20.953 -21.391 -24.812 1 79.88 152 GLN B O 1
ATOM 2981 N N . ALA B 1 153 ? 20.172 -23.141 -25.969 1 76.69 153 ALA B N 1
ATOM 2982 C CA . ALA B 1 153 ? 19.156 -22.328 -26.625 1 76.69 153 ALA B CA 1
ATOM 2983 C C . ALA B 1 153 ? 18.109 -21.828 -25.609 1 76.69 153 ALA B C 1
ATOM 2985 O O . ALA B 1 153 ? 17.656 -20.688 -25.703 1 76.69 153 ALA B O 1
ATOM 2986 N N . ALA B 1 154 ? 17.875 -22.719 -24.656 1 75.06 154 ALA B N 1
ATOM 2987 C CA . ALA B 1 154 ? 16.906 -22.344 -23.625 1 75.06 154 ALA B CA 1
ATOM 2988 C C . ALA B 1 154 ? 17.453 -21.219 -22.75 1 75.06 154 ALA B C 1
ATOM 2990 O O . ALA B 1 154 ? 16.703 -20.297 -22.391 1 75.06 154 ALA B O 1
ATOM 2991 N N . LEU B 1 155 ? 18.672 -21.312 -22.547 1 77.44 155 LEU B N 1
ATOM 2992 C CA . LEU B 1 155 ? 19.297 -20.297 -21.719 1 77.44 155 LEU B CA 1
ATOM 2993 C C . LEU B 1 155 ? 19.297 -18.938 -22.438 1 77.44 155 LEU B C 1
ATOM 2995 O O . LEU B 1 155 ? 19 -17.906 -21.828 1 77.44 155 LEU B O 1
ATOM 2999 N N . VAL B 1 156 ? 19.656 -19.031 -23.672 1 78.69 156 VAL B N 1
ATOM 3000 C CA . VAL B 1 156 ? 19.703 -17.797 -24.469 1 78.69 156 VAL B CA 1
ATOM 3001 C C . VAL B 1 156 ? 18.297 -17.203 -24.578 1 78.69 156 VAL B C 1
ATOM 3003 O O . VAL B 1 156 ? 18.125 -15.992 -24.469 1 78.69 156 VAL B O 1
ATOM 3006 N N . HIS B 1 157 ? 17.375 -18.031 -24.781 1 77.81 157 HIS B N 1
ATOM 3007 C CA . HIS B 1 157 ? 15.984 -17.594 -24.891 1 77.81 157 HIS B CA 1
ATOM 3008 C C . HIS B 1 157 ? 15.492 -17 -23.578 1 77.81 157 HIS B C 1
ATOM 3010 O O . HIS B 1 157 ? 14.844 -15.953 -23.578 1 77.81 157 HIS B O 1
ATOM 3016 N N . CYS B 1 158 ? 15.812 -17.609 -22.438 1 76.38 158 CYS B N 1
ATOM 3017 C CA . CYS B 1 158 ? 15.414 -17.125 -21.125 1 76.38 158 CYS B CA 1
ATOM 3018 C C . CYS B 1 158 ? 16.047 -15.766 -20.828 1 76.38 158 CYS B C 1
ATOM 3020 O O . CYS B 1 158 ? 15.383 -14.867 -20.312 1 76.38 158 CYS B O 1
ATOM 3022 N N . CYS B 1 159 ? 17.281 -15.719 -21.25 1 79.19 159 CYS B N 1
ATOM 3023 C CA . CYS B 1 159 ? 17.984 -14.461 -21.031 1 79.19 159 CYS B CA 1
ATOM 3024 C C . CYS B 1 159 ? 17.406 -13.352 -21.891 1 79.19 159 CYS B C 1
ATOM 3026 O O . CYS B 1 159 ? 17.25 -12.219 -21.438 1 79.19 159 CYS B O 1
ATOM 3028 N N . PHE B 1 160 ? 17.109 -13.727 -23.094 1 80.81 160 PHE B N 1
ATOM 3029 C CA . PHE B 1 160 ? 16.531 -12.758 -24 1 80.81 160 PHE B CA 1
ATOM 3030 C C . PHE B 1 160 ? 15.148 -12.305 -23.516 1 80.81 160 PHE B C 1
ATOM 3032 O O . PHE B 1 160 ? 14.859 -11.109 -23.484 1 80.81 160 PHE B O 1
ATOM 3039 N N . LEU B 1 161 ? 14.383 -13.234 -23.078 1 80.19 161 LEU B N 1
ATOM 3040 C CA . LEU B 1 161 ? 13.047 -12.906 -22.578 1 80.19 161 LEU B CA 1
ATOM 3041 C C . LEU B 1 161 ? 13.133 -12.062 -21.312 1 80.19 161 LEU B C 1
ATOM 3043 O O . LEU B 1 161 ? 12.344 -11.133 -21.125 1 80.19 161 LEU B O 1
ATOM 3047 N N . GLY B 1 162 ? 14.062 -12.461 -20.5 1 79.81 162 GLY B N 1
ATOM 3048 C CA . GLY B 1 162 ? 14.297 -11.664 -19.312 1 79.81 162 GLY B CA 1
ATOM 3049 C C . GLY B 1 162 ? 14.68 -10.227 -19.625 1 79.81 162 GLY B C 1
ATOM 3050 O O . GLY B 1 162 ? 14.148 -9.289 -19.016 1 79.81 162 GLY B O 1
ATOM 3051 N N . PHE B 1 163 ? 15.508 -10.125 -20.547 1 83 163 PHE B N 1
ATOM 3052 C CA . PHE B 1 163 ? 15.961 -8.805 -20.953 1 83 163 PHE B CA 1
ATOM 3053 C C . PHE B 1 163 ? 14.805 -7.996 -21.531 1 83 163 PHE B C 1
ATOM 3055 O O . PHE B 1 163 ? 14.641 -6.82 -21.203 1 83 163 PHE B O 1
ATOM 3062 N N . CYS B 1 164 ? 14.055 -8.602 -22.312 1 83.31 164 CYS B N 1
ATOM 3063 C CA . CYS B 1 164 ? 12.914 -7.93 -22.938 1 83.31 164 CYS B CA 1
ATOM 3064 C C . CYS B 1 164 ? 11.891 -7.52 -21.891 1 83.31 164 CYS B C 1
ATOM 3066 O O . CYS B 1 164 ? 11.359 -6.406 -21.938 1 83.31 164 CYS B O 1
ATOM 3068 N N . THR B 1 165 ? 11.695 -8.414 -20.984 1 80.62 165 THR B N 1
ATOM 3069 C CA . THR B 1 165 ? 10.734 -8.125 -19.922 1 80.62 165 THR B CA 1
ATOM 3070 C C . THR B 1 165 ? 11.211 -6.961 -19.078 1 80.62 165 THR B C 1
ATOM 3072 O O . THR B 1 165 ? 10.445 -6.043 -18.781 1 80.62 165 THR B O 1
ATOM 3075 N N . ILE B 1 166 ? 12.43 -6.977 -18.734 1 83.12 166 ILE B N 1
ATOM 3076 C CA . ILE B 1 166 ? 13 -5.91 -17.922 1 83.12 166 ILE B CA 1
ATOM 3077 C C . ILE B 1 166 ? 12.93 -4.586 -18.688 1 83.12 166 ILE B C 1
ATOM 3079 O O . ILE B 1 166 ? 12.547 -3.561 -18.109 1 83.12 166 ILE B O 1
ATOM 3083 N N . THR B 1 167 ? 13.266 -4.617 -19.906 1 87.25 167 THR B N 1
ATOM 3084 C CA . THR B 1 167 ? 13.273 -3.404 -20.719 1 87.25 167 THR B CA 1
ATOM 3085 C C . THR B 1 167 ? 11.859 -2.883 -20.922 1 87.25 167 THR B C 1
ATOM 3087 O O . THR B 1 167 ? 11.594 -1.696 -20.719 1 87.25 167 THR B O 1
ATOM 3090 N N . LEU B 1 168 ? 10.984 -3.756 -21.188 1 86.62 168 LEU B N 1
ATOM 3091 C CA . LEU B 1 168 ? 9.633 -3.355 -21.562 1 86.62 168 LEU B CA 1
ATOM 3092 C C . LEU B 1 168 ? 8.828 -2.961 -20.328 1 86.62 168 LEU B C 1
ATOM 3094 O O . LEU B 1 168 ? 7.996 -2.053 -20.391 1 86.62 168 LEU B O 1
ATOM 3098 N N . PHE B 1 169 ? 9.211 -3.594 -19.234 1 85.06 169 PHE B N 1
ATOM 3099 C CA . PHE B 1 169 ? 8.328 -3.377 -18.094 1 85.06 169 PHE B CA 1
ATOM 3100 C C . PHE B 1 169 ? 9.008 -2.514 -17.031 1 85.06 169 PHE B C 1
ATOM 3102 O O . PHE B 1 169 ? 8.344 -1.975 -16.141 1 85.06 169 PHE B O 1
ATOM 3109 N N . PHE B 1 170 ? 10.266 -2.32 -17.203 1 87 170 PHE B N 1
ATOM 3110 C CA . PHE B 1 170 ? 10.945 -1.545 -16.172 1 87 170 PHE B CA 1
ATOM 3111 C C . PHE B 1 170 ? 11.656 -0.346 -16.781 1 87 170 PHE B C 1
ATOM 3113 O O . PHE B 1 170 ? 11.305 0.802 -16.516 1 87 170 PHE B O 1
ATOM 3120 N N . LEU B 1 171 ? 12.477 -0.558 -17.734 1 89 171 LEU B N 1
ATOM 3121 C CA . LEU B 1 171 ? 13.328 0.514 -18.234 1 89 171 LEU B CA 1
ATOM 3122 C C . LEU B 1 171 ? 12.531 1.498 -19.078 1 89 171 LEU B C 1
ATOM 3124 O O . LEU B 1 171 ? 12.617 2.711 -18.891 1 89 171 LEU B O 1
ATOM 3128 N N . LEU B 1 172 ? 11.734 1.055 -19.953 1 90.12 172 LEU B N 1
ATOM 3129 C CA . LEU B 1 172 ? 10.984 1.935 -20.844 1 90.12 172 LEU B CA 1
ATOM 3130 C C . LEU B 1 172 ? 9.922 2.711 -20.078 1 90.12 172 LEU B C 1
ATOM 3132 O O . LEU B 1 172 ? 9.859 3.938 -20.156 1 90.12 172 LEU B O 1
ATOM 3136 N N . PRO B 1 173 ? 9.18 2.012 -19.344 1 87.88 173 PRO B N 1
ATOM 3137 C CA . PRO B 1 173 ? 8.203 2.783 -18.562 1 87.88 173 PRO B CA 1
ATOM 3138 C C . PRO B 1 173 ? 8.859 3.76 -17.594 1 87.88 173 PRO B C 1
ATOM 3140 O O . PRO B 1 173 ? 8.336 4.852 -17.359 1 87.88 173 PRO B O 1
ATOM 3143 N N . ALA B 1 174 ? 9.93 3.369 -16.984 1 90.06 174 ALA B N 1
ATOM 3144 C CA . ALA B 1 174 ? 10.648 4.277 -16.094 1 90.06 174 ALA B CA 1
ATOM 3145 C C . ALA B 1 174 ? 11.133 5.512 -16.844 1 90.06 174 ALA B C 1
ATOM 3147 O O . ALA B 1 174 ? 11.062 6.629 -16.328 1 90.06 174 ALA B O 1
ATOM 3148 N N . GLY B 1 175 ? 11.617 5.301 -18.047 1 90.31 175 GLY B N 1
ATOM 3149 C CA . GLY B 1 175 ? 12.008 6.418 -18.891 1 90.31 175 GLY B CA 1
ATOM 3150 C C . GLY B 1 175 ? 10.844 7.324 -19.25 1 90.31 175 GLY B C 1
ATOM 3151 O O . GLY B 1 175 ? 10.977 8.555 -19.219 1 90.31 175 GLY B O 1
ATOM 3152 N N . ALA B 1 176 ? 9.742 6.77 -19.547 1 87.5 176 ALA B N 1
ATOM 3153 C CA . ALA B 1 176 ? 8.547 7.539 -19.859 1 87.5 176 ALA B CA 1
ATOM 3154 C C . ALA B 1 176 ? 8.078 8.352 -18.656 1 87.5 176 ALA B C 1
ATOM 3156 O O . ALA B 1 176 ? 7.742 9.531 -18.797 1 87.5 176 ALA B O 1
ATOM 3157 N N . LEU B 1 177 ? 8.117 7.68 -17.5 1 87.81 177 LEU B N 1
ATOM 3158 C CA . LEU B 1 177 ? 7.691 8.367 -16.281 1 87.81 177 LEU B CA 1
ATOM 3159 C C . LEU B 1 177 ? 8.68 9.477 -15.906 1 87.81 177 LEU B C 1
ATOM 3161 O O . LEU B 1 177 ? 8.281 10.516 -15.391 1 87.81 177 LEU B O 1
ATOM 3165 N N . TYR B 1 178 ? 9.906 9.211 -16.219 1 88.88 178 TYR B N 1
ATOM 3166 C CA . TYR B 1 178 ? 10.945 10.211 -15.969 1 88.88 178 TYR B CA 1
ATOM 3167 C C . TYR B 1 178 ? 10.711 11.453 -16.812 1 88.88 178 TYR B C 1
ATOM 3169 O O . TYR B 1 178 ? 10.859 12.586 -16.344 1 88.88 178 TYR B O 1
ATOM 3177 N N . LEU B 1 179 ? 10.266 11.297 -18 1 86.5 179 LEU B N 1
ATOM 3178 C CA . LEU B 1 179 ? 10.031 12.406 -18.922 1 86.5 179 LEU B CA 1
ATOM 3179 C C . LEU B 1 179 ? 8.719 13.109 -18.594 1 86.5 179 LEU B C 1
ATOM 3181 O O . LEU B 1 179 ? 8.609 14.328 -18.766 1 86.5 179 LEU B O 1
ATOM 3185 N N . LEU B 1 180 ? 7.773 12.367 -18.078 1 82.56 180 LEU B N 1
ATOM 3186 C CA . LEU B 1 180 ? 6.445 12.922 -17.828 1 82.56 180 LEU B CA 1
ATOM 3187 C C . LEU B 1 180 ? 6.395 13.633 -16.484 1 82.56 180 LEU B C 1
ATOM 3189 O O . LEU B 1 180 ? 5.684 14.625 -16.328 1 82.56 180 LEU B O 1
ATOM 3193 N N . GLU B 1 181 ? 7.152 12.961 -15.547 1 82.06 181 GLU B N 1
ATOM 3194 C CA . GLU B 1 181 ? 7.156 13.555 -14.219 1 82.06 181 GLU B CA 1
ATOM 3195 C C . GLU B 1 181 ? 8.383 14.445 -14.016 1 82.06 181 GLU B C 1
ATOM 3197 O O . GLU B 1 181 ? 9.516 13.969 -14.031 1 82.06 181 GLU B O 1
ATOM 3202 N N . GLU B 1 182 ? 8.195 15.648 -13.859 1 79.81 182 GLU B N 1
ATOM 3203 C CA . GLU B 1 182 ? 9.273 16.641 -13.82 1 79.81 182 GLU B CA 1
ATOM 3204 C C . GLU B 1 182 ? 10.102 16.516 -12.547 1 79.81 182 GLU B C 1
ATOM 3206 O O . GLU B 1 182 ? 11.297 16.797 -12.547 1 79.81 182 GLU B O 1
ATOM 3211 N N . HIS B 1 183 ? 9.57 15.938 -11.508 1 81.88 183 HIS B N 1
ATOM 3212 C CA . HIS B 1 183 ? 10.297 16 -10.242 1 81.88 183 HIS B CA 1
ATOM 3213 C C . HIS B 1 183 ? 10.812 14.617 -9.844 1 81.88 183 HIS B C 1
ATOM 3215 O O . HIS B 1 183 ? 11.367 14.453 -8.758 1 81.88 183 HIS B O 1
ATOM 3221 N N . TRP B 1 184 ? 10.656 13.719 -10.781 1 86.81 184 TRP B N 1
ATOM 3222 C CA . TRP B 1 184 ? 11.141 12.375 -10.461 1 86.81 184 TRP B CA 1
ATOM 3223 C C . TRP B 1 184 ? 12.516 12.133 -11.062 1 86.81 184 TRP B C 1
ATOM 3225 O O . TRP B 1 184 ? 12.766 12.469 -12.219 1 86.81 184 TRP B O 1
ATOM 3235 N N . SER B 1 185 ? 13.406 11.633 -10.289 1 91.38 185 SER B N 1
ATOM 3236 C CA . SER B 1 185 ? 14.633 11.078 -10.852 1 91.38 185 SER B CA 1
ATOM 3237 C C . SER B 1 185 ? 14.367 9.75 -11.555 1 91.38 185 SER B C 1
ATOM 3239 O O . SER B 1 185 ? 13.312 9.141 -11.359 1 91.38 185 SER B O 1
ATOM 3241 N N . TYR B 1 186 ? 15.273 9.398 -12.445 1 92.06 186 TYR B N 1
ATOM 3242 C CA . TYR B 1 186 ? 15.125 8.125 -13.125 1 92.06 186 TYR B CA 1
ATOM 3243 C C . TYR B 1 186 ? 15.047 6.973 -12.125 1 92.06 186 TYR B C 1
ATOM 3245 O O . TYR B 1 186 ? 14.289 6.023 -12.32 1 92.06 186 TYR B O 1
ATOM 3253 N N . LEU B 1 187 ? 15.836 7.078 -11.055 1 92.06 187 LEU B N 1
ATOM 3254 C CA . LEU B 1 187 ? 15.805 6.043 -10.031 1 92.06 187 LEU B CA 1
ATOM 3255 C C . LEU B 1 187 ? 14.43 5.969 -9.367 1 92.06 187 LEU B C 1
ATOM 3257 O O . LEU B 1 187 ? 13.922 4.875 -9.102 1 92.06 187 LEU B O 1
ATOM 3261 N N . GLU B 1 188 ? 13.875 7.102 -9.164 1 92.25 188 GLU B N 1
ATOM 3262 C CA . GLU B 1 188 ? 12.547 7.145 -8.562 1 92.25 188 GLU B CA 1
ATOM 3263 C C . GLU B 1 188 ? 11.5 6.523 -9.492 1 92.25 188 GLU B C 1
ATOM 3265 O O . GLU B 1 188 ? 10.594 5.824 -9.031 1 92.25 188 GLU B O 1
ATOM 3270 N N . ALA B 1 189 ? 11.68 6.812 -10.727 1 91.44 189 ALA B N 1
ATOM 3271 C CA . ALA B 1 189 ? 10.766 6.227 -11.703 1 91.44 189 ALA B CA 1
ATOM 3272 C C . ALA B 1 189 ? 10.93 4.711 -11.766 1 91.44 189 ALA B C 1
ATOM 3274 O O . ALA B 1 189 ? 9.945 3.975 -11.82 1 91.44 189 ALA B O 1
ATOM 3275 N N . LEU B 1 190 ? 12.156 4.281 -11.781 1 91.5 190 LEU B N 1
ATOM 3276 C CA . LEU B 1 190 ? 12.453 2.854 -11.781 1 91.5 190 LEU B CA 1
ATOM 3277 C C . LEU B 1 190 ? 11.898 2.186 -10.523 1 91.5 190 LEU B C 1
ATOM 3279 O O . LEU B 1 190 ? 11.328 1.097 -10.602 1 91.5 190 LEU B O 1
ATOM 3283 N N . TYR B 1 191 ? 12.102 2.875 -9.43 1 91.94 191 TYR B N 1
ATOM 3284 C CA . TYR B 1 191 ? 11.594 2.398 -8.148 1 91.94 191 TYR B CA 1
ATOM 3285 C C . TYR B 1 191 ? 10.078 2.256 -8.172 1 91.94 191 TYR B C 1
ATOM 3287 O O . TYR B 1 191 ? 9.539 1.236 -7.738 1 91.94 191 TYR B O 1
ATOM 3295 N N . PHE B 1 192 ? 9.43 3.156 -8.734 1 90.94 192 PHE B N 1
ATOM 3296 C CA . PHE B 1 192 ? 7.973 3.125 -8.836 1 90.94 192 PHE B CA 1
ATOM 3297 C C . PHE B 1 192 ? 7.52 1.945 -9.688 1 90.94 192 PHE B C 1
ATOM 3299 O O . PHE B 1 192 ? 6.582 1.231 -9.32 1 90.94 192 PHE B O 1
ATOM 3306 N N . CYS B 1 193 ? 8.164 1.846 -10.789 1 89.31 193 CYS B N 1
ATOM 3307 C CA . CYS B 1 193 ? 7.809 0.745 -11.672 1 89.31 193 CYS B CA 1
ATOM 3308 C C . CYS B 1 193 ? 8.016 -0.599 -10.984 1 89.31 193 CYS B C 1
ATOM 3310 O O . CYS B 1 193 ? 7.195 -1.506 -11.125 1 89.31 193 CYS B O 1
ATOM 3312 N N . PHE B 1 194 ? 9.031 -0.718 -10.266 1 90 194 PHE B N 1
ATOM 3313 C CA . PHE B 1 194 ? 9.344 -1.967 -9.586 1 90 194 PHE B CA 1
ATOM 3314 C C . PHE B 1 194 ? 8.297 -2.279 -8.523 1 90 194 PHE B C 1
ATOM 3316 O O . PHE B 1 194 ? 7.781 -3.396 -8.461 1 90 194 PHE B O 1
ATOM 3323 N N . ILE B 1 195 ? 7.957 -1.326 -7.688 1 90.38 195 ILE B N 1
ATOM 3324 C CA . ILE B 1 195 ? 7.012 -1.54 -6.598 1 90.38 195 ILE B CA 1
ATOM 3325 C C . ILE B 1 195 ? 5.617 -1.804 -7.168 1 90.38 195 ILE B C 1
ATOM 3327 O O . ILE B 1 195 ? 4.828 -2.547 -6.578 1 90.38 195 ILE B O 1
ATOM 3331 N N . SER B 1 196 ? 5.359 -1.22 -8.305 1 88.75 196 SER B N 1
ATOM 3332 C CA . SER B 1 196 ? 4.059 -1.425 -8.938 1 88.75 196 SER B CA 1
ATOM 3333 C C . SER B 1 196 ? 3.973 -2.803 -9.586 1 88.75 196 SER B C 1
ATOM 3335 O O . SER B 1 196 ? 2.965 -3.498 -9.445 1 88.75 196 SER B O 1
ATOM 3337 N N . LEU B 1 197 ? 5.023 -3.236 -10.234 1 88.31 197 LEU B N 1
ATOM 3338 C CA . LEU B 1 197 ? 5.012 -4.508 -10.945 1 88.31 197 LEU B CA 1
ATOM 3339 C C . LEU B 1 197 ? 5.125 -5.68 -9.984 1 88.31 197 LEU B C 1
ATOM 3341 O O . LEU B 1 197 ? 4.559 -6.746 -10.227 1 88.31 197 LEU B O 1
ATOM 3345 N N . SER B 1 198 ? 5.852 -5.484 -8.914 1 88.38 198 SER B N 1
ATOM 3346 C CA . SER B 1 198 ? 5.941 -6.531 -7.902 1 88.38 198 SER B CA 1
ATOM 3347 C C . SER B 1 198 ? 4.676 -6.59 -7.055 1 88.38 198 SER B C 1
ATOM 3349 O O . SER B 1 198 ? 4.562 -7.422 -6.152 1 88.38 198 SER B O 1
ATOM 3351 N N . THR B 1 199 ? 3.674 -5.668 -7.234 1 88.56 199 THR B N 1
ATOM 3352 C CA . THR B 1 199 ? 2.367 -5.57 -6.594 1 88.56 199 THR B CA 1
ATOM 3353 C C . THR B 1 199 ? 2.514 -5.164 -5.129 1 88.56 199 THR B C 1
ATOM 3355 O O . THR B 1 199 ? 1.605 -5.387 -4.324 1 88.56 199 THR B O 1
ATOM 3358 N N . THR B 1 200 ? 3.658 -4.691 -4.699 1 90 200 THR B N 1
ATOM 3359 C CA . THR B 1 200 ? 3.863 -4.207 -3.338 1 90 200 THR B CA 1
ATOM 3360 C C . THR B 1 200 ? 3.08 -2.922 -3.098 1 90 200 THR B C 1
ATOM 3362 O O . THR B 1 200 ? 2.33 -2.816 -2.125 1 90 200 THR B O 1
ATOM 3365 N N . GLY B 1 201 ? 3.188 -1.9 -3.971 1 88.75 201 GLY B N 1
ATOM 3366 C CA . GLY B 1 201 ? 2.445 -0.653 -3.875 1 88.75 201 GLY B CA 1
ATOM 3367 C C . GLY B 1 201 ? 2.668 0.073 -2.561 1 88.75 201 GLY B C 1
ATOM 3368 O O . GLY B 1 201 ? 1.93 -0.136 -1.597 1 88.75 201 GLY B O 1
ATOM 3369 N N . LEU B 1 202 ? 3.52 0.993 -2.361 1 89.06 202 LEU B N 1
ATOM 3370 C CA . LEU B 1 202 ? 3.807 1.716 -1.128 1 89.06 202 LEU B CA 1
ATOM 3371 C C . LEU B 1 202 ? 3.088 3.061 -1.104 1 89.06 202 LEU B C 1
ATOM 3373 O O . LEU B 1 202 ? 2.877 3.639 -0.036 1 89.06 202 LEU B O 1
ATOM 3377 N N . GLY B 1 203 ? 2.74 3.598 -2.225 1 84.69 203 GLY B N 1
ATOM 3378 C CA . GLY B 1 203 ? 1.928 4.801 -2.301 1 84.69 203 GLY B CA 1
ATOM 3379 C C . GLY B 1 203 ? 2.738 6.078 -2.162 1 84.69 203 GLY B C 1
ATOM 3380 O O . GLY B 1 203 ? 2.176 7.172 -2.129 1 84.69 203 GLY B O 1
ATOM 3381 N N . ASP B 1 204 ? 4.094 6.031 -2.012 1 84.5 204 ASP B N 1
ATOM 3382 C CA . ASP B 1 204 ? 4.934 7.215 -1.846 1 84.5 204 ASP B CA 1
ATOM 3383 C C . ASP B 1 204 ? 5.078 7.973 -3.164 1 84.5 204 ASP B C 1
ATOM 3385 O O . ASP B 1 204 ? 5.18 9.203 -3.17 1 84.5 204 ASP B O 1
ATOM 3389 N N . PHE B 1 205 ? 5.098 7.199 -4.238 1 81.38 205 PHE B N 1
ATOM 3390 C CA . PHE B 1 205 ? 5.141 7.812 -5.562 1 81.38 205 PHE B CA 1
ATOM 3391 C C . PHE B 1 205 ? 3.881 7.477 -6.355 1 81.38 205 PHE B C 1
ATOM 3393 O O . PHE B 1 205 ? 3.477 6.316 -6.426 1 81.38 205 PHE B O 1
ATOM 3400 N N . LEU B 1 206 ? 3.137 8.523 -6.684 1 75.75 206 LEU B N 1
ATOM 3401 C CA . LEU B 1 206 ? 1.989 8.344 -7.566 1 75.75 206 LEU B CA 1
ATOM 3402 C C . LEU B 1 206 ? 2.055 9.305 -8.75 1 75.75 206 LEU B C 1
ATOM 3404 O O . LEU B 1 206 ? 2.191 10.516 -8.562 1 75.75 206 LEU B O 1
ATOM 3408 N N . PRO B 1 207 ? 2.074 8.625 -9.875 1 72.69 207 PRO B N 1
ATOM 3409 C CA . PRO B 1 207 ? 2.145 9.5 -11.047 1 72.69 207 PRO B CA 1
ATOM 3410 C C . PRO B 1 207 ? 0.985 10.492 -11.117 1 72.69 207 PRO B C 1
ATOM 3412 O O . PRO B 1 207 ? -0.142 10.156 -10.742 1 72.69 207 PRO B O 1
ATOM 3415 N N . GLY B 1 208 ? 1.2 11.766 -11.508 1 61.25 208 GLY B N 1
ATOM 3416 C CA . GLY B 1 208 ? 0.184 12.773 -11.781 1 61.25 208 GLY B CA 1
ATOM 3417 C C . GLY B 1 208 ? -0.042 13.727 -10.617 1 61.25 208 GLY B C 1
ATOM 3418 O O . GLY B 1 208 ? -0.867 14.633 -10.711 1 61.25 208 GLY B O 1
ATOM 3419 N N . ARG B 1 209 ? 0.405 13.445 -9.375 1 56.59 209 ARG B N 1
ATOM 3420 C CA . ARG B 1 209 ? 0.112 14.328 -8.25 1 56.59 209 ARG B CA 1
ATOM 3421 C C . ARG B 1 209 ? 0.562 15.758 -8.539 1 56.59 209 ARG B C 1
ATOM 3423 O O . ARG B 1 209 ? -0.068 16.719 -8.086 1 56.59 209 ARG B O 1
ATOM 3430 N N . THR B 1 210 ? 1.584 15.844 -9.281 1 48.19 210 THR B N 1
ATOM 3431 C CA . THR B 1 210 ? 2.016 17.203 -9.586 1 48.19 210 THR B CA 1
ATOM 3432 C C . THR B 1 210 ? 1.312 17.734 -10.836 1 48.19 210 THR B C 1
ATOM 3434 O O . THR B 1 210 ? 1.391 18.922 -11.141 1 48.19 210 THR B O 1
ATOM 3437 N N . GLN B 1 211 ? 0.654 16.844 -11.508 1 50.28 211 GLN B N 1
ATOM 3438 C CA . GLN B 1 211 ? 0.099 17.297 -12.781 1 50.28 211 GLN B CA 1
ATOM 3439 C C . GLN B 1 211 ? -1.399 17.562 -12.664 1 50.28 211 GLN B C 1
ATOM 3441 O O . GLN B 1 211 ? -2.008 17.266 -11.633 1 50.28 211 GLN B O 1
ATOM 3446 N N . SER B 1 212 ? -1.979 18.203 -13.648 1 50.22 212 SER B N 1
ATOM 3447 C CA . SER B 1 212 ? -3.4 18.5 -13.789 1 50.22 212 SER B CA 1
ATOM 3448 C C . SER B 1 212 ? -4.254 17.266 -13.555 1 50.22 212 SER B C 1
ATOM 3450 O O . SER B 1 212 ? -3.775 16.141 -13.719 1 50.22 212 SER B O 1
ATOM 3452 N N . ARG B 1 213 ? -5.363 17.391 -12.977 1 55.22 213 ARG B N 1
ATOM 3453 C CA . ARG B 1 213 ? -6.34 16.344 -12.688 1 55.22 213 ARG B CA 1
ATOM 3454 C C . ARG B 1 213 ? -6.43 15.352 -13.836 1 55.22 213 ARG B C 1
ATOM 3456 O O . ARG B 1 213 ? -6.469 14.141 -13.609 1 55.22 213 ARG B O 1
ATOM 3463 N N . ALA B 1 214 ? -6.508 15.922 -15.016 1 52.53 214 ALA B N 1
ATOM 3464 C CA . ALA B 1 214 ? -6.664 15.094 -16.203 1 52.53 214 ALA B CA 1
ATOM 3465 C C . ALA B 1 214 ? -5.457 14.18 -16.391 1 52.53 214 ALA B C 1
ATOM 3467 O O . ALA B 1 214 ? -5.609 12.992 -16.688 1 52.53 214 ALA B O 1
ATOM 3468 N N . ALA B 1 215 ? -4.34 14.656 -16.172 1 54.75 215 ALA B N 1
ATOM 3469 C CA . ALA B 1 215 ? -3.107 13.898 -16.359 1 54.75 215 ALA B CA 1
ATOM 3470 C C . ALA B 1 215 ? -2.965 12.805 -15.305 1 54.75 215 ALA B C 1
ATOM 3472 O O . ALA B 1 215 ? -2.533 11.688 -15.609 1 54.75 215 ALA B O 1
ATOM 3473 N N . ARG B 1 216 ? -3.504 13.117 -14.25 1 61.97 216 ARG B N 1
ATOM 3474 C CA . ARG B 1 216 ? -3.488 12.164 -13.148 1 61.97 216 ARG B CA 1
ATOM 3475 C C . ARG B 1 216 ? -4.363 10.953 -13.461 1 61.97 216 ARG B C 1
ATOM 3477 O O . ARG B 1 216 ? -3.947 9.805 -13.258 1 61.97 216 ARG B O 1
ATOM 3484 N N . GLN B 1 217 ? -5.477 11.359 -13.93 1 61.28 217 GLN B N 1
ATOM 3485 C CA . GLN B 1 217 ? -6.43 10.289 -14.234 1 61.28 217 GLN B CA 1
ATOM 3486 C C . GLN B 1 217 ? -5.887 9.367 -15.32 1 61.28 217 GLN B C 1
ATOM 3488 O O . GLN B 1 217 ? -6.027 8.148 -15.234 1 61.28 217 GLN B O 1
ATOM 3493 N N . TRP B 1 218 ? -5.242 9.961 -16.203 1 55.25 218 TRP B N 1
ATOM 3494 C CA . TRP B 1 218 ? -4.695 9.172 -17.312 1 55.25 218 TRP B CA 1
ATOM 3495 C C . TRP B 1 218 ? -3.539 8.297 -16.828 1 55.25 218 TRP B C 1
ATOM 3497 O O . TRP B 1 218 ? -3.432 7.137 -17.234 1 55.25 218 TRP B O 1
ATOM 3507 N N . LEU B 1 219 ? -2.84 8.891 -16.047 1 57.5 219 LEU B N 1
ATOM 3508 C CA . LEU B 1 219 ? -1.65 8.18 -15.594 1 57.5 219 LEU B CA 1
ATOM 3509 C C . LEU B 1 219 ? -2.025 7.047 -14.641 1 57.5 219 LEU B C 1
ATOM 3511 O O . LEU B 1 219 ? -1.442 5.965 -14.695 1 57.5 219 LEU B O 1
ATOM 3515 N N . GLU B 1 220 ? -2.992 7.41 -13.922 1 63.44 220 GLU B N 1
ATOM 3516 C CA . GLU B 1 220 ? -3.502 6.355 -13.055 1 63.44 220 GLU B CA 1
ATOM 3517 C C . GLU B 1 220 ? -4.055 5.188 -13.867 1 63.44 220 GLU B C 1
ATOM 3519 O O . GLU B 1 220 ? -3.812 4.023 -13.539 1 63.44 220 GLU B O 1
ATOM 3524 N N . PHE B 1 221 ? -4.695 5.684 -14.891 1 58.19 221 PHE B N 1
ATOM 3525 C CA . PHE B 1 221 ? -5.277 4.672 -15.766 1 58.19 221 PHE B CA 1
ATOM 3526 C C . PHE B 1 221 ? -4.191 3.885 -16.484 1 58.19 221 PHE B C 1
ATOM 3528 O O . PHE B 1 221 ? -4.262 2.658 -16.578 1 58.19 221 PHE B O 1
ATOM 3535 N N . ALA B 1 222 ? -3.203 4.578 -16.906 1 56.47 222 ALA B N 1
ATOM 3536 C CA . ALA B 1 222 ? -2.125 3.949 -17.672 1 56.47 222 ALA B CA 1
ATOM 3537 C C . ALA B 1 222 ? -1.319 2.996 -16.781 1 56.47 222 ALA B C 1
ATOM 3539 O O . ALA B 1 222 ? -0.885 1.937 -17.25 1 56.47 222 ALA B O 1
ATOM 3540 N N . THR B 1 223 ? -1.213 3.346 -15.602 1 58.38 223 THR B N 1
ATOM 3541 C CA . THR B 1 223 ? -0.423 2.555 -14.672 1 58.38 223 THR B CA 1
ATOM 3542 C C . THR B 1 223 ? -1.191 1.311 -14.227 1 58.38 223 THR B C 1
ATOM 3544 O O . THR B 1 223 ? -0.59 0.283 -13.914 1 58.38 223 THR B O 1
ATOM 3547 N N . SER B 1 224 ? -2.496 1.474 -14.141 1 56.66 224 SER B N 1
ATOM 3548 C CA . SER B 1 224 ? -3.33 0.347 -13.734 1 56.66 224 SER B CA 1
ATOM 3549 C C . SER B 1 224 ? -3.295 -0.77 -14.773 1 56.66 224 SER B C 1
ATOM 3551 O O . SER B 1 224 ? -3.303 -1.951 -14.422 1 56.66 224 SER B O 1
#

Solvent-accessible surface area (backbone atoms only — not comparable to full-atom values): 23205 Å² total; per-residue (Å²): 108,69,65,54,52,50,51,48,51,50,52,11,51,53,44,20,66,57,34,38,64,55,49,51,51,51,52,50,49,50,52,49,52,50,49,52,50,40,69,74,25,74,74,53,53,67,70,58,49,41,53,50,50,51,55,53,47,60,46,36,57,53,28,44,76,72,61,58,90,82,61,81,71,72,61,44,36,66,64,48,21,38,36,46,45,50,25,50,39,64,18,24,14,39,30,62,70,51,75,79,37,70,66,38,41,52,45,51,53,59,51,40,68,53,38,31,58,49,44,49,51,51,50,50,53,51,52,59,68,45,40,58,70,62,51,56,52,50,34,56,45,37,27,65,74,67,64,36,53,74,68,55,21,48,49,52,48,50,51,50,50,49,49,49,48,44,40,64,59,33,52,50,50,11,51,50,44,26,72,71,34,85,86,44,48,58,65,53,23,37,43,46,36,47,36,52,72,62,16,15,16,41,48,75,72,60,72,32,77,89,43,58,70,68,51,19,49,49,40,39,53,70,71,86,107,70,65,55,53,51,50,48,52,49,52,12,51,53,46,21,67,56,34,39,64,55,48,51,52,51,53,50,49,51,50,49,51,51,49,51,53,40,69,74,24,73,73,55,53,67,68,59,48,42,53,51,49,51,55,52,47,59,47,37,56,55,28,44,73,72,61,56,89,82,58,81,70,74,61,43,36,67,64,47,20,38,36,48,44,51,25,51,40,62,18,25,14,38,31,62,70,51,74,78,38,71,65,40,40,53,47,52,54,58,50,39,67,52,39,31,58,50,46,51,50,50,51,50,53,51,52,59,67,44,40,58,70,62,51,55,52,52,35,53,47,38,27,66,73,66,65,36,53,73,69,55,21,47,49,52,48,50,50,50,50,49,48,48,48,44,40,63,59,32,51,48,50,13,51,50,44,27,72,71,34,85,87,44,47,58,66,53,23,37,45,45,36,48,36,53,72,62,16,16,16,41,47,73,72,59,72,32,77,88,44,58,71,68,50,19,49,48,39,38,54,71,69,87

Organism: NCBI:txid2873325

Secondary structure (DSSP, 8-state):
-HHHHHHHHHHHHHHHHHHHHHHHHHHHHHHHHHHHHHHH-TTS-HHHHHHHHHHHHHHHTTT-----TT----TTSHHHHHHHHHHHHTT----SS---SHHHHHHHHHHHHHHHHHHHHHHHHHHHHHHIIIIIHHHHHHHHHH---HHHHHHHHHHHHHHHHHIIIIIHHHHHHHHH-TT--HHHHHHHHHHHHTT---SS--TTTTS-HHHHHHHHHHH-/-HHHHHHHHHHHHHHHHHHHHHHHHHHHHHHHHHHHHHHH-TTS-HHHHHHHHHHHHHHHTTT-----TT----TTSHHHHHHHHHHHHTT----SS---SHHHHHHHHHHHHHHHHHHHHHHHHHHHHHHIIIIIHHHHHHHHHH---HHHHHHHHHHHHHHHHHIIIIIHHHHHHHHH-TT--HHHHHHHHHHHHTT---SS--TTSSS-HHHHHHHHHHH-

Radius of gyration: 24.49 Å; Cα contacts (8 Å, |Δi|>4): 480; chains: 2; bounding box: 45×81×60 Å

Sequence (448 aa):
MAMYVLFIIFGAVVLMVLEQPEESLLVKEVRELKARFLDNNPCVDEKRLDLFLNNVFSVNKRGVAVLNSESYECNFDFTSSLFFVVTYLTTTGYGTTVPLSDEGRGFCVVYCLVGIPLNMLLLSSLTQALLPWVTHGPIQSLQIFWGLSHNQAALVHCCFLGFCTITLFFLLPAGALYLLEEHWSYLEALYFCFISLSTTGLGDFLPGRTQSRAARQWLEFATSMAMYVLFIIFGAVVLMVLEQPEESLLVKEVRELKARFLDNNPCVDEKRLDLFLNNVFSVNKRGVAVLNSESYECNFDFTSSLFFVVTYLTTTGYGTTVPLSDEGRGFCVVYCLVGIPLNMLLLSSLTQALLPWVTHGPIQSLQIFWGLSHNQAALVHCCFLGFCTITLFFLLPAGALYLLEEHWSYLEALYFCFISLSTTGLGDFLPGRTQSRAARQWLEFATS